Protein AF-0000000083550915 (afdb_homodimer)

Structure (mmCIF, N/CA/C/O backbone):
data_AF-0000000083550915-model_v1
#
loop_
_entity.id
_entity.type
_entity.pdbx_description
1 polymer '3-hydroxyacyl-CoA dehydrogenase family protein'
#
loop_
_atom_site.group_PDB
_atom_site.id
_atom_site.type_symbol
_atom_site.label_atom_id
_atom_site.label_alt_id
_atom_site.label_comp_id
_atom_site.label_asym_id
_atom_site.label_entity_id
_atom_site.label_seq_id
_atom_site.pdbx_PDB_ins_code
_atom_site.Cartn_x
_atom_site.Cartn_y
_atom_site.Cartn_z
_atom_site.occupancy
_atom_site.B_iso_or_equiv
_atom_site.auth_seq_id
_atom_site.auth_comp_id
_atom_site.auth_asym_id
_atom_site.auth_atom_id
_atom_site.pdbx_PDB_model_num
ATOM 1 N N . MET A 1 1 ? -14.586 -24.844 -25.5 1 51.94 1 MET A N 1
ATOM 2 C CA . MET A 1 1 ? -13.305 -25.172 -24.875 1 51.94 1 MET A CA 1
ATOM 3 C C . MET A 1 1 ? -13.516 -25.703 -23.469 1 51.94 1 MET A C 1
ATOM 5 O O . MET A 1 1 ? -14.398 -25.25 -22.75 1 51.94 1 MET A O 1
ATOM 9 N N . THR A 1 2 ? -12.836 -26.859 -23.156 1 69.69 2 THR A N 1
ATOM 10 C CA . THR A 1 2 ? -13.164 -27.672 -22 1 69.69 2 THR A CA 1
ATOM 11 C C . THR A 1 2 ? -12.766 -26.969 -20.703 1 69.69 2 THR A C 1
ATOM 13 O O . THR A 1 2 ? -11.727 -26.297 -20.656 1 69.69 2 THR A O 1
ATOM 16 N N . GLU A 1 3 ? -13.625 -26.766 -19.844 1 86.81 3 GLU A N 1
ATOM 17 C CA . GLU A 1 3 ? -13.461 -26.188 -18.516 1 86.81 3 GLU A CA 1
ATOM 18 C C . GLU A 1 3 ? -12.359 -26.906 -17.75 1 86.81 3 GLU A C 1
ATOM 20 O O . GLU A 1 3 ? -12.172 -28.109 -17.891 1 86.81 3 GLU A O 1
ATOM 25 N N . ILE A 1 4 ? -11.438 -26.141 -17.172 1 94.25 4 ILE A N 1
ATOM 26 C CA . ILE A 1 4 ? -10.414 -26.719 -16.312 1 94.25 4 ILE A CA 1
ATOM 27 C C . ILE A 1 4 ? -11.07 -27.297 -15.047 1 94.25 4 ILE A C 1
ATOM 29 O O . ILE A 1 4 ? -11.773 -26.578 -14.328 1 94.25 4 ILE A O 1
ATOM 33 N N . ARG A 1 5 ? -10.852 -28.547 -14.797 1 93 5 ARG A N 1
ATOM 34 C CA . ARG A 1 5 ? -11.492 -29.188 -13.648 1 93 5 ARG A CA 1
ATOM 35 C C . ARG A 1 5 ? -10.469 -29.953 -12.812 1 93 5 ARG A C 1
ATOM 37 O O . ARG A 1 5 ? -10.484 -29.891 -11.586 1 93 5 ARG A O 1
ATOM 44 N N . ASP A 1 6 ? -9.594 -30.656 -13.562 1 95.62 6 ASP A N 1
ATOM 45 C CA . ASP A 1 6 ? -8.602 -31.484 -12.883 1 95.62 6 ASP A CA 1
ATOM 46 C C . ASP A 1 6 ? -7.281 -30.734 -12.719 1 95.62 6 ASP A C 1
ATOM 48 O O . ASP A 1 6 ? -6.594 -30.453 -13.703 1 95.62 6 ASP A O 1
ATOM 52 N N . ILE A 1 7 ? -6.934 -30.5 -11.461 1 98.5 7 ILE A N 1
ATOM 53 C CA . ILE A 1 7 ? -5.789 -29.641 -11.172 1 98.5 7 ILE A CA 1
ATOM 54 C C . ILE A 1 7 ? -4.723 -30.438 -10.422 1 98.5 7 ILE A C 1
ATOM 56 O O . ILE A 1 7 ? -5.035 -31.172 -9.484 1 98.5 7 ILE A O 1
ATOM 60 N N . ALA A 1 8 ? -3.514 -30.312 -10.875 1 98.88 8 ALA A N 1
ATOM 61 C CA . ALA A 1 8 ? -2.371 -30.922 -10.203 1 98.88 8 ALA A CA 1
ATOM 62 C C . ALA A 1 8 ? -1.378 -29.859 -9.734 1 98.88 8 ALA A C 1
ATOM 64 O O . ALA A 1 8 ? -1.118 -28.891 -10.438 1 98.88 8 ALA A O 1
ATOM 65 N N . ILE A 1 9 ? -0.88 -30.047 -8.539 1 98.94 9 ILE A N 1
ATOM 66 C CA . ILE A 1 9 ? 0.125 -29.156 -7.961 1 98.94 9 ILE A CA 1
ATOM 67 C C . ILE A 1 9 ? 1.401 -29.938 -7.672 1 98.94 9 ILE A C 1
ATOM 69 O O . ILE A 1 9 ? 1.357 -31 -7.035 1 98.94 9 ILE A O 1
ATOM 73 N N . ILE A 1 10 ? 2.496 -29.438 -8.18 1 98.94 10 ILE A N 1
ATOM 74 C CA . ILE A 1 10 ? 3.785 -30.078 -7.93 1 98.94 10 ILE A CA 1
ATOM 75 C C . ILE A 1 10 ? 4.586 -29.234 -6.93 1 98.94 10 ILE A C 1
ATOM 77 O O . ILE A 1 10 ? 5.02 -28.125 -7.246 1 98.94 10 ILE A O 1
ATOM 81 N N . GLY A 1 11 ? 4.871 -29.766 -5.773 1 98.62 11 GLY A N 1
ATOM 82 C CA . GLY A 1 11 ? 5.449 -29.047 -4.648 1 98.62 11 GLY A CA 1
ATOM 83 C C . GLY A 1 11 ? 4.414 -28.578 -3.645 1 98.62 11 GLY A C 1
ATOM 84 O O . GLY A 1 11 ? 3.406 -27.969 -4.02 1 98.62 11 GLY A O 1
ATOM 85 N N . ALA A 1 12 ? 4.633 -28.906 -2.342 1 98.5 12 ALA A N 1
ATOM 86 C CA . ALA A 1 12 ? 3.648 -28.562 -1.318 1 98.5 12 ALA A CA 1
ATOM 87 C C . ALA A 1 12 ? 4.285 -27.75 -0.199 1 98.5 12 ALA A C 1
ATOM 89 O O . ALA A 1 12 ? 3.84 -27.797 0.95 1 98.5 12 ALA A O 1
ATOM 90 N N . GLY A 1 13 ? 5.363 -27.031 -0.564 1 96.75 13 GLY A N 1
ATOM 91 C CA . GLY A 1 13 ? 6.016 -26.156 0.408 1 96.75 13 GLY A CA 1
ATOM 92 C C . GLY A 1 13 ? 5.227 -24.906 0.706 1 96.75 13 GLY A C 1
ATOM 93 O O . GLY A 1 13 ? 4 -24.938 0.812 1 96.75 13 GLY A O 1
ATOM 94 N N . THR A 1 14 ? 5.891 -23.797 0.876 1 93.88 14 THR A N 1
ATOM 95 C CA . THR A 1 14 ? 5.344 -22.516 1.32 1 93.88 14 THR A CA 1
ATOM 96 C C . THR A 1 14 ? 4.195 -22.078 0.418 1 93.88 14 THR A C 1
ATOM 98 O O . THR A 1 14 ? 3.154 -21.625 0.904 1 93.88 14 THR A O 1
ATOM 101 N N . MET A 1 15 ? 4.324 -22.219 -0.869 1 97.44 15 MET A N 1
ATOM 102 C CA . MET A 1 15 ? 3.314 -21.734 -1.807 1 97.44 15 MET A CA 1
ATOM 103 C C . MET A 1 15 ? 2.344 -22.859 -2.176 1 97.44 15 MET A C 1
ATOM 105 O O . MET A 1 15 ? 1.132 -22.641 -2.217 1 97.44 15 MET A O 1
ATOM 109 N N . GLY A 1 16 ? 2.916 -24.031 -2.412 1 98.56 16 GLY A N 1
ATOM 110 C CA . GLY A 1 16 ? 2.145 -25.125 -2.971 1 98.56 16 GLY A CA 1
ATOM 111 C C . GLY A 1 16 ? 0.965 -25.531 -2.105 1 98.56 16 GLY A C 1
ATOM 112 O O . GLY A 1 16 ? -0.12 -25.812 -2.617 1 98.56 16 GLY A O 1
ATOM 113 N N . HIS A 1 17 ? 1.167 -25.578 -0.782 1 98.69 17 HIS A N 1
ATOM 114 C CA . HIS A 1 17 ? 0.067 -25.984 0.086 1 98.69 17 HIS A CA 1
ATOM 115 C C . HIS A 1 17 ? -1.083 -24.984 0.022 1 98.69 17 HIS A C 1
ATOM 117 O O . HIS A 1 17 ? -2.252 -25.375 0.038 1 98.69 17 HIS A O 1
ATOM 123 N N . GLY A 1 18 ? -0.754 -23.672 -0.07 1 98.62 18 GLY A N 1
ATOM 124 C CA . GLY A 1 18 ? -1.779 -22.641 -0.146 1 98.62 18 GLY A CA 1
ATOM 125 C C . GLY A 1 18 ? -2.539 -22.656 -1.46 1 98.62 18 GLY A C 1
ATOM 126 O O . GLY A 1 18 ? -3.744 -22.406 -1.487 1 98.62 18 GLY A O 1
ATOM 127 N N . ILE A 1 19 ? -1.806 -22.922 -2.531 1 98.88 19 ILE A N 1
ATOM 128 C CA . ILE A 1 19 ? -2.438 -23.016 -3.844 1 98.88 19 ILE A CA 1
ATOM 129 C C . ILE A 1 19 ? -3.426 -24.188 -3.855 1 98.88 19 ILE A C 1
ATOM 131 O O . ILE A 1 19 ? -4.574 -24.031 -4.273 1 98.88 19 ILE A O 1
ATOM 135 N N . ALA A 1 20 ? -3 -25.328 -3.32 1 98.88 20 ALA A N 1
ATOM 136 C CA . ALA A 1 20 ? -3.865 -26.5 -3.227 1 98.88 20 ALA A CA 1
ATOM 137 C C . ALA A 1 20 ? -5.102 -26.203 -2.381 1 98.88 20 ALA A C 1
ATOM 139 O O . ALA A 1 20 ? -6.223 -26.516 -2.775 1 98.88 20 ALA A O 1
ATOM 140 N N . GLU A 1 21 ? -4.852 -25.594 -1.256 1 98.81 21 GLU A N 1
ATOM 141 C CA . GLU A 1 21 ? -5.922 -25.219 -0.336 1 98.81 21 GLU A CA 1
ATOM 142 C C . GLU A 1 21 ? -6.969 -24.359 -1.033 1 98.81 21 GLU A C 1
ATOM 144 O O . GLU A 1 21 ? -8.172 -24.578 -0.868 1 98.81 21 GLU A O 1
ATOM 149 N N . THR A 1 22 ? -6.551 -23.391 -1.803 1 98.75 22 THR A N 1
ATOM 150 C CA . THR A 1 22 ? -7.449 -22.438 -2.445 1 98.75 22 THR A CA 1
ATOM 151 C C . THR A 1 22 ? -8.367 -23.141 -3.443 1 98.75 22 THR A C 1
ATOM 153 O O . THR A 1 22 ? -9.586 -22.953 -3.412 1 98.75 22 THR A O 1
ATOM 156 N N . PHE A 1 23 ? -7.793 -23.953 -4.297 1 98.81 23 PHE A N 1
ATOM 157 C CA . PHE A 1 23 ? -8.609 -24.688 -5.262 1 98.81 23 PHE A CA 1
ATOM 158 C C . PHE A 1 23 ? -9.594 -25.609 -4.551 1 98.81 23 PHE A C 1
ATOM 160 O O . PHE A 1 23 ? -10.766 -25.672 -4.91 1 98.81 23 PHE A O 1
ATOM 167 N N . ALA A 1 24 ? -9.109 -26.312 -3.551 1 98.62 24 ALA A N 1
ATOM 168 C CA . ALA A 1 24 ? -9.953 -27.25 -2.812 1 98.62 24 ALA A CA 1
ATOM 169 C C . ALA A 1 24 ? -11.117 -26.531 -2.146 1 98.62 24 ALA A C 1
ATOM 171 O O . ALA A 1 24 ? -12.25 -27.031 -2.143 1 98.62 24 ALA A O 1
ATOM 172 N N . ARG A 1 25 ? -10.852 -25.422 -1.592 1 98.31 25 ARG A N 1
ATOM 173 C CA . ARG A 1 25 ? -11.867 -24.625 -0.915 1 98.31 25 ARG A CA 1
ATOM 174 C C . ARG A 1 25 ? -13.008 -24.266 -1.865 1 98.31 25 ARG A C 1
ATOM 176 O O . ARG A 1 25 ? -14.156 -24.125 -1.441 1 98.31 25 ARG A O 1
ATOM 183 N N . PHE A 1 26 ? -12.695 -24.125 -3.086 1 97.75 26 PHE A N 1
ATOM 184 C CA . PHE A 1 26 ? -13.695 -23.703 -4.055 1 97.75 26 PHE A CA 1
ATOM 185 C C . PHE A 1 26 ? -14.227 -24.906 -4.836 1 97.75 26 PHE A C 1
ATOM 187 O O . PHE A 1 26 ? -14.797 -24.734 -5.922 1 97.75 26 PHE A O 1
ATOM 194 N N . GLY A 1 27 ? -13.922 -26.125 -4.391 1 97.56 27 GLY A N 1
ATOM 195 C CA . GLY A 1 27 ? -14.656 -27.297 -4.844 1 97.56 27 GLY A CA 1
ATOM 196 C C . GLY A 1 27 ? -13.891 -28.125 -5.855 1 97.56 27 GLY A C 1
ATOM 197 O O . GLY A 1 27 ? -14.406 -29.109 -6.371 1 97.56 27 GLY A O 1
ATOM 198 N N . TYR A 1 28 ? -12.68 -27.797 -6.113 1 98.06 28 TYR A N 1
ATOM 199 C CA . TYR A 1 28 ? -11.898 -28.547 -7.078 1 98.06 28 TYR A CA 1
ATOM 200 C C . TYR A 1 28 ? -11.211 -29.734 -6.41 1 98.06 28 TYR A C 1
ATOM 202 O O . TYR A 1 28 ? -10.781 -29.641 -5.258 1 98.06 28 TYR A O 1
ATOM 210 N N . GLU A 1 29 ? -11.133 -30.844 -7.125 1 97 29 GLU A N 1
ATOM 211 C CA . GLU A 1 29 ? -10.266 -31.953 -6.727 1 97 29 GLU A CA 1
ATOM 212 C C . GLU A 1 29 ? -8.82 -31.688 -7.121 1 97 29 GLU A C 1
ATOM 214 O O . GLU A 1 29 ? -8.523 -31.422 -8.289 1 97 29 GLU A O 1
ATOM 219 N N . VAL A 1 30 ? -7.961 -31.781 -6.148 1 98.69 30 VAL A N 1
ATOM 220 C CA . VAL A 1 30 ? -6.578 -31.391 -6.383 1 98.69 30 VAL A CA 1
ATOM 221 C C . VAL A 1 30 ? -5.648 -32.562 -6.082 1 98.69 30 VAL A C 1
ATOM 223 O O . VAL A 1 30 ? -5.727 -33.156 -5.012 1 98.69 30 VAL A O 1
ATOM 226 N N . ARG A 1 31 ? -4.82 -32.938 -7.035 1 98.88 31 ARG A N 1
ATOM 227 C CA . ARG A 1 31 ? -3.744 -33.906 -6.809 1 98.88 31 ARG A CA 1
ATOM 228 C C . ARG A 1 31 ? -2.416 -33.188 -6.582 1 98.88 31 ARG A C 1
ATOM 230 O O . ARG A 1 31 ? -2.082 -32.219 -7.305 1 98.88 31 ARG A O 1
ATOM 237 N N . VAL A 1 32 ? -1.714 -33.625 -5.543 1 98.88 32 VAL A N 1
ATOM 238 C CA . VAL A 1 32 ? -0.466 -32.969 -5.168 1 98.88 32 VAL A CA 1
ATOM 239 C C . VAL A 1 32 ? 0.672 -33.969 -5.156 1 98.88 32 VAL A C 1
ATOM 241 O O . VAL A 1 32 ? 0.517 -35.094 -4.641 1 98.88 32 VAL A O 1
ATOM 244 N N . TYR A 1 33 ? 1.748 -33.594 -5.75 1 98.81 33 TYR A N 1
ATOM 245 C CA . TYR A 1 33 ? 2.977 -34.375 -5.602 1 98.81 33 TYR A CA 1
ATOM 246 C C . TYR A 1 33 ? 4.008 -33.594 -4.785 1 98.81 33 TYR A C 1
ATOM 248 O O . TYR A 1 33 ? 4.332 -32.438 -5.105 1 98.81 33 TYR A O 1
ATOM 256 N N . GLU A 1 34 ? 4.453 -34.156 -3.74 1 98.56 34 GLU A N 1
ATOM 257 C CA . GLU A 1 34 ? 5.527 -33.688 -2.867 1 98.56 34 GLU A CA 1
ATOM 258 C C . GLU A 1 34 ? 6.449 -34.844 -2.465 1 98.56 34 GLU A C 1
ATOM 260 O O . GLU A 1 34 ? 6.008 -35.812 -1.832 1 98.56 34 GLU A O 1
ATOM 265 N N . LYS A 1 35 ? 7.73 -34.656 -2.836 1 95.75 35 LYS A N 1
ATOM 266 C CA . LYS A 1 35 ? 8.703 -35.75 -2.744 1 95.75 35 LYS A CA 1
ATOM 267 C C . LYS A 1 35 ? 8.961 -36.125 -1.291 1 95.75 35 LYS A C 1
ATOM 269 O O . LYS A 1 35 ? 9.195 -37.312 -0.988 1 95.75 35 LYS A O 1
ATOM 274 N N . PHE A 1 36 ? 8.906 -35.188 -0.383 1 97.19 36 PHE A N 1
ATOM 275 C CA . PHE A 1 36 ? 9.297 -35.438 1 1 97.19 36 PHE A CA 1
ATOM 276 C C . PHE A 1 36 ? 8.07 -35.656 1.882 1 97.19 36 PHE A C 1
ATOM 278 O O . PHE A 1 36 ? 7.215 -34.75 1.977 1 97.19 36 PHE A O 1
ATOM 285 N N . ARG A 1 37 ? 8.062 -36.719 2.629 1 97.06 37 ARG A N 1
ATOM 286 C CA . ARG A 1 37 ? 6.938 -37.062 3.5 1 97.06 37 ARG A CA 1
ATOM 287 C C . ARG A 1 37 ? 6.754 -36 4.586 1 97.06 37 ARG A C 1
ATOM 289 O O . ARG A 1 37 ? 5.625 -35.625 4.914 1 97.06 37 ARG A O 1
ATOM 296 N N . ALA A 1 38 ? 7.812 -35.531 5.051 1 97.81 38 ALA A N 1
ATOM 297 C CA . ALA A 1 38 ? 7.75 -34.531 6.094 1 97.81 38 ALA A CA 1
ATOM 298 C C . ALA A 1 38 ? 7.059 -33.25 5.586 1 97.81 38 ALA A C 1
ATOM 300 O O . ALA A 1 38 ? 6.289 -32.625 6.312 1 97.81 38 ALA A O 1
ATOM 301 N N . THR A 1 39 ? 7.344 -32.906 4.371 1 98.06 39 THR A N 1
ATOM 302 C CA . THR A 1 39 ? 6.723 -31.719 3.766 1 98.06 39 THR A CA 1
ATOM 303 C C . THR A 1 39 ? 5.238 -31.969 3.514 1 98.06 39 THR A C 1
ATOM 305 O O . THR A 1 39 ? 4.422 -31.047 3.645 1 98.06 39 THR A O 1
ATOM 308 N N . GLN A 1 40 ? 4.848 -33.219 3.154 1 98 40 GLN A N 1
ATOM 309 C CA . GLN A 1 40 ? 3.443 -33.562 2.982 1 98 40 GLN A CA 1
ATOM 310 C C . GLN A 1 40 ? 2.662 -33.375 4.277 1 98 40 GLN A C 1
ATOM 312 O O . GLN A 1 40 ? 1.599 -32.75 4.273 1 98 40 GLN A O 1
ATOM 317 N N . GLU A 1 41 ? 3.236 -33.844 5.309 1 97.75 41 GLU A N 1
ATOM 318 C CA . GLU A 1 41 ? 2.578 -33.75 6.605 1 97.75 41 GLU A CA 1
ATOM 319 C C . GLU A 1 41 ? 2.447 -32.312 7.066 1 97.75 41 GLU A C 1
ATOM 321 O O . GLU A 1 41 ? 1.394 -31.906 7.559 1 97.75 41 GLU A O 1
ATOM 326 N N . LYS A 1 42 ? 3.508 -31.609 6.871 1 97.69 42 LYS A N 1
ATOM 327 C CA . LYS A 1 42 ? 3.486 -30.203 7.238 1 97.69 42 LYS A CA 1
ATOM 328 C C . LYS A 1 42 ? 2.447 -29.438 6.422 1 97.69 42 LYS A C 1
ATOM 330 O O . LYS A 1 42 ? 1.765 -28.547 6.945 1 97.69 42 LYS A O 1
ATOM 335 N N . ALA A 1 43 ? 2.359 -29.734 5.145 1 98.44 43 ALA A N 1
ATOM 336 C CA . ALA A 1 43 ? 1.395 -29.078 4.258 1 98.44 43 ALA A CA 1
ATOM 337 C C . ALA A 1 43 ? -0.034 -29.328 4.738 1 98.44 43 ALA A C 1
ATOM 339 O O . ALA A 1 43 ? -0.823 -28.375 4.848 1 98.44 43 ALA A O 1
ATOM 340 N N . LEU A 1 44 ? -0.329 -30.547 5.062 1 97.94 44 LEU A N 1
ATOM 341 C CA . LEU A 1 44 ? -1.672 -30.891 5.512 1 97.94 44 LEU A CA 1
ATOM 342 C C . LEU A 1 44 ? -1.996 -30.203 6.836 1 97.94 44 LEU A C 1
ATOM 344 O O . LEU A 1 44 ? -3.105 -29.703 7.027 1 97.94 44 LEU A O 1
ATOM 348 N N . ALA A 1 45 ? -1.044 -30.188 7.703 1 97.69 45 ALA A N 1
ATOM 349 C CA . ALA A 1 45 ? -1.229 -29.516 8.992 1 97.69 45 ALA A CA 1
ATOM 350 C C . ALA A 1 45 ? -1.462 -28.016 8.812 1 97.69 45 ALA A C 1
ATOM 352 O O . ALA A 1 45 ? -2.326 -27.438 9.469 1 97.69 45 ALA A O 1
ATOM 353 N N . SER A 1 46 ? -0.682 -27.438 7.961 1 97.56 46 SER A N 1
ATOM 354 C CA . SER A 1 46 ? -0.829 -26 7.684 1 97.56 46 SER A CA 1
ATOM 355 C C . SER A 1 46 ? -2.203 -25.688 7.102 1 97.56 46 SER A C 1
ATOM 357 O O . SER A 1 46 ? -2.855 -24.734 7.516 1 97.56 46 SER A O 1
ATOM 359 N N . ILE A 1 47 ? -2.643 -26.516 6.148 1 98.62 47 ILE A N 1
ATOM 360 C CA . ILE A 1 47 ? -3.941 -26.312 5.516 1 98.62 47 ILE A CA 1
ATOM 361 C C . ILE A 1 47 ? -5.047 -26.422 6.562 1 98.62 47 ILE A C 1
ATOM 363 O O . ILE A 1 47 ? -5.957 -25.578 6.605 1 98.62 47 ILE A O 1
ATOM 367 N N . ALA A 1 48 ? -4.945 -27.391 7.414 1 98.38 48 ALA A N 1
ATOM 368 C CA . ALA A 1 48 ? -5.945 -27.594 8.461 1 98.38 48 ALA A CA 1
ATOM 369 C C . ALA A 1 48 ? -6.016 -26.375 9.383 1 98.38 48 ALA A C 1
ATOM 371 O O . ALA A 1 48 ? -7.102 -25.906 9.727 1 98.38 48 ALA A O 1
ATOM 372 N N . GLU A 1 49 ? -4.898 -25.906 9.766 1 97.69 49 GLU A N 1
ATOM 373 C CA . GLU A 1 49 ? -4.832 -24.734 10.641 1 97.69 49 GLU A CA 1
ATOM 374 C C . GLU A 1 49 ? -5.406 -23.5 9.953 1 97.69 49 GLU A C 1
ATOM 376 O O . GLU A 1 49 ? -6.16 -22.734 10.57 1 97.69 49 GLU A O 1
ATOM 381 N N . GLU A 1 50 ? -5.027 -23.312 8.727 1 98.25 50 GLU A N 1
ATOM 382 C CA . GLU A 1 50 ? -5.496 -22.172 7.957 1 98.25 50 GLU A CA 1
ATOM 383 C C . GLU A 1 50 ? -7.008 -22.219 7.75 1 98.25 50 GLU A C 1
ATOM 385 O O . GLU A 1 50 ? -7.695 -21.203 7.895 1 98.25 50 GLU A O 1
ATOM 390 N N . LEU A 1 51 ? -7.551 -23.391 7.43 1 98.69 51 LEU A N 1
ATOM 391 C CA . LEU A 1 51 ? -8.992 -23.562 7.289 1 98.69 51 LEU A CA 1
ATOM 392 C C . LEU A 1 51 ? -9.703 -23.312 8.617 1 98.69 51 LEU A C 1
ATOM 394 O O . LEU A 1 51 ? -10.781 -22.719 8.648 1 98.69 51 LEU A O 1
ATOM 398 N N . GLY A 1 52 ? -9.102 -23.812 9.672 1 98.56 52 GLY A N 1
ATOM 399 C CA . GLY A 1 52 ? -9.648 -23.531 10.992 1 98.56 52 GLY A CA 1
ATOM 400 C C . GLY A 1 52 ? -9.789 -22.062 11.289 1 98.56 52 GLY A C 1
ATOM 401 O O . GLY A 1 52 ? -10.82 -21.609 11.805 1 98.56 52 GLY A O 1
ATOM 402 N N . LEU A 1 53 ? -8.773 -21.328 10.984 1 98.38 53 LEU A N 1
ATOM 403 C CA . LEU A 1 53 ? -8.805 -19.891 11.211 1 98.38 53 LEU A CA 1
ATOM 404 C C . LEU A 1 53 ? -9.875 -19.234 10.344 1 98.38 53 LEU A C 1
ATOM 406 O O . LEU A 1 53 ? -10.594 -18.344 10.805 1 98.38 53 LEU A O 1
ATOM 410 N N . LEU A 1 54 ? -9.961 -19.594 9.109 1 98.56 54 LEU A N 1
ATOM 411 C CA . LEU A 1 54 ? -10.992 -19.062 8.219 1 98.56 54 LEU A CA 1
ATOM 412 C C . LEU A 1 54 ? -12.383 -19.328 8.789 1 98.56 54 LEU A C 1
ATOM 414 O O . LEU A 1 54 ? -13.266 -18.484 8.695 1 98.56 54 LEU A O 1
ATOM 418 N N . ALA A 1 55 ? -12.562 -20.531 9.32 1 98.62 55 ALA A N 1
ATOM 419 C CA . ALA A 1 55 ? -13.844 -20.875 9.938 1 98.62 55 ALA A CA 1
ATOM 420 C C . ALA A 1 55 ? -14.117 -20 11.156 1 98.62 55 ALA A C 1
ATOM 422 O O . ALA A 1 55 ? -15.227 -19.469 11.312 1 98.62 55 ALA A O 1
ATOM 423 N N . GLU A 1 56 ? -13.086 -19.875 11.961 1 98.31 56 GLU A N 1
ATOM 424 C CA . GLU A 1 56 ? -13.195 -19.016 13.141 1 98.31 56 GLU A CA 1
ATOM 425 C C . GLU A 1 56 ? -13.594 -17.594 12.758 1 98.31 56 GLU A C 1
ATOM 427 O O . GLU A 1 56 ? -14.344 -16.938 13.484 1 98.31 56 GLU A O 1
ATOM 432 N N . MET A 1 57 ? -13.117 -17.172 11.633 1 97.69 57 MET A N 1
ATOM 433 C CA . MET A 1 57 ? -13.344 -15.805 11.172 1 97.69 57 MET A CA 1
ATOM 434 C C . MET A 1 57 ? -14.609 -15.711 10.336 1 97.69 57 MET A C 1
ATOM 436 O O . MET A 1 57 ? -14.914 -14.664 9.766 1 97.69 57 MET A O 1
ATOM 440 N N . GLY A 1 58 ? -15.297 -16.719 10.125 1 97.62 58 GLY A N 1
ATOM 441 C CA . GLY A 1 58 ? -16.594 -16.734 9.477 1 97.62 58 GLY A CA 1
ATOM 442 C C . GLY A 1 58 ? -16.516 -16.75 7.965 1 97.62 58 GLY A C 1
ATOM 443 O O . GLY A 1 58 ? -17.484 -16.391 7.281 1 97.62 58 GLY A O 1
ATOM 444 N N . ARG A 1 59 ? -15.383 -17.125 7.469 1 97.31 59 ARG A N 1
ATOM 445 C CA . ARG A 1 59 ? -15.195 -17.125 6.02 1 97.31 59 ARG A CA 1
ATOM 446 C C . ARG A 1 59 ? -15.68 -18.422 5.402 1 97.31 59 ARG A C 1
ATOM 448 O O . ARG A 1 59 ? -16.016 -18.469 4.215 1 97.31 59 ARG A O 1
ATOM 455 N N . ILE A 1 60 ? -15.648 -19.531 6.164 1 97.81 60 ILE A N 1
ATOM 456 C CA . ILE A 1 60 ? -16.188 -20.828 5.762 1 97.81 60 ILE A CA 1
ATOM 457 C C . ILE A 1 60 ? -16.922 -21.469 6.938 1 97.81 60 ILE A C 1
ATOM 459 O O . ILE A 1 60 ? -16.766 -21.047 8.086 1 97.81 60 ILE A O 1
ATOM 463 N N . GLU A 1 61 ? -17.641 -22.516 6.641 1 98 61 GLU A N 1
ATOM 464 C CA . GLU A 1 61 ? -18.281 -23.297 7.699 1 98 61 GLU A CA 1
ATOM 465 C C . GLU A 1 61 ? -17.312 -24.297 8.305 1 98 61 GLU A C 1
ATOM 467 O O . GLU A 1 61 ? -16.594 -24.984 7.578 1 98 61 GLU A O 1
ATOM 472 N N . THR A 1 62 ? -17.312 -24.391 9.594 1 98 62 THR A N 1
ATOM 473 C CA . THR A 1 62 ? -16.469 -25.359 10.281 1 98 62 THR A CA 1
ATOM 474 C C . THR A 1 62 ? -16.703 -26.766 9.742 1 98 62 THR A C 1
ATOM 476 O O . THR A 1 62 ? -15.758 -27.531 9.578 1 98 62 THR A O 1
ATOM 479 N N . ALA A 1 63 ? -17.891 -27.047 9.398 1 97.56 63 ALA A N 1
ATOM 480 C CA . ALA A 1 63 ? -18.297 -28.375 8.953 1 97.56 63 ALA A CA 1
ATOM 481 C C . ALA A 1 63 ? -17.703 -28.703 7.586 1 97.56 63 ALA A C 1
ATOM 483 O O . ALA A 1 63 ? -17.672 -29.859 7.168 1 97.56 63 ALA A O 1
ATOM 484 N N . SER A 1 64 ? -17.234 -27.688 6.871 1 98.12 64 SER A N 1
ATOM 485 C CA . SER A 1 64 ? -16.75 -27.906 5.512 1 98.12 64 SER A CA 1
ATOM 486 C C . SER A 1 64 ? -15.266 -28.281 5.512 1 98.12 64 SER A C 1
ATOM 488 O O . SER A 1 64 ? -14.734 -28.719 4.492 1 98.12 64 SER A O 1
ATOM 490 N N . ILE A 1 65 ? -14.602 -28.188 6.586 1 98.38 65 ILE A N 1
ATOM 491 C CA . ILE A 1 65 ? -13.148 -28.312 6.66 1 98.38 65 ILE A CA 1
ATOM 492 C C . ILE A 1 65 ? -12.727 -29.719 6.191 1 98.38 65 ILE A C 1
ATOM 494 O O . ILE A 1 65 ? -11.859 -29.844 5.328 1 98.38 65 ILE A O 1
ATOM 498 N N . ASP A 1 66 ? -13.352 -30.703 6.711 1 98.12 66 ASP A N 1
ATOM 499 C CA . ASP A 1 66 ? -12.992 -32.094 6.359 1 98.12 66 ASP A CA 1
ATOM 500 C C . ASP A 1 66 ? -13.234 -32.344 4.875 1 98.12 66 ASP A C 1
ATOM 502 O O . ASP A 1 66 ? -12.445 -33.031 4.227 1 98.12 66 ASP A O 1
ATOM 506 N N . ARG A 1 67 ? -14.352 -31.828 4.426 1 98.25 67 ARG A N 1
ATOM 507 C CA . ARG A 1 67 ? -14.672 -32 3.014 1 98.25 67 ARG A CA 1
ATOM 508 C C . ARG A 1 67 ? -13.625 -31.328 2.133 1 98.25 67 ARG A C 1
ATOM 510 O O . ARG A 1 67 ? -13.219 -31.875 1.108 1 98.25 67 ARG A O 1
ATOM 517 N N . ILE A 1 68 ? -13.188 -30.172 2.514 1 98.62 68 ILE A N 1
ATOM 518 C CA . ILE A 1 68 ? -12.18 -29.438 1.762 1 98.62 68 ILE A CA 1
ATOM 519 C C . ILE A 1 68 ? -10.859 -30.203 1.774 1 98.62 68 ILE A C 1
ATOM 521 O O . ILE A 1 68 ? -10.242 -30.406 0.727 1 98.62 68 ILE A O 1
ATOM 525 N N . LEU A 1 69 ? -10.445 -30.672 2.924 1 98.5 69 LEU A N 1
ATOM 526 C CA . LEU A 1 69 ? -9.219 -31.438 3.059 1 98.5 69 LEU A CA 1
ATOM 527 C C . LEU A 1 69 ? -9.297 -32.719 2.23 1 98.5 69 LEU A C 1
ATOM 529 O O . LEU A 1 69 ? -8.289 -33.156 1.65 1 98.5 69 LEU A O 1
ATOM 533 N N . GLY A 1 70 ? -10.461 -33.25 2.156 1 98.19 70 GLY A N 1
ATOM 534 C CA . GLY A 1 70 ? -10.68 -34.469 1.423 1 98.19 70 GLY A CA 1
ATOM 535 C C . GLY A 1 70 ? -10.516 -34.312 -0.077 1 98.19 70 GLY A C 1
ATOM 536 O O . GLY A 1 70 ? -10.344 -35.312 -0.797 1 98.19 70 GLY A O 1
ATOM 537 N N . ARG A 1 71 ? -10.578 -33.094 -0.542 1 98.38 71 ARG A N 1
ATOM 538 C CA . ARG A 1 71 ? -10.438 -32.844 -1.969 1 98.38 71 ARG A CA 1
ATOM 539 C C . ARG A 1 71 ? -8.969 -32.781 -2.377 1 98.38 71 ARG A C 1
ATOM 541 O O . ARG A 1 71 ? -8.656 -32.688 -3.564 1 98.38 71 ARG A O 1
ATOM 548 N N . ILE A 1 72 ? -8.07 -32.844 -1.423 1 98.62 72 ILE A N 1
ATOM 549 C CA . ILE A 1 72 ? -6.637 -32.812 -1.688 1 98.62 72 ILE A CA 1
ATOM 550 C C . ILE A 1 72 ? -6.039 -34.188 -1.547 1 98.62 72 ILE A C 1
ATOM 552 O O . ILE A 1 72 ? -6.086 -34.781 -0.469 1 98.62 72 ILE A O 1
ATOM 556 N N . THR A 1 73 ? -5.488 -34.719 -2.598 1 98.38 73 THR A N 1
ATOM 557 C CA . THR A 1 73 ? -4.895 -36.031 -2.6 1 98.38 73 THR A CA 1
ATOM 558 C C . THR A 1 73 ? -3.398 -35.969 -2.895 1 98.38 73 THR A C 1
ATOM 560 O O . THR A 1 73 ? -2.992 -35.469 -3.955 1 98.38 73 THR A O 1
ATOM 563 N N . PHE A 1 74 ? -2.613 -36.406 -1.988 1 98.44 74 PHE A N 1
ATOM 564 C CA . PHE A 1 74 ? -1.183 -36.562 -2.229 1 98.44 74 PHE A CA 1
ATOM 565 C C . PHE A 1 74 ? -0.882 -37.875 -2.953 1 98.44 74 PHE A C 1
ATOM 567 O O . PHE A 1 74 ? -1.272 -38.938 -2.492 1 98.44 74 PHE A O 1
ATOM 574 N N . CYS A 1 75 ? -0.199 -37.719 -4.055 1 98.25 75 CYS A N 1
ATOM 575 C CA . CYS A 1 75 ? 0.097 -38.906 -4.875 1 98.25 75 CYS A CA 1
ATOM 576 C C . CYS A 1 75 ? 1.533 -39.375 -4.668 1 98.25 75 CYS A C 1
ATOM 578 O O . CYS A 1 75 ? 2.367 -38.625 -4.16 1 98.25 75 CYS A O 1
ATOM 580 N N . GLU A 1 76 ? 1.821 -40.594 -5.133 1 96.5 76 GLU A N 1
ATOM 581 C CA . GLU A 1 76 ? 3.094 -41.25 -4.844 1 96.5 76 GLU A CA 1
ATOM 582 C C . GLU A 1 76 ? 4.176 -40.812 -5.828 1 96.5 76 GLU A C 1
ATOM 584 O O . GLU A 1 76 ? 5.367 -40.844 -5.512 1 96.5 76 GLU A O 1
ATOM 589 N N . ASP A 1 77 ? 3.707 -40.5 -6.961 1 97.81 77 ASP A N 1
ATOM 590 C CA . ASP A 1 77 ? 4.695 -40.125 -7.973 1 97.81 77 ASP A CA 1
ATOM 591 C C . ASP A 1 77 ? 4.125 -39.094 -8.945 1 97.81 77 ASP A C 1
ATOM 593 O O . ASP A 1 77 ? 2.928 -38.781 -8.914 1 97.81 77 ASP A O 1
ATOM 597 N N . LEU A 1 78 ? 5.02 -38.531 -9.711 1 98.5 78 LEU A N 1
ATOM 598 C CA . LEU A 1 78 ? 4.68 -37.469 -10.641 1 98.5 78 LEU A CA 1
ATOM 599 C C . LEU A 1 78 ? 3.668 -37.938 -11.68 1 98.5 78 LEU A C 1
ATOM 601 O O . LEU A 1 78 ? 2.691 -37.25 -11.969 1 98.5 78 LEU A O 1
ATOM 605 N N . ALA A 1 79 ? 3.789 -39.156 -12.211 1 98.44 79 ALA A N 1
ATOM 606 C CA . ALA A 1 79 ? 2.959 -39.688 -13.281 1 98.44 79 ALA A CA 1
ATOM 607 C C . ALA A 1 79 ? 1.503 -39.812 -12.844 1 98.44 79 ALA A C 1
ATOM 609 O O . ALA A 1 79 ? 0.595 -39.344 -13.539 1 98.44 79 ALA A O 1
ATOM 610 N N . SER A 1 80 ? 1.285 -40.375 -11.703 1 98.19 80 SER A N 1
ATOM 611 C CA . SER A 1 80 ? -0.072 -40.531 -11.195 1 98.19 80 SER A CA 1
ATOM 612 C C . SER A 1 80 ? -0.699 -39.188 -10.852 1 98.19 80 SER A C 1
ATOM 614 O O . SER A 1 80 ? -1.917 -39.031 -10.945 1 98.19 80 SER A O 1
ATOM 616 N N . THR A 1 81 ? 0.093 -38.25 -10.492 1 98.69 81 THR A N 1
ATOM 617 C CA . THR A 1 81 ? -0.385 -36.938 -10.094 1 98.69 81 THR A CA 1
ATOM 618 C C . THR A 1 81 ? -0.924 -36.188 -11.297 1 98.69 81 THR A C 1
ATOM 620 O O . THR A 1 81 ? -1.958 -35.5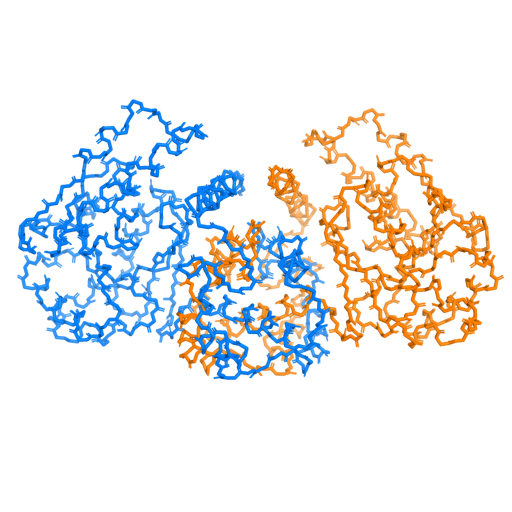 -11.211 1 98.69 81 THR A O 1
ATOM 623 N N . VAL A 1 82 ? -0.264 -36.312 -12.438 1 98.62 82 VAL A N 1
ATOM 624 C CA . VAL A 1 82 ? -0.579 -35.375 -13.523 1 98.62 82 VAL A CA 1
ATOM 625 C C . VAL A 1 82 ? -1.448 -36.094 -14.562 1 98.62 82 VAL A C 1
ATOM 627 O O . VAL A 1 82 ? -1.881 -35.5 -15.539 1 98.62 82 VAL A O 1
ATOM 630 N N . LYS A 1 83 ? -1.671 -37.375 -14.359 1 96.62 83 LYS A N 1
ATOM 631 C CA . LYS A 1 83 ? -2.463 -38.125 -15.312 1 96.62 83 LYS A CA 1
ATOM 632 C C . LYS A 1 83 ? -3.842 -37.5 -15.508 1 96.62 83 LYS A C 1
ATOM 634 O O . LYS A 1 83 ? -4.605 -37.375 -14.555 1 96.62 83 LYS A O 1
ATOM 639 N N . GLY A 1 84 ? -4.145 -37.062 -16.703 1 96.31 84 GLY A N 1
ATOM 640 C CA . GLY A 1 84 ? -5.469 -36.562 -17.016 1 96.31 84 GLY A CA 1
ATOM 641 C C . GLY A 1 84 ? -5.711 -35.156 -16.516 1 96.31 84 GLY A C 1
ATOM 642 O O . GLY A 1 84 ? -6.848 -34.688 -16.516 1 96.31 84 GLY A O 1
ATOM 643 N N . SER A 1 85 ? -4.715 -34.5 -16.078 1 97.69 85 SER A N 1
ATOM 644 C CA . SER A 1 85 ? -4.875 -33.156 -15.562 1 97.69 85 SER A CA 1
ATOM 645 C C . SER A 1 85 ? -5.133 -32.156 -16.688 1 97.69 85 SER A C 1
ATOM 647 O O . SER A 1 85 ? -4.555 -32.281 -17.766 1 97.69 85 SER A O 1
ATOM 649 N N . ASP A 1 86 ? -6.02 -31.156 -16.391 1 97.69 86 ASP A N 1
ATOM 650 C CA . ASP A 1 86 ? -6.242 -30.031 -17.297 1 97.69 86 ASP A CA 1
ATOM 651 C C . ASP A 1 86 ? -5.227 -28.922 -17.047 1 97.69 86 ASP A C 1
ATOM 653 O O . ASP A 1 86 ? -4.902 -28.156 -17.953 1 97.69 86 ASP A O 1
ATOM 657 N N . PHE A 1 87 ? -4.777 -28.812 -15.867 1 98.44 87 PHE A N 1
ATOM 658 C CA . PHE A 1 87 ? -3.938 -27.703 -15.43 1 98.44 87 PHE A CA 1
ATOM 659 C C . PHE A 1 87 ? -2.941 -28.172 -14.375 1 98.44 87 PHE A C 1
ATOM 661 O O . PHE A 1 87 ? -3.326 -28.781 -13.375 1 98.44 87 PHE A O 1
ATOM 668 N N . VAL A 1 88 ? -1.646 -27.906 -14.602 1 98.81 88 VAL A N 1
ATOM 669 C CA . VAL A 1 88 ? -0.58 -28.25 -13.672 1 98.81 88 VAL A CA 1
ATOM 670 C C . VAL A 1 88 ? 0.18 -27 -13.25 1 98.81 88 VAL A C 1
ATOM 672 O O . VAL A 1 88 ? 0.604 -26.203 -14.102 1 98.81 88 VAL A O 1
ATOM 675 N N . ILE A 1 89 ? 0.328 -26.797 -11.93 1 98.88 89 ILE A N 1
ATOM 676 C CA . ILE A 1 89 ? 1.12 -25.688 -11.398 1 98.88 89 ILE A CA 1
ATOM 677 C C . ILE A 1 89 ? 2.307 -26.25 -10.609 1 98.88 89 ILE A C 1
ATOM 679 O O . ILE A 1 89 ? 2.127 -27 -9.656 1 98.88 89 ILE A O 1
ATOM 683 N N . GLU A 1 90 ? 3.461 -25.891 -11.008 1 98.81 90 GLU A N 1
ATOM 684 C CA . GLU A 1 90 ? 4.609 -26.266 -10.195 1 98.81 90 GLU A CA 1
ATOM 685 C C . GLU A 1 90 ? 4.984 -25.156 -9.219 1 98.81 90 GLU A C 1
ATOM 687 O O . GLU A 1 90 ? 4.891 -23.969 -9.555 1 98.81 90 GLU A O 1
ATOM 692 N N . ALA A 1 91 ? 5.27 -25.5 -8.008 1 98.38 91 ALA A N 1
ATOM 693 C CA . ALA A 1 91 ? 5.75 -24.609 -6.949 1 98.38 91 ALA A CA 1
ATOM 694 C C . ALA A 1 91 ? 6.965 -25.219 -6.246 1 98.38 91 ALA A C 1
ATOM 696 O O . ALA A 1 91 ? 7.055 -25.188 -5.016 1 98.38 91 ALA A O 1
ATOM 697 N N . ILE A 1 92 ? 7.859 -25.812 -7.043 1 98 92 ILE A N 1
ATOM 698 C CA . ILE A 1 92 ? 9.07 -26.406 -6.488 1 98 92 ILE A CA 1
ATOM 699 C C . ILE A 1 92 ? 10.125 -25.328 -6.277 1 98 92 ILE A C 1
ATOM 701 O O . ILE A 1 92 ? 9.891 -24.156 -6.586 1 98 92 ILE A O 1
ATOM 705 N N . PRO A 1 93 ? 11.281 -25.594 -5.703 1 95.44 93 PRO A N 1
ATOM 706 C CA . PRO A 1 93 ? 12.297 -24.578 -5.414 1 95.44 93 PRO A CA 1
ATOM 707 C C . PRO A 1 93 ? 12.703 -23.781 -6.648 1 95.44 93 PRO A C 1
ATOM 709 O O . PRO A 1 93 ? 12.648 -24.297 -7.77 1 95.44 93 PRO A O 1
ATOM 712 N N . GLU A 1 94 ? 13.156 -22.578 -6.344 1 94.44 94 GLU A N 1
ATOM 713 C CA . GLU A 1 94 ? 13.516 -21.625 -7.395 1 94.44 94 GLU A CA 1
ATOM 714 C C . GLU A 1 94 ? 14.883 -21.953 -7.992 1 94.44 94 GLU A C 1
ATOM 716 O O . GLU A 1 94 ? 15.836 -21.203 -7.824 1 94.44 94 GLU A O 1
ATOM 721 N N . ASP A 1 95 ? 14.906 -23.016 -8.656 1 95.75 95 ASP A N 1
ATOM 722 C CA . ASP A 1 95 ? 16.109 -23.516 -9.305 1 95.75 95 ASP A CA 1
ATOM 723 C C . ASP A 1 95 ? 15.852 -23.859 -10.773 1 95.75 95 ASP A C 1
ATOM 725 O O . ASP A 1 95 ? 15.039 -24.734 -11.07 1 95.75 95 ASP A O 1
ATOM 729 N N . ILE A 1 96 ? 16.562 -23.234 -11.625 1 96.88 96 ILE A N 1
ATOM 730 C CA . ILE A 1 96 ? 16.297 -23.328 -13.055 1 96.88 96 ILE A CA 1
ATOM 731 C C . ILE A 1 96 ? 16.5 -24.75 -13.523 1 96.88 96 ILE A C 1
ATOM 733 O O . ILE A 1 96 ? 15.742 -25.25 -14.367 1 96.88 96 ILE A O 1
ATOM 737 N N . GLY A 1 97 ? 17.531 -25.406 -13.016 1 97.62 97 GLY A N 1
ATOM 738 C CA . GLY A 1 97 ? 17.781 -26.781 -13.391 1 97.62 97 GLY A CA 1
ATOM 739 C C . GLY A 1 97 ? 16.656 -27.734 -12.984 1 97.62 97 GLY A C 1
ATOM 740 O O . GLY A 1 97 ? 16.188 -28.531 -13.797 1 97.62 97 GLY A O 1
ATOM 741 N N . MET A 1 98 ? 16.203 -27.609 -11.773 1 97.62 98 MET A N 1
ATOM 742 C CA . MET A 1 98 ? 15.109 -28.438 -11.258 1 97.62 98 MET A CA 1
ATOM 743 C C . MET A 1 98 ? 13.836 -28.219 -12.07 1 97.62 98 MET A C 1
ATOM 745 O O . MET A 1 98 ? 13.141 -29.172 -12.414 1 97.62 98 MET A O 1
ATOM 749 N N . LYS A 1 99 ? 13.594 -27.031 -12.414 1 98 99 LYS A N 1
ATOM 750 C CA . LYS A 1 99 ? 12.352 -26.703 -13.109 1 98 99 LYS A CA 1
ATOM 751 C C . LYS A 1 99 ? 12.406 -27.141 -14.57 1 98 99 LYS A C 1
ATOM 753 O O . LYS A 1 99 ? 11.414 -27.625 -15.117 1 98 99 LYS A O 1
ATOM 758 N N . ARG A 1 100 ? 13.531 -27.047 -15.164 1 97.94 100 ARG A N 1
ATOM 759 C CA . ARG A 1 100 ? 13.711 -27.547 -16.516 1 97.94 100 ARG A CA 1
ATOM 760 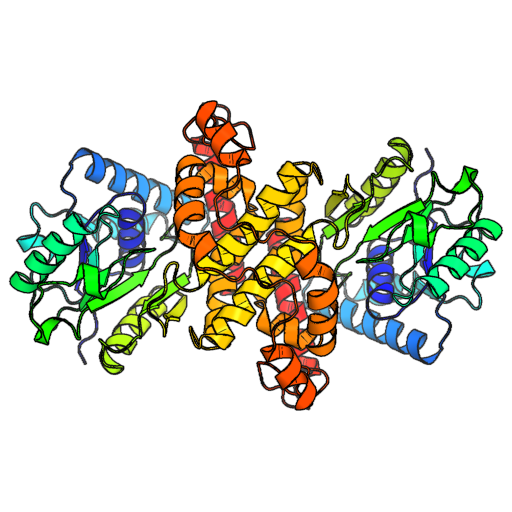C C . ARG A 1 100 ? 13.445 -29.047 -16.594 1 97.94 100 ARG A C 1
ATOM 762 O O . ARG A 1 100 ? 12.719 -29.516 -17.469 1 97.94 100 ARG A O 1
ATOM 769 N N . ASP A 1 101 ? 14.055 -29.719 -15.672 1 98.06 101 ASP A N 1
ATOM 770 C CA . ASP A 1 101 ? 13.859 -31.172 -15.617 1 98.06 101 ASP A CA 1
ATOM 771 C C . ASP A 1 101 ? 12.383 -31.516 -15.398 1 98.06 101 ASP A C 1
ATOM 773 O O . ASP A 1 101 ? 11.859 -32.438 -16.031 1 98.06 101 ASP A O 1
ATOM 777 N N . LEU A 1 102 ? 11.773 -30.781 -14.578 1 98.5 102 LEU A N 1
ATOM 778 C CA . LEU A 1 102 ? 10.367 -31.031 -14.289 1 98.5 102 LEU A CA 1
ATOM 779 C C . LEU A 1 102 ? 9.5 -30.781 -15.523 1 98.5 102 LEU A C 1
ATOM 781 O O . LEU A 1 102 ? 8.633 -31.594 -15.844 1 98.5 102 LEU A O 1
ATOM 785 N N . PHE A 1 103 ? 9.68 -29.719 -16.234 1 98.5 103 PHE A N 1
ATOM 786 C CA . PHE A 1 103 ? 8.852 -29.391 -17.391 1 98.5 103 PHE A CA 1
ATOM 787 C C . PHE A 1 103 ? 9.047 -30.406 -18.5 1 98.5 103 PHE A C 1
ATOM 789 O O . PHE A 1 103 ? 8.102 -30.734 -19.219 1 98.5 103 PHE A O 1
ATOM 796 N N . ARG A 1 104 ? 10.258 -30.938 -18.609 1 98 104 ARG A N 1
ATOM 797 C CA . ARG A 1 104 ? 10.492 -32.031 -19.562 1 98 104 ARG A CA 1
ATOM 798 C C . ARG A 1 104 ? 9.68 -33.25 -19.203 1 98 104 ARG A C 1
ATOM 800 O O . ARG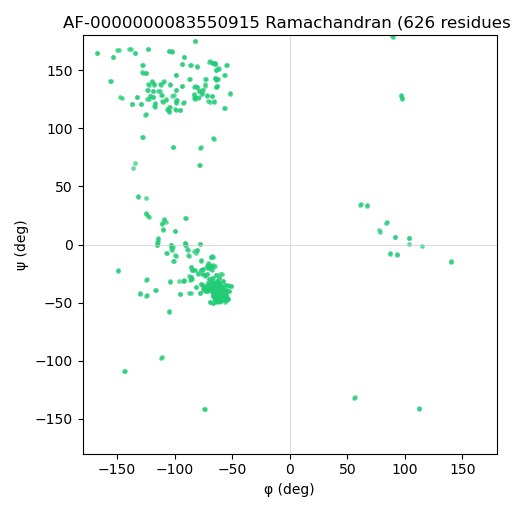 A 1 104 ? 9.078 -33.875 -20.062 1 98 104 ARG A O 1
ATOM 807 N N . ALA A 1 105 ? 9.742 -33.562 -17.953 1 98.38 105 ALA A N 1
ATOM 808 C CA . ALA A 1 105 ? 8.977 -34.688 -17.469 1 98.38 105 ALA A CA 1
ATOM 809 C C . ALA A 1 105 ? 7.48 -34.5 -17.688 1 98.38 105 ALA A C 1
ATOM 811 O O . ALA A 1 105 ? 6.777 -35.406 -18.141 1 98.38 105 ALA A O 1
ATOM 812 N N . LEU A 1 106 ? 6.973 -33.312 -17.391 1 98.69 106 LEU A N 1
ATOM 813 C CA . LEU A 1 106 ? 5.559 -32.969 -17.547 1 98.69 106 LEU A CA 1
ATOM 814 C C . LEU A 1 106 ? 5.141 -33.031 -19 1 98.69 106 LEU A C 1
ATOM 816 O O . LEU A 1 106 ? 4.035 -33.5 -19.328 1 98.69 106 LEU A O 1
ATOM 820 N N . ASP A 1 107 ? 6.016 -32.531 -19.859 1 97.88 107 ASP A N 1
ATOM 821 C CA . ASP A 1 107 ? 5.762 -32.594 -21.297 1 97.88 107 ASP A CA 1
ATOM 822 C C . ASP A 1 107 ? 5.512 -34.031 -21.75 1 97.88 107 ASP A C 1
ATOM 824 O O . ASP A 1 107 ? 4.613 -34.281 -22.562 1 97.88 107 ASP A O 1
ATOM 828 N N . ALA A 1 108 ? 6.242 -34.938 -21.188 1 97.44 108 ALA A N 1
ATOM 829 C CA . ALA A 1 108 ? 6.152 -36.344 -21.562 1 97.44 108 ALA A CA 1
ATOM 830 C C . ALA A 1 108 ? 4.922 -37 -20.953 1 97.44 108 ALA A C 1
ATOM 832 O O . ALA A 1 108 ? 4.305 -37.875 -21.562 1 97.44 108 ALA A O 1
ATOM 833 N N . LEU A 1 109 ? 4.551 -36.594 -19.797 1 98.38 109 LEU A N 1
ATOM 834 C CA . LEU A 1 109 ? 3.564 -37.312 -19 1 98.38 109 LEU A CA 1
ATOM 835 C C . LEU A 1 109 ? 2.158 -36.781 -19.266 1 98.38 109 LEU A C 1
ATOM 837 O O . LEU A 1 109 ? 1.179 -37.531 -19.141 1 98.38 109 LEU A O 1
ATOM 841 N N . CYS A 1 110 ? 2.02 -35.5 -19.578 1 97.88 110 CYS A N 1
ATOM 842 C CA . CYS A 1 110 ? 0.71 -34.875 -19.672 1 97.88 110 CYS A CA 1
ATOM 843 C C . CYS A 1 110 ? 0.177 -34.906 -21.094 1 97.88 110 CYS A C 1
ATOM 845 O O . CYS A 1 110 ? 0.953 -34.969 -22.047 1 97.88 110 CYS A O 1
ATOM 847 N N . ASP A 1 111 ? -1.131 -34.844 -21.203 1 95.56 111 ASP A N 1
ATOM 848 C CA . ASP A 1 111 ? -1.771 -34.719 -22.516 1 95.56 111 ASP A CA 1
ATOM 849 C C . ASP A 1 111 ? -1.417 -33.406 -23.172 1 95.56 111 ASP A C 1
ATOM 851 O O . ASP A 1 111 ? -1.098 -32.438 -22.5 1 95.56 111 ASP A O 1
ATOM 855 N N . PRO A 1 112 ? -1.484 -33.344 -24.469 1 92.75 112 PRO A N 1
ATOM 856 C CA . PRO A 1 112 ? -1.119 -32.125 -25.203 1 92.75 112 PRO A CA 1
ATOM 857 C C . PRO A 1 112 ? -1.966 -30.906 -24.797 1 92.75 112 PRO A C 1
ATOM 859 O O . PRO A 1 112 ? -1.514 -29.766 -24.906 1 92.75 112 PRO A O 1
ATOM 862 N N . GLY A 1 113 ? -3.117 -31.156 -24.328 1 91.94 113 GLY A N 1
ATOM 863 C CA . GLY A 1 113 ? -4.023 -30.062 -24 1 91.94 113 GLY A CA 1
ATOM 864 C C . GLY A 1 113 ? -3.852 -29.562 -22.578 1 91.94 113 GLY A C 1
ATOM 865 O O . GLY A 1 113 ? -4.441 -28.547 -22.203 1 91.94 113 GLY A O 1
ATOM 866 N N . THR A 1 114 ? -2.971 -30.234 -21.812 1 96.94 114 THR A N 1
ATOM 867 C CA . THR A 1 114 ? -2.75 -29.812 -20.422 1 96.94 114 THR A CA 1
ATOM 868 C C . THR A 1 114 ? -1.971 -28.5 -20.375 1 96.94 114 THR A C 1
ATOM 870 O O . THR A 1 114 ? -0.957 -28.344 -21.047 1 96.94 114 THR A O 1
ATOM 873 N N . ILE A 1 115 ? -2.471 -27.531 -19.641 1 97.69 115 ILE A N 1
ATOM 874 C CA . ILE A 1 115 ? -1.754 -26.281 -19.422 1 97.69 115 ILE A CA 1
ATOM 875 C C . ILE A 1 115 ? -0.742 -26.469 -18.297 1 97.69 115 ILE A C 1
ATOM 877 O O . ILE A 1 115 ? -1.08 -26.969 -17.219 1 97.69 115 ILE A O 1
ATOM 881 N N . LEU A 1 116 ? 0.491 -26.125 -18.578 1 98.25 116 LEU A N 1
ATOM 882 C CA . LEU A 1 116 ? 1.583 -26.219 -17.625 1 98.25 116 LEU A CA 1
ATOM 883 C C . LEU A 1 116 ? 2.01 -24.844 -17.141 1 98.25 116 LEU A C 1
ATOM 885 O O . LEU A 1 116 ? 2.391 -23.984 -17.953 1 98.25 116 LEU A O 1
ATOM 889 N N . ALA A 1 117 ? 1.995 -24.656 -15.789 1 98.44 117 ALA A N 1
ATOM 890 C CA . ALA A 1 117 ? 2.266 -23.328 -15.25 1 98.44 117 ALA A CA 1
ATOM 891 C C . ALA A 1 117 ? 3.361 -23.375 -14.195 1 98.44 117 ALA A C 1
ATOM 893 O O . ALA A 1 117 ? 3.516 -24.375 -13.5 1 98.44 117 ALA A O 1
ATOM 894 N N . SER A 1 118 ? 4.109 -22.297 -14.141 1 98.56 118 SER A N 1
ATOM 895 C CA . SER A 1 118 ? 5.105 -22.109 -13.094 1 98.56 118 SER A CA 1
ATOM 896 C C . SER A 1 118 ? 4.727 -20.984 -12.148 1 98.56 118 SER A C 1
ATOM 898 O O . SER A 1 118 ? 4.32 -19.906 -12.602 1 98.56 118 SER A O 1
ATOM 900 N N . ASN A 1 119 ? 4.938 -21.25 -10.859 1 98.31 119 ASN A N 1
ATOM 901 C CA . ASN A 1 119 ? 4.719 -20.234 -9.836 1 98.31 119 ASN A CA 1
ATOM 902 C C . ASN A 1 119 ? 5.988 -19.422 -9.562 1 98.31 119 ASN A C 1
ATOM 904 O O . ASN A 1 119 ? 6.125 -18.812 -8.5 1 98.31 119 ASN A O 1
ATOM 908 N N . THR A 1 120 ? 6.91 -19.406 -10.547 1 96.69 120 THR A N 1
ATOM 909 C CA . THR A 1 120 ? 8.164 -18.688 -10.367 1 96.69 120 THR A CA 1
ATOM 910 C C . THR A 1 120 ? 7.902 -17.188 -10.203 1 96.69 120 THR A C 1
ATOM 912 O O . THR A 1 120 ? 6.938 -16.656 -10.758 1 96.69 120 THR A O 1
ATOM 915 N N . SER A 1 121 ? 8.852 -16.547 -9.422 1 92.06 121 SER A N 1
ATOM 916 C CA . SER A 1 121 ? 8.766 -15.102 -9.234 1 92.06 121 SER A CA 1
ATOM 917 C C . SER A 1 121 ? 9.859 -14.375 -10.008 1 92.06 121 SER A C 1
ATOM 919 O O . SER A 1 121 ? 9.844 -13.148 -10.109 1 92.06 121 SER A O 1
ATOM 921 N N . SER A 1 122 ? 10.766 -15.125 -10.586 1 88.81 122 SER A N 1
ATOM 922 C CA . SER A 1 122 ? 11.938 -14.398 -11.07 1 88.81 122 SER A CA 1
ATOM 923 C C . SER A 1 122 ? 12.531 -15.07 -12.305 1 88.81 122 SER A C 1
ATOM 925 O O . SER A 1 122 ? 13.25 -14.43 -13.078 1 88.81 122 SER A O 1
ATOM 927 N N . LEU A 1 123 ? 12.25 -16.375 -12.477 1 93 123 LEU A N 1
ATOM 928 C CA . LEU A 1 123 ? 12.922 -17.109 -13.547 1 93 123 LEU A CA 1
ATOM 929 C C . LEU A 1 123 ? 12.25 -16.859 -14.891 1 93 123 LEU A C 1
ATOM 931 O O . LEU A 1 123 ? 11.047 -16.609 -14.945 1 93 123 LEU A O 1
ATOM 935 N N . ASP A 1 124 ? 13.023 -16.984 -15.891 1 94.75 124 ASP A N 1
ATOM 936 C CA . ASP A 1 124 ? 12.547 -16.797 -17.266 1 94.75 124 ASP A CA 1
ATOM 937 C C . ASP A 1 124 ? 11.75 -18 -17.734 1 94.75 124 ASP A C 1
ATOM 939 O O . ASP A 1 124 ? 12.195 -19.141 -17.594 1 94.75 124 ASP A O 1
ATOM 943 N N . LEU A 1 125 ? 10.586 -17.688 -18.266 1 96.06 125 LEU A N 1
ATOM 944 C CA . LEU A 1 125 ? 9.703 -18.766 -18.719 1 96.06 125 LEU A CA 1
ATOM 945 C C . LEU A 1 125 ? 10.406 -19.641 -19.734 1 96.06 125 LEU A C 1
ATOM 947 O O . LEU A 1 125 ? 10.398 -20.875 -19.625 1 96.06 125 LEU A O 1
ATOM 951 N N . PHE A 1 126 ? 11.047 -19.031 -20.703 1 95.81 126 PHE A N 1
ATOM 952 C CA . PHE A 1 126 ? 11.602 -19.766 -21.828 1 95.81 126 PHE A CA 1
ATOM 953 C C . PHE A 1 126 ? 12.844 -20.547 -21.406 1 95.81 126 PHE A C 1
ATOM 955 O O . PHE A 1 126 ? 13.133 -21.609 -21.969 1 95.81 126 PHE A O 1
ATOM 962 N N . ASP A 1 127 ? 13.484 -20.031 -20.391 1 95.44 127 ASP A N 1
ATOM 963 C CA . ASP A 1 127 ? 14.562 -20.828 -19.812 1 95.44 127 ASP A CA 1
ATOM 964 C C . ASP A 1 127 ? 14.016 -22.078 -19.109 1 95.44 127 ASP A C 1
ATOM 966 O O . ASP A 1 127 ? 14.594 -23.156 -19.234 1 95.44 127 ASP A O 1
ATOM 970 N N . MET A 1 128 ? 12.914 -21.984 -18.453 1 96.38 128 MET A N 1
ATOM 971 C CA . MET A 1 128 ? 12.32 -23.078 -17.703 1 96.38 128 MET A CA 1
ATOM 972 C C . MET A 1 128 ? 11.781 -24.156 -18.625 1 96.38 128 MET A C 1
ATOM 974 O O . MET A 1 128 ? 11.812 -25.344 -18.297 1 96.38 128 MET A O 1
ATOM 978 N N . ILE A 1 129 ? 11.375 -23.734 -19.797 1 96.69 129 ILE A N 1
ATOM 979 C CA . ILE A 1 129 ? 10.711 -24.688 -20.656 1 96.69 129 ILE A CA 1
ATOM 980 C C . ILE A 1 129 ? 11.617 -25.047 -21.844 1 96.69 129 ILE A C 1
ATOM 982 O O . ILE A 1 129 ? 11.148 -25.484 -22.891 1 96.69 129 ILE A O 1
ATOM 986 N N . ASP A 1 130 ? 12.898 -24.719 -21.438 1 93 130 ASP A N 1
ATOM 987 C CA . ASP A 1 130 ? 13.906 -25.078 -22.422 1 93 130 ASP A CA 1
ATOM 988 C C . ASP A 1 130 ? 14 -26.594 -22.594 1 93 130 ASP A C 1
ATOM 990 O O . ASP A 1 130 ? 14.305 -27.312 -21.656 1 93 130 ASP A O 1
ATOM 994 N N . GLY A 1 131 ? 13.289 -27.281 -23.484 1 92.44 131 GLY A N 1
ATOM 995 C CA . GLY A 1 131 ? 13.375 -28.719 -23.766 1 92.44 131 GLY A CA 1
ATOM 996 C C . GLY A 1 131 ? 12.023 -29.359 -24 1 92.44 131 GLY A C 1
ATOM 997 O O . GLY A 1 131 ? 11.945 -30.531 -24.344 1 92.44 131 GLY A O 1
ATOM 998 N N . VAL A 1 132 ? 11.07 -28.625 -23.625 1 95.81 132 VAL A N 1
ATOM 999 C CA . VAL A 1 132 ? 9.758 -29.172 -23.953 1 95.81 132 VAL A CA 1
ATOM 1000 C C . VAL A 1 132 ? 9.531 -29.109 -25.453 1 95.81 132 VAL A C 1
ATOM 1002 O O . VAL A 1 132 ? 10.195 -28.344 -26.156 1 95.81 132 VAL A O 1
ATOM 1005 N N . ARG A 1 133 ? 8.633 -29.953 -26 1 96.25 133 ARG A N 1
ATOM 1006 C CA . ARG A 1 133 ? 8.336 -29.984 -27.422 1 96.25 133 ARG A CA 1
ATOM 1007 C C . ARG A 1 133 ? 7.723 -28.672 -27.875 1 96.25 133 ARG A C 1
ATOM 1009 O O . ARG A 1 133 ? 6.934 -28.062 -27.156 1 96.25 133 ARG A O 1
ATOM 1016 N N . PRO A 1 134 ? 8.062 -28.219 -29.031 1 95.06 134 PRO A N 1
ATOM 1017 C CA . PRO A 1 134 ? 7.582 -26.938 -29.547 1 95.06 134 PRO A CA 1
ATOM 1018 C C . PRO A 1 134 ? 6.062 -26.797 -29.453 1 95.06 134 PRO A C 1
ATOM 1020 O O . PRO A 1 134 ? 5.559 -25.703 -29.156 1 95.06 134 PRO A O 1
ATOM 1023 N N . GLU A 1 135 ? 5.395 -27.859 -29.656 1 94.81 135 GLU A N 1
ATOM 1024 C CA . GLU A 1 135 ? 3.936 -27.812 -29.641 1 94.81 135 GLU A CA 1
ATOM 1025 C C . GLU A 1 135 ? 3.4 -27.594 -28.234 1 94.81 135 GLU A C 1
ATOM 1027 O O . GLU A 1 135 ? 2.256 -27.172 -28.062 1 94.81 135 GLU A O 1
ATOM 1032 N N . ARG A 1 136 ? 4.203 -27.875 -27.266 1 95.88 136 ARG A N 1
ATOM 1033 C CA . ARG A 1 136 ? 3.801 -27.734 -25.875 1 95.88 136 ARG A CA 1
ATOM 1034 C C . ARG A 1 136 ? 4.016 -26.312 -25.375 1 95.88 136 ARG A C 1
ATOM 1036 O O . ARG A 1 136 ? 3.408 -25.891 -24.391 1 95.88 136 ARG A O 1
ATOM 1043 N N . VAL A 1 137 ? 4.867 -25.562 -26.078 1 96.25 137 VAL A N 1
ATOM 1044 C CA . VAL A 1 137 ? 5.262 -24.234 -25.625 1 96.25 137 VAL A CA 1
ATOM 1045 C C . VAL A 1 137 ? 4.031 -23.344 -25.516 1 96.25 137 VAL A C 1
ATOM 1047 O O . VAL A 1 137 ? 3.912 -22.547 -24.578 1 96.25 137 VAL A O 1
ATOM 1050 N N . LYS A 1 138 ? 3.096 -23.484 -26.391 1 95.69 138 LYS A N 1
ATOM 1051 C CA . LYS A 1 138 ? 1.888 -22.672 -26.438 1 95.69 138 LYS A CA 1
ATOM 1052 C C . LYS A 1 138 ? 0.981 -22.953 -25.25 1 95.69 138 LYS A C 1
ATOM 1054 O O . LYS A 1 138 ? 0.027 -22.219 -25 1 95.69 138 LYS A O 1
ATOM 1059 N N . SER A 1 139 ? 1.28 -24.047 -24.438 1 95.88 139 SER A N 1
ATOM 1060 C CA . SER A 1 139 ? 0.462 -24.422 -23.297 1 95.88 139 SER A CA 1
ATOM 1061 C C . SER A 1 139 ? 1.193 -24.156 -21.984 1 95.88 139 SER A C 1
ATOM 1063 O O . SER A 1 139 ? 0.783 -24.641 -20.922 1 95.88 139 SER A O 1
ATOM 1065 N N . CYS A 1 140 ? 2.314 -23.406 -22.078 1 97.69 140 CYS A N 1
ATOM 1066 C CA . CYS A 1 140 ? 3.105 -23.094 -20.891 1 97.69 140 CYS A CA 1
ATOM 1067 C C . CYS A 1 140 ? 2.971 -21.625 -20.516 1 97.69 140 CYS A C 1
ATOM 1069 O O . CYS A 1 140 ? 2.924 -20.75 -21.391 1 97.69 140 CYS A O 1
ATOM 1071 N N . LEU A 1 141 ? 2.885 -21.328 -19.203 1 97.56 141 LEU A N 1
ATOM 1072 C CA . LEU A 1 141 ? 2.834 -19.938 -18.797 1 97.56 141 LEU A CA 1
ATOM 1073 C C . LEU A 1 141 ? 3.369 -19.766 -17.391 1 97.56 141 LEU A C 1
ATOM 1075 O O . LEU A 1 141 ? 3.525 -20.734 -16.656 1 97.56 141 LEU A O 1
ATOM 1079 N N . ILE A 1 142 ? 3.732 -18.547 -17.047 1 98.12 142 ILE A N 1
ATOM 1080 C CA . ILE A 1 142 ? 3.949 -18.156 -15.664 1 98.12 142 ILE A CA 1
ATOM 1081 C C . ILE A 1 142 ? 2.615 -17.797 -15.008 1 98.12 142 ILE A C 1
ATOM 1083 O O . ILE A 1 142 ? 1.811 -17.062 -15.586 1 98.12 142 ILE A O 1
ATOM 1087 N N . CYS A 1 143 ? 2.404 -18.391 -13.914 1 98.19 143 CYS A N 1
ATOM 1088 C CA . CYS A 1 143 ? 1.285 -18.141 -13.016 1 98.19 143 CYS A CA 1
ATOM 1089 C C . CYS A 1 143 ? 1.777 -17.875 -11.594 1 98.19 143 CYS A C 1
ATOM 1091 O O . CYS A 1 143 ? 1.927 -18.797 -10.797 1 98.19 143 CYS A O 1
ATOM 1093 N N . HIS A 1 144 ? 1.957 -16.562 -11.352 1 98.56 144 HIS A N 1
ATOM 1094 C CA . HIS A 1 144 ? 2.646 -16.234 -10.109 1 98.56 144 HIS A CA 1
ATOM 1095 C C . HIS A 1 144 ? 1.655 -15.844 -9.016 1 98.56 144 HIS A C 1
ATOM 1097 O O . HIS A 1 144 ? 0.947 -14.836 -9.148 1 98.56 144 HIS A O 1
ATOM 1103 N N . TRP A 1 145 ? 1.639 -16.672 -7.973 1 98.62 145 TRP A N 1
ATOM 1104 C CA . TRP A 1 145 ? 0.864 -16.422 -6.762 1 98.62 145 TRP A CA 1
ATOM 1105 C C . TRP A 1 145 ? 1.697 -15.68 -5.727 1 98.62 145 TRP A C 1
ATOM 1107 O O . TRP A 1 145 ? 2.922 -15.602 -5.848 1 98.62 145 TRP A O 1
ATOM 1117 N N . TYR A 1 146 ? 1.05 -15.086 -4.793 1 97.56 146 TYR A N 1
ATOM 1118 C CA . TYR A 1 146 ? 1.741 -14.352 -3.744 1 97.56 146 TYR A CA 1
ATOM 1119 C C . TYR A 1 146 ? 1.436 -14.938 -2.371 1 97.56 146 TYR A C 1
ATOM 1121 O O . TYR A 1 146 ? 0.297 -15.328 -2.096 1 97.56 146 TYR A O 1
ATOM 1129 N N . ASN A 1 147 ? 2.375 -15.016 -1.516 1 95.5 147 ASN A N 1
ATOM 1130 C CA . ASN A 1 147 ? 2.279 -15.562 -0.166 1 95.5 147 ASN A CA 1
ATOM 1131 C C . ASN A 1 147 ? 1.577 -14.594 0.782 1 95.5 147 ASN A C 1
ATOM 1133 O O . ASN A 1 147 ? 1.895 -13.406 0.809 1 95.5 147 ASN A O 1
ATOM 1137 N N . PRO A 1 148 ? 0.674 -15.125 1.518 1 96.56 148 PRO A N 1
ATOM 1138 C CA . PRO A 1 148 ? 0.129 -16.484 1.534 1 96.56 148 PRO A CA 1
ATOM 1139 C C . PRO A 1 148 ? -0.885 -16.734 0.418 1 96.56 148 PRO A C 1
ATOM 1141 O O . PRO A 1 148 ? -1.85 -15.969 0.281 1 96.56 148 PRO A O 1
ATOM 1144 N N . ALA A 1 149 ? -0.75 -17.75 -0.23 1 98.06 149 ALA A N 1
ATOM 1145 C CA . ALA A 1 149 ? -1.481 -18 -1.47 1 98.06 149 ALA A CA 1
ATOM 1146 C C . ALA A 1 149 ? -2.984 -18.062 -1.215 1 98.06 149 ALA A C 1
ATOM 1148 O O . ALA A 1 149 ? -3.783 -17.672 -2.068 1 98.06 149 ALA A O 1
ATOM 1149 N N . HIS A 1 150 ? -3.369 -18.531 -0.034 1 98.12 150 HIS A N 1
ATOM 1150 C CA . HIS A 1 150 ? -4.789 -18.734 0.238 1 98.12 150 HIS A CA 1
ATOM 1151 C C . HIS A 1 150 ? -5.469 -17.422 0.617 1 98.12 150 HIS A C 1
ATOM 1153 O O . HIS A 1 150 ? -6.695 -17.375 0.731 1 98.12 150 HIS A O 1
ATOM 1159 N N . LEU A 1 151 ? -4.68 -16.312 0.738 1 98 151 LEU A N 1
ATOM 1160 C CA . LEU A 1 151 ? -5.285 -15.07 1.197 1 98 151 LEU A CA 1
ATOM 1161 C C . LEU A 1 151 ? -5.027 -13.945 0.202 1 98 151 LEU A C 1
ATOM 1163 O O . LEU A 1 151 ? -5.918 -13.133 -0.066 1 98 151 LEU A O 1
ATOM 1167 N N . VAL A 1 152 ? -3.824 -13.773 -0.347 1 98.06 152 VAL A N 1
ATOM 1168 C CA . VAL A 1 152 ? -3.502 -12.688 -1.265 1 98.06 152 VAL A CA 1
ATOM 1169 C C . VAL A 1 152 ? -4.266 -12.875 -2.574 1 98.06 152 VAL A C 1
ATOM 1171 O O . VAL A 1 152 ? -4.152 -13.914 -3.223 1 98.06 152 VAL A O 1
ATOM 1174 N N . PRO A 1 153 ? -4.957 -11.922 -3.016 1 98.31 153 PRO A N 1
ATOM 1175 C CA . PRO A 1 153 ? -5.859 -12.117 -4.152 1 98.31 153 PRO A CA 1
ATOM 1176 C C . PRO A 1 153 ? -5.125 -12.156 -5.492 1 98.31 153 PRO A C 1
ATOM 1178 O O . PRO A 1 153 ? -5.613 -12.758 -6.453 1 98.31 153 PRO A O 1
ATOM 1181 N N . LEU A 1 154 ? -4.004 -11.664 -5.648 1 98.69 154 LEU A N 1
ATOM 1182 C CA . LEU A 1 154 ? -3.359 -11.383 -6.926 1 98.69 154 LEU A CA 1
ATOM 1183 C C . LEU A 1 154 ? -2.74 -12.641 -7.516 1 98.69 154 LEU A C 1
ATOM 1185 O O . LEU A 1 154 ? -2.102 -13.422 -6.797 1 98.69 154 LEU A O 1
ATOM 1189 N N . VAL A 1 155 ? -2.951 -12.836 -8.781 1 98.81 155 VAL A N 1
ATOM 1190 C CA . VAL A 1 155 ? -2.203 -13.805 -9.578 1 98.81 155 VAL A CA 1
ATOM 1191 C C . VAL A 1 155 ? -1.739 -13.156 -10.875 1 98.81 155 VAL A C 1
ATOM 1193 O O . VAL A 1 155 ? -2.545 -12.578 -11.609 1 98.81 155 VAL A O 1
ATOM 1196 N N . GLU A 1 156 ? -0.513 -13.211 -11.188 1 98.75 156 GLU A N 1
ATOM 1197 C CA . GLU A 1 156 ? 0.038 -12.648 -12.414 1 98.75 156 GLU A CA 1
ATOM 1198 C C . GLU A 1 156 ? 0.217 -13.734 -13.477 1 98.75 156 GLU A C 1
ATOM 1200 O O . GLU A 1 156 ? 0.901 -14.734 -13.25 1 98.75 156 GLU A O 1
ATOM 1205 N N . LEU A 1 157 ? -0.357 -13.531 -14.609 1 98.5 157 LEU A N 1
ATOM 1206 C CA . LEU A 1 157 ? -0.307 -14.469 -15.727 1 98.5 157 LEU A CA 1
ATOM 1207 C C . LEU A 1 157 ? 0.513 -13.906 -16.875 1 98.5 157 LEU A C 1
ATOM 1209 O O . LEU A 1 157 ? 0.265 -12.781 -17.328 1 98.5 157 LEU A O 1
ATOM 1213 N N . SER A 1 158 ? 1.462 -14.695 -17.344 1 97.25 158 SER A N 1
ATOM 1214 C CA . SER A 1 158 ? 2.287 -14.234 -18.453 1 97.25 158 SER A CA 1
ATOM 1215 C C . SER A 1 158 ? 1.513 -14.258 -19.766 1 97.25 158 SER A C 1
ATOM 1217 O O . SER A 1 158 ? 0.74 -15.18 -20.031 1 97.25 158 SER A O 1
ATOM 1219 N N . GLN A 1 159 ? 1.67 -13.219 -20.516 1 94.81 159 GLN A N 1
ATOM 1220 C CA . GLN A 1 159 ? 1.158 -13.102 -21.875 1 94.81 159 GLN A CA 1
ATOM 1221 C C . GLN A 1 159 ? 2.207 -12.5 -22.812 1 94.81 159 GLN A C 1
ATOM 1223 O O . GLN A 1 159 ? 2.029 -11.398 -23.328 1 94.81 159 GLN A O 1
ATOM 1228 N N . PHE A 1 160 ? 3.227 -13.219 -23 1 86.75 160 PHE A N 1
ATOM 1229 C CA . PHE A 1 160 ? 4.254 -12.57 -23.812 1 86.75 160 PHE A CA 1
ATOM 1230 C C . PHE A 1 160 ? 4.613 -13.43 -25.016 1 86.75 160 PHE A C 1
ATOM 1232 O O . PHE A 1 160 ? 5.789 -13.547 -25.375 1 86.75 160 PHE A O 1
ATOM 1239 N N . GLY A 1 161 ? 3.627 -14.086 -25.688 1 82.38 161 GLY A N 1
ATOM 1240 C CA . GLY A 1 161 ? 3.738 -14.539 -27.062 1 82.38 161 GLY A CA 1
ATOM 1241 C C . GLY A 1 161 ? 3.705 -16.047 -27.203 1 82.38 161 GLY A C 1
ATOM 1242 O O . GLY A 1 161 ? 3.6 -16.578 -28.312 1 82.38 161 GLY A O 1
ATOM 1243 N N . ASN A 1 162 ? 3.615 -16.797 -26.094 1 86.88 162 ASN A N 1
ATOM 1244 C CA . ASN A 1 162 ? 3.668 -18.25 -26.188 1 86.88 162 ASN A CA 1
ATOM 1245 C C . ASN A 1 162 ? 2.27 -18.859 -26.219 1 86.88 162 ASN A C 1
ATOM 1247 O O . ASN A 1 162 ? 2.061 -19.906 -26.828 1 86.88 162 ASN A O 1
ATOM 1251 N N . MET A 1 163 ? 1.368 -18.266 -25.594 1 92.12 163 MET A N 1
ATOM 1252 C CA . MET A 1 163 ? 0.06 -18.859 -25.344 1 92.12 163 MET A CA 1
ATOM 1253 C C . MET A 1 163 ? -1.039 -18.094 -26.062 1 92.12 163 MET A C 1
ATOM 1255 O O . MET A 1 163 ? -1.072 -16.859 -26.031 1 92.12 163 MET A O 1
ATOM 1259 N N . PRO A 1 164 ? -1.916 -18.891 -26.766 1 92.94 164 PRO A N 1
ATOM 1260 C CA . PRO A 1 164 ? -3.049 -18.219 -27.406 1 92.94 164 PRO A CA 1
ATOM 1261 C C . PRO A 1 164 ? -4.016 -17.609 -26.406 1 92.94 164 PRO A C 1
ATOM 1263 O O . PRO A 1 164 ? -4.148 -18.109 -25.281 1 92.94 164 PRO A O 1
ATOM 1266 N N . ASP A 1 165 ? -4.73 -16.625 -26.859 1 93.94 165 ASP A N 1
ATOM 1267 C CA . ASP A 1 165 ? -5.613 -15.844 -25.984 1 93.94 165 ASP A CA 1
ATOM 1268 C C . ASP A 1 165 ? -6.715 -16.719 -25.391 1 93.94 165 ASP A C 1
ATOM 1270 O O . ASP A 1 165 ? -7.094 -16.547 -24.234 1 93.94 165 ASP A O 1
ATOM 1274 N N . ASP A 1 166 ? -7.164 -17.578 -26.141 1 93.38 166 ASP A N 1
ATOM 1275 C CA . ASP A 1 166 ? -8.266 -18.422 -25.688 1 93.38 166 ASP A CA 1
ATOM 1276 C C . ASP A 1 166 ? -7.832 -19.297 -24.516 1 93.38 166 ASP A C 1
ATOM 1278 O O . ASP A 1 166 ? -8.609 -19.516 -23.578 1 93.38 166 ASP A O 1
ATOM 1282 N N . ALA A 1 167 ? -6.629 -19.859 -24.625 1 93.94 167 ALA A N 1
ATOM 1283 C CA . ALA A 1 167 ? -6.098 -20.656 -23.531 1 93.94 167 ALA A CA 1
ATOM 1284 C C . ALA A 1 167 ? -5.898 -19.812 -22.281 1 93.94 167 ALA A C 1
ATOM 1286 O O . ALA A 1 167 ? -6.242 -20.234 -21.172 1 93.94 167 ALA A O 1
ATOM 1287 N N . LEU A 1 168 ? -5.379 -18.625 -22.453 1 96.75 168 LEU A N 1
ATOM 1288 C CA . LEU A 1 168 ? -5.176 -17.734 -21.312 1 96.75 168 LEU A CA 1
ATOM 1289 C C . LEU A 1 168 ? -6.508 -17.344 -20.688 1 96.75 168 LEU A C 1
ATOM 1291 O O . LEU A 1 168 ? -6.625 -17.266 -19.453 1 96.75 168 LEU A O 1
ATOM 1295 N N . GLU A 1 169 ? -7.461 -17.109 -21.438 1 96.56 169 GLU A N 1
ATOM 1296 C CA . GLU A 1 169 ? -8.781 -16.734 -20.953 1 96.56 169 GLU A CA 1
ATOM 1297 C C . GLU A 1 169 ? -9.391 -17.859 -20.109 1 96.56 169 GLU A C 1
ATOM 1299 O O . GLU A 1 169 ? -10.094 -17.594 -19.125 1 96.56 169 GLU A O 1
ATOM 1304 N N . ARG A 1 170 ? -9.094 -19.078 -20.516 1 96.19 170 ARG A N 1
ATOM 1305 C CA . ARG A 1 170 ? -9.555 -20.219 -19.734 1 96.19 170 ARG A CA 1
ATOM 1306 C C . ARG A 1 170 ? -8.914 -20.203 -18.344 1 96.19 170 ARG A C 1
ATOM 1308 O O . ARG A 1 170 ? -9.578 -20.469 -17.344 1 96.19 170 ARG A O 1
ATOM 1315 N N . VAL A 1 171 ? -7.676 -19.906 -18.344 1 97.88 171 VAL A N 1
ATOM 1316 C CA . VAL A 1 171 ? -6.949 -19.828 -17.078 1 97.88 171 VAL A CA 1
ATOM 1317 C C . VAL A 1 171 ? -7.496 -18.672 -16.234 1 97.88 171 VAL A C 1
ATOM 1319 O O . VAL A 1 171 ? -7.734 -18.844 -15.039 1 97.88 171 VAL A O 1
ATOM 1322 N N . GLU A 1 172 ? -7.746 -17.594 -16.844 1 98.06 172 GLU A N 1
ATOM 1323 C CA . GLU A 1 172 ? -8.289 -16.422 -16.156 1 98.06 172 GLU A CA 1
ATOM 1324 C C . GLU A 1 172 ? -9.656 -16.734 -15.539 1 98.06 172 GLU A C 1
ATOM 1326 O O . GLU A 1 172 ? -9.938 -16.359 -14.406 1 98.06 172 GLU A O 1
ATOM 1331 N N . ARG A 1 173 ? -10.484 -17.391 -16.297 1 97.69 173 ARG A N 1
ATOM 1332 C CA . ARG A 1 173 ? -11.805 -17.75 -15.805 1 97.69 173 ARG A CA 1
ATOM 1333 C C . ARG A 1 173 ? -11.703 -18.672 -14.594 1 97.69 173 ARG A C 1
ATOM 1335 O O . ARG A 1 173 ? -12.469 -18.531 -13.633 1 97.69 173 ARG A O 1
ATOM 1342 N N . LEU A 1 174 ? -10.789 -19.594 -14.672 1 98.06 174 LEU A N 1
ATOM 1343 C CA . LEU A 1 174 ? -10.555 -20.469 -13.531 1 98.06 174 LEU A CA 1
ATOM 1344 C C . LEU A 1 174 ? -10.234 -19.672 -12.273 1 98.06 174 LEU A C 1
ATOM 1346 O O . LEU A 1 174 ? -10.867 -19.859 -11.234 1 98.06 174 LEU A O 1
ATOM 1350 N N . PHE A 1 175 ? -9.344 -18.734 -12.383 1 98.38 175 PHE A N 1
ATOM 1351 C CA . PHE A 1 175 ? -8.852 -18.016 -11.219 1 98.38 175 PHE A CA 1
ATOM 1352 C C . PHE A 1 175 ? -9.891 -17.016 -10.719 1 98.38 175 PHE A C 1
ATOM 1354 O O . PHE A 1 175 ? -10.062 -16.844 -9.508 1 98.38 175 PHE A O 1
ATOM 1361 N N . THR A 1 176 ? -10.57 -16.359 -11.625 1 97.19 176 THR A N 1
ATOM 1362 C CA . THR A 1 176 ? -11.648 -15.477 -11.211 1 97.19 176 THR A CA 1
ATOM 1363 C C . THR A 1 176 ? -12.75 -16.25 -10.484 1 97.19 176 THR A C 1
ATOM 1365 O O . THR A 1 176 ? -13.352 -15.742 -9.539 1 97.19 176 THR A O 1
ATOM 1368 N N . GLY A 1 177 ? -12.953 -17.469 -10.914 1 97 177 GLY A N 1
ATOM 1369 C CA . GLY A 1 177 ? -13.977 -18.312 -10.312 1 97 177 GLY A CA 1
ATOM 1370 C C . GLY A 1 177 ? -13.656 -18.719 -8.883 1 97 177 GLY A C 1
ATOM 1371 O O . GLY A 1 177 ? -14.547 -19.109 -8.133 1 97 177 GLY A O 1
ATOM 1372 N N . ILE A 1 178 ? -12.383 -18.594 -8.539 1 97.31 178 ILE A N 1
ATOM 1373 C CA . ILE A 1 178 ? -12.016 -18.969 -7.184 1 97.31 178 ILE A CA 1
ATOM 1374 C C . ILE A 1 178 ? -11.633 -17.734 -6.375 1 97.31 178 ILE A C 1
ATOM 1376 O O . ILE A 1 178 ? -10.883 -17.828 -5.406 1 97.31 178 ILE A O 1
ATOM 1380 N N . GLY A 1 179 ? -12.016 -16.578 -6.828 1 96.69 179 GLY A N 1
ATOM 1381 C CA . GLY A 1 179 ? -11.914 -15.359 -6.039 1 96.69 179 GLY A CA 1
ATOM 1382 C C . GLY A 1 179 ? -10.609 -14.617 -6.246 1 96.69 179 GLY A C 1
ATOM 1383 O O . GLY A 1 179 ? -10.32 -13.656 -5.535 1 96.69 179 GLY A O 1
ATOM 1384 N N . LYS A 1 180 ? -9.781 -15.055 -7.172 1 98.44 180 LYS A N 1
ATOM 1385 C CA . LYS A 1 180 ? -8.516 -14.383 -7.438 1 98.44 180 LYS A CA 1
ATOM 1386 C C . LYS A 1 180 ? -8.688 -13.234 -8.43 1 98.44 180 LYS A C 1
ATOM 1388 O O . LYS A 1 180 ? -9.703 -13.172 -9.133 1 98.44 180 LYS A O 1
ATOM 1393 N N . LYS A 1 181 ? -7.777 -12.273 -8.336 1 98.31 181 LYS A N 1
ATOM 1394 C CA . LYS A 1 181 ? -7.645 -11.18 -9.297 1 98.31 181 LYS A CA 1
ATOM 1395 C C . LYS A 1 181 ? -6.441 -11.398 -10.211 1 98.31 181 LYS A C 1
ATOM 1397 O O . LYS A 1 181 ? -5.301 -11.422 -9.75 1 98.31 181 LYS A O 1
ATOM 1402 N N . THR A 1 182 ? -6.723 -11.586 -11.492 1 98.56 182 THR A N 1
ATOM 1403 C CA . THR A 1 182 ? -5.629 -11.867 -12.414 1 98.56 182 THR A CA 1
ATOM 1404 C C . THR A 1 182 ? -5.211 -10.602 -13.156 1 98.56 182 THR A C 1
ATOM 1406 O O . THR A 1 182 ? -6.035 -9.719 -13.406 1 98.56 182 THR A O 1
ATOM 1409 N N . ILE A 1 183 ? -3.953 -10.492 -13.43 1 98.5 183 ILE A N 1
ATOM 1410 C CA . ILE A 1 183 ? -3.451 -9.492 -14.359 1 98.5 183 ILE A CA 1
ATOM 1411 C C . ILE A 1 183 ? -2.584 -10.156 -15.43 1 98.5 183 ILE A C 1
ATOM 1413 O O . ILE A 1 183 ? -2.078 -11.266 -15.219 1 98.5 183 ILE A O 1
ATOM 1417 N N . ARG A 1 184 ? -2.484 -9.547 -16.578 1 98.25 184 ARG A N 1
ATOM 1418 C CA . ARG A 1 184 ? -1.672 -10.047 -17.688 1 98.25 184 ARG A CA 1
ATOM 1419 C C . ARG A 1 184 ? -0.326 -9.336 -17.734 1 98.25 184 ARG A C 1
ATOM 1421 O O . ARG A 1 184 ? -0.272 -8.109 -17.812 1 98.25 184 ARG A O 1
ATOM 1428 N N . VAL A 1 185 ? 0.737 -10.016 -17.672 1 97.94 185 VAL A N 1
ATOM 1429 C CA . VAL A 1 185 ? 2.088 -9.5 -17.844 1 97.94 185 VAL A CA 1
ATOM 1430 C C . VAL A 1 185 ? 2.504 -9.633 -19.312 1 97.94 185 VAL A C 1
ATOM 1432 O O . VAL A 1 185 ? 2.613 -10.75 -19.828 1 97.94 185 VAL A O 1
ATOM 1435 N N . LEU A 1 186 ? 2.824 -8.586 -19.891 1 97.38 186 LEU A N 1
ATOM 1436 C CA . LEU A 1 186 ? 2.963 -8.555 -21.344 1 97.38 186 LEU A CA 1
ATOM 1437 C C . LEU A 1 186 ? 4.43 -8.641 -21.75 1 97.38 186 LEU A C 1
ATOM 1439 O O . LEU A 1 186 ? 4.742 -8.859 -22.922 1 97.38 186 LEU A O 1
ATOM 1443 N N . ALA A 1 187 ? 5.328 -8.43 -20.766 1 94.5 187 ALA A N 1
ATOM 1444 C CA . ALA A 1 187 ? 6.762 -8.477 -21.031 1 94.5 187 ALA A CA 1
ATOM 1445 C C . ALA A 1 187 ? 7.457 -9.5 -20.141 1 94.5 187 ALA A C 1
ATOM 1447 O O . ALA A 1 187 ? 7.125 -9.641 -18.969 1 94.5 187 ALA A O 1
ATOM 1448 N N . ASN A 1 188 ? 8.375 -10.227 -20.766 1 93.25 188 ASN A N 1
ATOM 1449 C CA . ASN A 1 188 ? 9.18 -11.18 -20.016 1 93.25 188 ASN A CA 1
ATOM 1450 C C . ASN A 1 188 ? 10.289 -10.469 -19.234 1 93.25 188 ASN A C 1
ATOM 1452 O O . ASN A 1 188 ? 11.438 -10.422 -19.672 1 93.25 188 ASN A O 1
ATOM 1456 N N . ILE A 1 189 ? 9.992 -9.945 -18.062 1 93.81 189 ILE A N 1
ATOM 1457 C CA . ILE A 1 189 ? 10.922 -9.148 -17.25 1 93.81 189 ILE A CA 1
ATOM 1458 C C . ILE A 1 189 ? 11.047 -9.758 -15.859 1 93.81 189 ILE A C 1
ATOM 1460 O O . ILE A 1 189 ? 10.086 -10.336 -15.336 1 93.81 189 ILE A O 1
ATOM 1464 N N . PRO A 1 190 ? 12.211 -9.633 -15.273 1 94 190 PRO A N 1
ATOM 1465 C CA . PRO A 1 190 ? 12.375 -10.164 -13.922 1 94 190 PRO A CA 1
ATOM 1466 C C . PRO A 1 190 ? 11.477 -9.469 -12.898 1 94 190 PRO A C 1
ATOM 1468 O O . PRO A 1 190 ? 11.328 -8.242 -12.938 1 94 190 PRO A O 1
ATOM 1471 N N . GLY A 1 191 ? 10.891 -10.219 -12.062 1 95.94 191 GLY A N 1
ATOM 1472 C CA . GLY A 1 191 ? 10.086 -9.664 -10.984 1 95.94 191 GLY A CA 1
ATOM 1473 C C . GLY A 1 191 ? 8.648 -9.406 -11.383 1 95.94 191 GLY A C 1
ATOM 1474 O O . GLY A 1 191 ? 7.82 -9.047 -10.539 1 95.94 191 GLY A O 1
ATOM 1475 N N . LEU A 1 192 ? 8.328 -9.555 -12.672 1 97.31 192 LEU A N 1
ATOM 1476 C CA . LEU A 1 192 ? 6.988 -9.305 -13.188 1 97.31 192 LEU A CA 1
ATOM 1477 C C . LEU A 1 192 ? 6.531 -7.891 -12.852 1 97.31 192 LEU A C 1
ATOM 1479 O O . LEU A 1 192 ? 7.203 -6.918 -13.203 1 97.31 192 LEU A O 1
ATOM 1483 N N . ILE A 1 193 ? 5.281 -7.73 -12.312 1 98.38 193 ILE A N 1
ATOM 1484 C CA . ILE A 1 193 ? 4.797 -6.371 -12.078 1 98.38 193 ILE A CA 1
ATOM 1485 C C . ILE A 1 193 ? 4.859 -6.055 -10.578 1 98.38 193 ILE A C 1
ATOM 1487 O O . ILE A 1 193 ? 5.586 -5.152 -10.164 1 98.38 193 ILE A O 1
ATOM 1491 N N . ALA A 1 194 ? 4.227 -6.812 -9.758 1 98.5 194 ALA A N 1
ATOM 1492 C CA . ALA A 1 194 ? 4.012 -6.492 -8.344 1 98.5 194 ALA A CA 1
ATOM 1493 C C . ALA A 1 194 ? 5.32 -6.566 -7.562 1 98.5 194 ALA A C 1
ATOM 1495 O O . ALA A 1 194 ? 5.562 -5.754 -6.668 1 98.5 194 ALA A O 1
ATOM 1496 N N . ASN A 1 195 ? 6.172 -7.543 -7.895 1 98.06 195 ASN A N 1
ATOM 1497 C CA . ASN A 1 195 ? 7.441 -7.656 -7.184 1 98.06 195 ASN A CA 1
ATOM 1498 C C . ASN A 1 195 ? 8.352 -6.461 -7.469 1 98.06 195 ASN A C 1
ATOM 1500 O O . ASN A 1 195 ? 9.102 -6.027 -6.594 1 98.06 195 ASN A O 1
ATOM 1504 N N . ARG A 1 196 ? 8.305 -6.023 -8.695 1 98.38 196 ARG A N 1
ATOM 1505 C CA . ARG A 1 196 ? 9.078 -4.832 -9.031 1 98.38 196 ARG A CA 1
ATOM 1506 C C . ARG A 1 196 ? 8.609 -3.627 -8.227 1 98.38 196 ARG A C 1
ATOM 1508 O O . ARG A 1 196 ? 9.43 -2.881 -7.688 1 98.38 196 ARG A O 1
ATOM 1515 N N . ILE A 1 197 ? 7.309 -3.412 -8.117 1 98.69 197 ILE A N 1
ATOM 1516 C CA . ILE A 1 197 ? 6.75 -2.314 -7.34 1 98.69 197 ILE A CA 1
ATOM 1517 C C . ILE A 1 197 ? 7.137 -2.473 -5.871 1 98.69 197 ILE A C 1
ATOM 1519 O O . ILE A 1 197 ? 7.562 -1.512 -5.227 1 98.69 197 ILE A O 1
ATOM 1523 N N . GLN A 1 198 ? 7.023 -3.689 -5.348 1 98.38 198 GLN A N 1
ATOM 1524 C CA . GLN A 1 198 ? 7.387 -3.992 -3.967 1 98.38 198 GLN A CA 1
ATOM 1525 C C . GLN A 1 198 ? 8.844 -3.635 -3.691 1 98.38 198 GLN A C 1
ATOM 1527 O O . GLN A 1 198 ? 9.172 -3.111 -2.623 1 98.38 198 GLN A O 1
ATOM 1532 N N . GLN A 1 199 ? 9.688 -3.9 -4.609 1 98.25 199 GLN A N 1
ATOM 1533 C CA . GLN A 1 199 ? 11.109 -3.611 -4.41 1 98.25 199 GLN A CA 1
ATOM 1534 C C . GLN A 1 199 ? 11.367 -2.109 -4.426 1 98.25 199 GLN A C 1
ATOM 1536 O O . GLN A 1 199 ? 12.281 -1.628 -3.752 1 98.25 199 GLN A O 1
ATOM 1541 N N . GLY A 1 200 ? 10.57 -1.363 -5.246 1 98.56 200 GLY A N 1
ATOM 1542 C CA . GLY A 1 200 ? 10.648 0.086 -5.16 1 98.56 200 GLY A CA 1
ATOM 1543 C C . GLY A 1 200 ? 10.359 0.617 -3.77 1 98.56 200 GLY A C 1
ATOM 1544 O O . GLY A 1 200 ? 11.047 1.522 -3.291 1 98.56 200 GLY A O 1
ATOM 1545 N N . ILE A 1 201 ? 9.414 0.053 -3.09 1 98.75 201 ILE A N 1
ATOM 1546 C CA . ILE A 1 201 ? 9.062 0.406 -1.719 1 98.75 201 ILE A CA 1
ATOM 1547 C C . ILE A 1 201 ? 10.203 0.028 -0.779 1 98.75 201 ILE A C 1
ATOM 1549 O O . ILE A 1 201 ? 10.703 0.869 -0.027 1 98.75 201 ILE A O 1
ATOM 1553 N N . ALA A 1 202 ? 10.664 -1.208 -0.897 1 98.69 202 ALA A N 1
ATOM 1554 C CA . ALA A 1 202 ? 11.688 -1.738 -0.003 1 98.69 202 ALA A CA 1
ATOM 1555 C C . ALA A 1 202 ? 12.977 -0.922 -0.1 1 98.69 202 ALA A C 1
ATOM 1557 O O . ALA A 1 202 ? 13.594 -0.61 0.918 1 98.69 202 ALA A O 1
ATOM 1558 N N . ARG A 1 203 ? 13.297 -0.587 -1.314 1 98.75 203 ARG A N 1
ATOM 1559 C CA . ARG A 1 203 ? 14.508 0.191 -1.554 1 98.75 203 ARG A CA 1
ATOM 1560 C C . ARG A 1 203 ? 14.5 1.481 -0.742 1 98.75 203 ARG A C 1
ATOM 1562 O O . ARG A 1 203 ? 15.477 1.796 -0.057 1 98.75 203 ARG A O 1
ATOM 1569 N N . GLU A 1 204 ? 13.406 2.193 -0.781 1 98.75 204 GLU A N 1
ATOM 1570 C CA . GLU A 1 204 ? 13.344 3.465 -0.065 1 98.75 204 GLU A CA 1
ATOM 1571 C C . GLU A 1 204 ? 13.203 3.242 1.438 1 98.75 204 GLU A C 1
ATOM 1573 O O . GLU A 1 204 ? 13.797 3.973 2.236 1 98.75 204 GLU A O 1
ATOM 1578 N N . VAL A 1 205 ? 12.469 2.25 1.842 1 98.81 205 VAL A N 1
ATOM 1579 C CA . VAL A 1 205 ? 12.25 1.966 3.256 1 98.81 205 VAL A CA 1
ATOM 1580 C C . VAL A 1 205 ? 13.586 1.652 3.93 1 98.81 205 VAL A C 1
ATOM 1582 O O . VAL A 1 205 ? 13.891 2.184 5 1 98.81 205 VAL A O 1
ATOM 1585 N N . PHE A 1 206 ? 14.406 0.803 3.309 1 98.75 206 PHE A N 1
ATOM 1586 C CA . PHE A 1 206 ? 15.695 0.468 3.896 1 98.75 206 PHE A CA 1
ATOM 1587 C C . PHE A 1 206 ? 16.609 1.691 3.945 1 98.75 206 PHE A C 1
ATOM 1589 O O . PHE A 1 206 ? 17.344 1.888 4.914 1 98.75 206 PHE A O 1
ATOM 1596 N N . SER A 1 207 ? 16.516 2.523 2.938 1 98.44 207 SER A N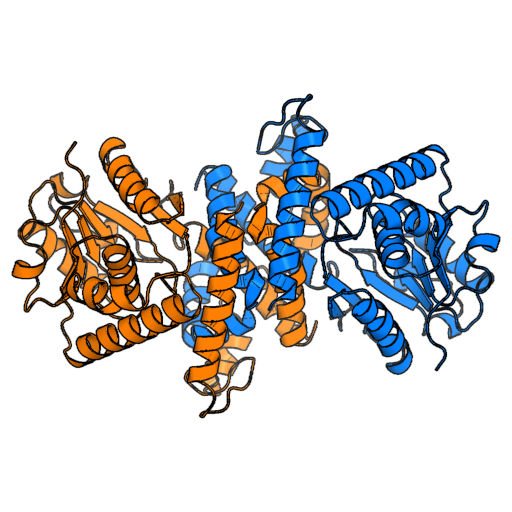 1
ATOM 1597 C CA . SER A 1 207 ? 17.297 3.762 2.916 1 98.44 207 SER A CA 1
ATOM 1598 C C . SER A 1 207 ? 16.891 4.684 4.062 1 98.44 207 SER A C 1
ATOM 1600 O O . SER A 1 207 ? 17.75 5.297 4.703 1 98.44 207 SER A O 1
ATOM 1602 N N . LEU A 1 208 ? 15.609 4.777 4.324 1 98.62 208 LEU A N 1
ATOM 1603 C CA . LEU A 1 208 ? 15.102 5.613 5.402 1 98.62 208 LEU A CA 1
ATOM 1604 C C . LEU A 1 208 ? 15.609 5.129 6.754 1 98.62 208 LEU A C 1
ATOM 1606 O O . LEU A 1 208 ? 15.922 5.941 7.629 1 98.62 208 LEU A O 1
ATOM 1610 N N . ILE A 1 209 ? 15.703 3.816 6.934 1 98.38 209 ILE A N 1
ATOM 1611 C CA . ILE A 1 209 ? 16.25 3.256 8.164 1 98.38 209 ILE A CA 1
ATOM 1612 C C . ILE A 1 209 ? 17.734 3.635 8.281 1 98.38 209 ILE A C 1
ATOM 1614 O O . ILE A 1 209 ? 18.172 4.074 9.344 1 98.38 209 ILE A O 1
ATOM 1618 N N . GLU A 1 210 ? 18.438 3.498 7.25 1 97.19 210 GLU A N 1
ATOM 1619 C CA . GLU A 1 210 ? 19.859 3.777 7.25 1 97.19 210 GLU A CA 1
ATOM 1620 C C . GLU A 1 210 ? 20.141 5.238 7.582 1 97.19 210 GLU A C 1
ATOM 1622 O O . GLU A 1 210 ? 21.125 5.555 8.25 1 97.19 210 GLU A O 1
ATOM 1627 N N . MET A 1 211 ? 19.25 6.129 7.164 1 95.31 211 MET A N 1
ATOM 1628 C CA . MET A 1 211 ? 19.375 7.566 7.391 1 95.31 211 MET A CA 1
ATOM 1629 C C . MET A 1 211 ? 19 7.926 8.828 1 95.31 211 MET A C 1
ATOM 1631 O O . MET A 1 211 ? 19.312 9.023 9.297 1 95.31 211 MET A O 1
ATOM 1635 N N . GLY A 1 212 ? 18.375 6.977 9.516 1 97.06 212 GLY A N 1
ATOM 1636 C CA . GLY A 1 212 ? 17.844 7.316 10.82 1 97.06 212 GLY A CA 1
ATOM 1637 C C . GLY A 1 212 ? 16.688 8.305 10.758 1 97.06 212 GLY A C 1
ATOM 1638 O O . GLY A 1 212 ? 16.547 9.156 11.641 1 97.06 212 GLY A O 1
ATOM 1639 N N . ALA A 1 213 ? 15.891 8.195 9.664 1 97.81 213 ALA A N 1
ATOM 1640 C CA . ALA A 1 213 ? 14.859 9.188 9.383 1 97.81 213 ALA A CA 1
ATOM 1641 C C . ALA A 1 213 ? 13.656 9.008 10.305 1 97.81 213 ALA A C 1
ATOM 1643 O O . ALA A 1 213 ? 12.883 9.945 10.516 1 97.81 213 ALA A O 1
ATOM 1644 N N . ALA A 1 214 ? 13.43 7.844 10.805 1 98.25 214 ALA A N 1
ATOM 1645 C CA . ALA A 1 214 ? 12.359 7.477 11.719 1 98.25 214 ALA A CA 1
ATOM 1646 C C . ALA A 1 214 ? 12.602 6.098 12.328 1 98.25 214 ALA A C 1
ATOM 1648 O O . ALA A 1 214 ? 13.477 5.355 11.859 1 98.25 214 ALA A O 1
ATOM 1649 N N . SER A 1 215 ? 11.875 5.766 13.406 1 98.19 215 SER A N 1
ATOM 1650 C CA . SER A 1 215 ? 11.945 4.414 13.953 1 98.19 215 SER A CA 1
ATOM 1651 C C . SER A 1 215 ? 11.352 3.393 12.992 1 98.19 215 SER A C 1
ATOM 1653 O O . SER A 1 215 ? 10.562 3.744 12.117 1 98.19 215 SER A O 1
ATOM 1655 N N . PRO A 1 216 ? 11.789 2.062 13.109 1 98.38 216 PRO A N 1
ATOM 1656 C CA . PRO A 1 216 ? 11.164 1.025 12.281 1 98.38 216 PRO A CA 1
ATOM 1657 C C . PRO A 1 216 ? 9.641 1.019 12.391 1 98.38 216 PRO A C 1
ATOM 1659 O O . PRO A 1 216 ? 8.945 0.879 11.383 1 98.38 216 PRO A O 1
ATOM 1662 N N . GLU A 1 217 ? 9.117 1.214 13.586 1 98.38 217 GLU A N 1
ATOM 1663 C CA . GLU A 1 217 ? 7.68 1.249 13.812 1 98.38 217 GLU A CA 1
ATOM 1664 C C . GLU A 1 217 ? 7.027 2.408 13.062 1 98.38 217 GLU A C 1
ATOM 1666 O O . GLU A 1 217 ? 5.98 2.24 12.438 1 98.38 217 GLU A O 1
ATOM 1671 N N . ASP A 1 218 ? 7.703 3.543 13.086 1 98.62 218 ASP A N 1
ATOM 1672 C CA . ASP A 1 218 ? 7.156 4.734 12.445 1 98.62 218 ASP A CA 1
ATOM 1673 C C . ASP A 1 218 ? 7.227 4.621 10.922 1 98.62 218 ASP A C 1
ATOM 1675 O O . ASP A 1 218 ? 6.328 5.082 10.219 1 98.62 218 ASP A O 1
ATOM 1679 N N . ILE A 1 219 ? 8.281 4.016 10.43 1 98.75 219 ILE A N 1
ATOM 1680 C CA . ILE A 1 219 ? 8.406 3.824 8.984 1 98.75 219 ILE A CA 1
ATOM 1681 C C . ILE A 1 219 ? 7.305 2.891 8.492 1 98.75 219 ILE A C 1
ATOM 1683 O O . ILE A 1 219 ? 6.645 3.174 7.488 1 98.75 219 ILE A O 1
ATOM 1687 N N . ASP A 1 220 ? 7.082 1.792 9.188 1 98.62 220 ASP A N 1
ATOM 1688 C CA . ASP A 1 220 ? 5.988 0.896 8.828 1 98.62 220 ASP A CA 1
ATOM 1689 C C . ASP A 1 220 ? 4.641 1.61 8.914 1 98.62 220 ASP A C 1
ATOM 1691 O O . ASP A 1 220 ? 3.789 1.448 8.039 1 98.62 220 ASP A O 1
ATOM 1695 N N . ALA A 1 221 ? 4.465 2.4 9.93 1 98.5 221 ALA A N 1
ATOM 1696 C CA . ALA A 1 221 ? 3.215 3.137 10.094 1 98.5 221 ALA A CA 1
ATOM 1697 C C . ALA A 1 221 ? 3.012 4.133 8.953 1 98.5 221 ALA A C 1
ATOM 1699 O O . ALA A 1 221 ? 1.895 4.297 8.461 1 98.5 221 ALA A O 1
ATOM 1700 N N . ALA A 1 222 ? 4.078 4.801 8.547 1 98.69 222 ALA A N 1
ATOM 1701 C CA . ALA A 1 222 ? 3.992 5.754 7.445 1 98.69 222 ALA A CA 1
ATOM 1702 C C . ALA A 1 222 ? 3.467 5.082 6.18 1 98.69 222 ALA A C 1
ATOM 1704 O O . ALA A 1 222 ? 2.621 5.641 5.48 1 98.69 222 ALA A O 1
ATOM 1705 N N . LEU A 1 223 ? 3.984 3.9 5.953 1 98.69 223 LEU A N 1
ATOM 1706 C CA . LEU A 1 223 ? 3.541 3.146 4.785 1 98.69 223 LEU A CA 1
ATOM 1707 C C . LEU A 1 223 ? 2.098 2.684 4.953 1 98.69 223 LEU A C 1
ATOM 1709 O O . LEU A 1 223 ? 1.256 2.93 4.086 1 98.69 223 LEU A O 1
ATOM 1713 N N . LYS A 1 224 ? 1.768 2.062 6.094 1 98.25 224 LYS A N 1
ATOM 1714 C CA . LYS A 1 224 ? 0.48 1.428 6.363 1 98.25 224 LYS A CA 1
ATOM 1715 C C . LYS A 1 224 ? -0.657 2.443 6.301 1 98.25 224 LYS A C 1
ATOM 1717 O O . LYS A 1 224 ? -1.675 2.205 5.648 1 98.25 224 LYS A O 1
ATOM 1722 N N . TYR A 1 225 ? -0.427 3.586 6.902 1 98.38 225 TYR A N 1
ATOM 1723 C CA . TYR A 1 225 ? -1.515 4.531 7.129 1 98.38 225 TYR A CA 1
ATOM 1724 C C . TYR A 1 225 ? -1.448 5.684 6.133 1 98.38 225 TYR A C 1
ATOM 1726 O O . TYR A 1 225 ? -2.273 6.602 6.18 1 98.38 225 TYR A O 1
ATOM 1734 N N . GLY A 1 226 ? -0.444 5.668 5.238 1 97.81 226 GLY A N 1
ATOM 1735 C CA . GLY A 1 226 ? -0.296 6.645 4.172 1 97.81 226 GLY A CA 1
ATOM 1736 C C . GLY A 1 226 ? -0.524 6.062 2.789 1 97.81 226 GLY A C 1
ATOM 1737 O O . GLY A 1 226 ? -1.667 5.836 2.387 1 97.81 226 GLY A O 1
ATOM 1738 N N . PRO A 1 227 ? 0.56 5.715 2.119 1 97.81 227 PRO A N 1
ATOM 1739 C CA . PRO A 1 227 ? 0.377 5.258 0.738 1 97.81 227 PRO A CA 1
ATOM 1740 C C . PRO A 1 227 ? -0.378 3.936 0.647 1 97.81 227 PRO A C 1
ATOM 1742 O O . PRO A 1 227 ? -1.262 3.781 -0.199 1 97.81 227 PRO A O 1
ATOM 1745 N N . ALA A 1 228 ? -0.078 2.982 1.445 1 98.12 228 ALA A N 1
ATOM 1746 C CA . ALA A 1 228 ? -0.707 1.67 1.319 1 98.12 228 ALA A CA 1
ATOM 1747 C C . ALA A 1 228 ? -2.189 1.735 1.674 1 98.12 228 ALA A C 1
ATOM 1749 O O . ALA A 1 228 ? -3.006 1.016 1.093 1 98.12 228 ALA A O 1
ATOM 1750 N N . PHE A 1 229 ? -2.582 2.627 2.613 1 97.69 229 PHE A N 1
ATOM 1751 C CA . PHE A 1 229 ? -3.982 2.867 2.939 1 97.69 229 PHE A CA 1
ATOM 1752 C C . PHE A 1 229 ? -4.766 3.264 1.694 1 97.69 229 PHE A C 1
ATOM 1754 O O . PHE A 1 229 ? -5.871 2.766 1.466 1 97.69 229 PHE A O 1
ATOM 1761 N N . ARG A 1 230 ? -4.184 4.117 0.938 1 96.62 230 ARG A N 1
ATOM 1762 C CA . ARG A 1 230 ? -4.84 4.598 -0.275 1 96.62 230 ARG A CA 1
ATOM 1763 C C . ARG A 1 230 ? -4.738 3.57 -1.396 1 96.62 230 ARG A C 1
ATOM 1765 O O . ARG A 1 230 ? -5.738 3.26 -2.051 1 96.62 230 ARG A O 1
ATOM 1772 N N . TYR A 1 231 ? -3.627 2.928 -1.579 1 97.88 231 TYR A N 1
ATOM 1773 C CA . TYR A 1 231 ? -3.334 2.08 -2.73 1 97.88 231 TYR A CA 1
ATOM 1774 C C . TYR A 1 231 ? -4.059 0.744 -2.623 1 97.88 231 TYR A C 1
ATOM 1776 O O . TYR A 1 231 ? -4.285 0.071 -3.631 1 97.88 231 TYR A O 1
ATOM 1784 N N . ALA A 1 232 ? -4.434 0.384 -1.436 1 96.44 232 ALA A N 1
ATOM 1785 C CA . ALA A 1 232 ? -5.184 -0.859 -1.271 1 96.44 232 ALA A CA 1
ATOM 1786 C C . ALA A 1 232 ? -6.566 -0.753 -1.907 1 96.44 232 ALA A C 1
ATOM 1788 O O . ALA A 1 232 ? -7.246 -1.765 -2.104 1 96.44 232 ALA A O 1
ATOM 1789 N N . THR A 1 233 ? -6.984 0.505 -2.338 1 94.94 233 THR A N 1
ATOM 1790 C CA . THR A 1 233 ? -8.32 0.681 -2.887 1 94.94 233 THR A CA 1
ATOM 1791 C C . THR A 1 233 ? -8.258 1.302 -4.277 1 94.94 233 THR A C 1
ATOM 1793 O O . THR A 1 233 ? -9.156 1.098 -5.098 1 94.94 233 THR A O 1
ATOM 1796 N N . THR A 1 234 ? -7.348 2.09 -4.613 1 91.88 234 THR A N 1
ATOM 1797 C CA . THR A 1 234 ? -7.406 2.928 -5.809 1 91.88 234 THR A CA 1
ATOM 1798 C C . THR A 1 234 ? -6.289 2.559 -6.781 1 91.88 234 THR A C 1
ATOM 1800 O O . THR A 1 234 ? -6.52 2.455 -7.988 1 91.88 234 THR A O 1
ATOM 1803 N N . GLY A 1 235 ? -5.078 2.242 -6.387 1 95.75 235 GLY A N 1
ATOM 1804 C CA . GLY A 1 235 ? -3.891 2.062 -7.211 1 95.75 235 GLY A CA 1
ATOM 1805 C C . GLY A 1 235 ? -3.107 3.346 -7.414 1 95.75 235 GLY A C 1
ATOM 1806 O O . GLY A 1 235 ? -3.516 4.41 -6.945 1 95.75 235 GLY A O 1
ATOM 1807 N N . GLN A 1 236 ? -2.004 3.305 -8.109 1 98.19 236 GLN A N 1
ATOM 1808 C CA . GLN A 1 236 ? -1.102 4.441 -8.258 1 98.19 236 GLN A CA 1
ATOM 1809 C C . GLN A 1 236 ? -1.534 5.34 -9.414 1 98.19 236 GLN A C 1
ATOM 1811 O O . GLN A 1 236 ? -1.484 6.566 -9.305 1 98.19 236 GLN A O 1
ATOM 1816 N N . LEU A 1 237 ? -1.944 4.75 -10.539 1 98.5 237 LEU A N 1
ATOM 1817 C CA . LEU A 1 237 ? -2.281 5.527 -11.727 1 98.5 237 LEU A CA 1
ATOM 1818 C C . LEU A 1 237 ? -3.594 6.277 -11.531 1 98.5 237 LEU A C 1
ATOM 1820 O O . LEU A 1 237 ? -3.723 7.43 -11.945 1 98.5 237 LEU A O 1
ATOM 1824 N N . GLU A 1 238 ? -4.52 5.637 -10.914 1 97.19 238 GLU A N 1
ATOM 1825 C CA . GLU A 1 238 ? -5.762 6.324 -10.578 1 97.19 238 GLU A CA 1
ATOM 1826 C C . GLU A 1 238 ? -5.504 7.496 -9.633 1 97.19 238 GLU A C 1
ATOM 1828 O O . GLU A 1 238 ? -6.055 8.586 -9.82 1 97.19 238 GLU A O 1
ATOM 1833 N N . ILE A 1 239 ? -4.668 7.312 -8.648 1 96.88 239 ILE A N 1
ATOM 1834 C CA . ILE A 1 239 ? -4.324 8.367 -7.699 1 96.88 239 ILE A CA 1
ATOM 1835 C C . ILE A 1 239 ? -3.617 9.508 -8.43 1 96.88 239 ILE A C 1
ATOM 1837 O O . ILE A 1 239 ? -3.844 10.68 -8.133 1 96.88 239 ILE A O 1
ATOM 1841 N N . ALA A 1 240 ? -2.773 9.133 -9.336 1 97.75 240 ALA A N 1
ATOM 1842 C CA . ALA A 1 240 ? -2.082 10.148 -10.125 1 97.75 240 ALA A CA 1
ATOM 1843 C C . ALA A 1 240 ? -3.072 11 -10.914 1 97.75 240 ALA A C 1
ATOM 1845 O O . ALA A 1 240 ? -2.941 12.227 -10.969 1 97.75 240 ALA A O 1
ATOM 1846 N N . ASP A 1 241 ? -4.055 10.344 -11.508 1 97.12 241 ASP A N 1
ATOM 1847 C CA . ASP A 1 241 ? -5.09 11.055 -12.25 1 97.12 241 ASP A CA 1
ATOM 1848 C C . ASP A 1 241 ? -5.879 11.992 -11.336 1 97.12 241 ASP A C 1
ATOM 1850 O O . ASP A 1 241 ? -6.273 13.086 -11.742 1 97.12 241 ASP A O 1
ATOM 1854 N N . PHE A 1 242 ? -6.105 11.5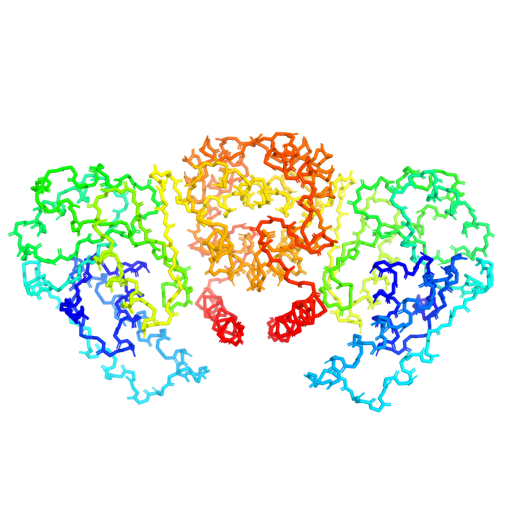78 -10.109 1 94.25 242 PHE A N 1
ATOM 1855 C CA . PHE A 1 242 ? -6.832 12.383 -9.141 1 94.25 242 PHE A CA 1
ATOM 1856 C C . PHE A 1 242 ? -6.039 13.625 -8.758 1 94.25 242 PHE A C 1
ATOM 1858 O O . PHE A 1 242 ? -6.602 14.711 -8.625 1 94.25 242 PHE A O 1
ATOM 1865 N N . GLY A 1 243 ? -4.773 13.445 -8.594 1 93.31 243 GLY A N 1
ATOM 1866 C CA . GLY A 1 243 ? -3.914 14.523 -8.125 1 93.31 243 GLY A CA 1
ATOM 1867 C C . GLY A 1 243 ? -3.488 15.477 -9.227 1 93.31 243 GLY A C 1
ATOM 1868 O O . GLY A 1 243 ? -3.115 16.609 -8.961 1 93.31 243 GLY A O 1
ATOM 1869 N N . GLY A 1 244 ? -3.545 14.992 -10.461 1 96.81 244 GLY A N 1
ATOM 1870 C CA . GLY A 1 244 ? -3.039 15.766 -11.586 1 96.81 244 GLY A CA 1
ATOM 1871 C C . GLY A 1 244 ? -1.631 15.367 -11.992 1 96.81 244 GLY A C 1
ATOM 1872 O O . GLY A 1 244 ? -0.703 15.438 -11.188 1 96.81 244 GLY A O 1
ATOM 1873 N N . LEU A 1 245 ? -1.479 15.047 -13.242 1 98.5 245 LEU A N 1
ATOM 1874 C CA . LEU A 1 245 ? -0.206 14.523 -13.719 1 98.5 245 LEU A CA 1
ATOM 1875 C C . LEU A 1 245 ? 0.853 15.617 -13.766 1 98.5 245 LEU A C 1
ATOM 1877 O O . LEU A 1 245 ? 2.047 15.336 -13.648 1 98.5 245 LEU A O 1
ATOM 1881 N N . ASP A 1 246 ? 0.397 16.875 -13.906 1 97.81 246 ASP A N 1
ATOM 1882 C CA . ASP A 1 246 ? 1.326 18 -13.82 1 97.81 246 ASP A CA 1
ATOM 1883 C C . ASP A 1 246 ? 1.94 18.109 -12.43 1 97.81 246 ASP A C 1
ATOM 1885 O O . ASP A 1 246 ? 3.137 18.375 -12.289 1 97.81 246 ASP A O 1
ATOM 1889 N N . ILE A 1 247 ? 1.145 17.891 -11.414 1 95.69 247 ILE A N 1
ATOM 1890 C CA . ILE A 1 247 ? 1.621 17.922 -10.031 1 95.69 247 ILE A CA 1
ATOM 1891 C C . ILE A 1 247 ? 2.586 16.766 -9.789 1 95.69 247 ILE A C 1
ATOM 1893 O O . ILE A 1 247 ? 3.664 16.953 -9.219 1 95.69 247 ILE A O 1
ATOM 1897 N N . TRP A 1 248 ? 2.277 15.578 -10.281 1 97.81 248 TRP A N 1
ATOM 1898 C CA . TRP A 1 248 ? 3.133 14.414 -10.125 1 97.81 248 TRP A CA 1
ATOM 1899 C C . TRP A 1 248 ? 4.48 14.625 -10.805 1 97.81 248 TRP A C 1
ATOM 1901 O O . TRP A 1 248 ? 5.516 14.18 -10.305 1 97.81 248 TRP A O 1
ATOM 1911 N N . CYS A 1 249 ? 4.41 15.25 -11.969 1 98.25 249 CYS A N 1
ATOM 1912 C CA . CYS A 1 249 ? 5.645 15.547 -12.688 1 98.25 249 CYS A CA 1
ATOM 1913 C C . CYS A 1 249 ? 6.539 16.469 -11.867 1 98.25 249 CYS A C 1
ATOM 1915 O O . CYS A 1 249 ? 7.723 16.188 -11.672 1 98.25 249 CYS A O 1
ATOM 1917 N N . THR A 1 250 ? 5.965 17.5 -11.32 1 96.19 250 THR A N 1
ATOM 1918 C CA . THR A 1 250 ? 6.699 18.469 -10.516 1 96.19 250 THR A CA 1
ATOM 1919 C C . THR A 1 250 ? 7.273 17.812 -9.266 1 96.19 250 THR A C 1
ATOM 1921 O O . THR A 1 250 ? 8.453 17.984 -8.953 1 96.19 250 THR A O 1
ATOM 1924 N N . VAL A 1 251 ? 6.492 17.062 -8.562 1 96 251 VAL A N 1
ATOM 1925 C CA . VAL A 1 251 ? 6.93 16.391 -7.348 1 96 251 VAL A CA 1
ATOM 1926 C C . VAL A 1 251 ? 8.031 15.383 -7.68 1 96 251 VAL A C 1
ATOM 1928 O O . VAL A 1 251 ? 9.016 15.258 -6.945 1 96 251 VAL A O 1
ATOM 1931 N N . GLY A 1 252 ? 7.824 14.586 -8.781 1 97.5 252 GLY A N 1
ATOM 1932 C CA . GLY A 1 252 ? 8.852 13.656 -9.219 1 97.5 252 GLY A CA 1
ATOM 1933 C C . GLY A 1 252 ? 10.195 14.312 -9.438 1 97.5 252 GLY A C 1
ATOM 1934 O O . GLY A 1 252 ? 11.219 13.836 -8.938 1 97.5 252 GLY A O 1
ATOM 1935 N N . ASP A 1 253 ? 10.195 15.445 -10.141 1 97.75 253 ASP A N 1
ATOM 1936 C CA . ASP A 1 253 ? 11.438 16.156 -10.438 1 97.75 253 ASP A CA 1
ATOM 1937 C C . ASP A 1 253 ? 12.109 16.625 -9.148 1 97.75 253 ASP A C 1
ATOM 1939 O O . ASP A 1 253 ? 13.344 16.672 -9.062 1 97.75 253 ASP A O 1
ATOM 1943 N N . ASN A 1 254 ? 11.344 16.953 -8.195 1 95.5 254 ASN A N 1
ATOM 1944 C CA . ASN A 1 254 ? 11.867 17.5 -6.945 1 95.5 254 ASN A CA 1
ATOM 1945 C C . ASN A 1 254 ? 12.367 16.375 -6.027 1 95.5 254 ASN A C 1
ATOM 1947 O O . ASN A 1 254 ? 13.391 16.531 -5.359 1 95.5 254 ASN A O 1
ATOM 1951 N N . LEU A 1 255 ? 11.727 15.242 -6 1 97.25 255 LEU A N 1
ATOM 1952 C CA . LEU A 1 255 ? 11.945 14.273 -4.93 1 97.25 255 LEU A CA 1
ATOM 1953 C C . LEU A 1 255 ? 12.805 13.109 -5.414 1 97.25 255 LEU A C 1
ATOM 1955 O O . LEU A 1 255 ? 13.555 12.516 -4.633 1 97.25 255 LEU A O 1
ATOM 1959 N N . LEU A 1 256 ? 12.727 12.711 -6.691 1 98.31 256 LEU A N 1
ATOM 1960 C CA . LEU A 1 256 ? 13.398 11.516 -7.184 1 98.31 256 LEU A CA 1
ATOM 1961 C C . LEU A 1 256 ? 14.906 11.625 -6.988 1 98.31 256 LEU A C 1
ATOM 1963 O O . LEU A 1 256 ? 15.562 10.641 -6.629 1 98.31 256 LEU A O 1
ATOM 1967 N N . PRO A 1 257 ? 15.523 12.844 -7.121 1 97.81 257 PRO A N 1
ATOM 1968 C CA . PRO A 1 257 ? 16.953 12.938 -6.84 1 97.81 257 PRO A CA 1
ATOM 1969 C C . PRO A 1 257 ? 17.297 12.695 -5.371 1 97.81 257 PRO A C 1
ATOM 1971 O O . PRO A 1 257 ? 18.453 12.43 -5.027 1 97.81 257 PRO A O 1
ATOM 1974 N N . ALA A 1 258 ? 16.281 12.805 -4.508 1 96.88 258 ALA A N 1
ATOM 1975 C CA . ALA A 1 258 ? 16.516 12.75 -3.068 1 96.88 258 ALA A CA 1
ATOM 1976 C C . ALA A 1 258 ? 16.219 11.359 -2.514 1 96.88 258 ALA A C 1
ATOM 1978 O O . ALA A 1 258 ? 16.516 11.07 -1.353 1 96.88 258 ALA A O 1
ATOM 1979 N N . ILE A 1 259 ? 15.609 10.43 -3.273 1 98.06 259 ILE A N 1
ATOM 1980 C CA . ILE A 1 259 ? 15.289 9.109 -2.75 1 98.06 259 ILE A CA 1
ATOM 1981 C C . ILE A 1 259 ? 16.266 8.078 -3.318 1 98.06 259 ILE A C 1
ATOM 1983 O O . ILE A 1 259 ? 16.984 8.359 -4.285 1 98.06 259 ILE A O 1
ATOM 1987 N N . SER A 1 260 ? 16.297 6.918 -2.762 1 98.5 260 SER A N 1
ATOM 1988 C CA . SER A 1 260 ? 17.297 5.902 -3.057 1 98.5 260 SER A CA 1
ATOM 1989 C C . SER A 1 260 ? 17.203 5.434 -4.504 1 98.5 260 SER A C 1
ATOM 1991 O O . SER A 1 260 ? 16.109 5.23 -5.027 1 98.5 260 SER A O 1
ATOM 1993 N N . SER A 1 261 ? 18.312 5.312 -5.152 1 98.44 261 SER A N 1
ATOM 1994 C CA . SER A 1 261 ? 18.438 4.73 -6.488 1 98.44 261 SER A CA 1
ATOM 1995 C C . SER A 1 261 ? 19.422 3.566 -6.488 1 98.44 261 SER A C 1
ATOM 1997 O O . SER A 1 261 ? 20.016 3.254 -7.52 1 98.44 261 SER A O 1
ATOM 1999 N N . ALA A 1 262 ? 19.578 2.975 -5.297 1 97.94 262 ALA A N 1
ATOM 2000 C CA . ALA A 1 262 ? 20.516 1.874 -5.125 1 97.94 262 ALA A CA 1
ATOM 2001 C C . ALA A 1 262 ? 20.219 0.736 -6.098 1 97.94 262 ALA A C 1
ATOM 2003 O O . ALA A 1 262 ? 19.047 0.419 -6.344 1 97.94 262 ALA A O 1
ATOM 2004 N N . GLN A 1 263 ? 21.266 0.063 -6.547 1 98.12 263 GLN A N 1
ATOM 2005 C CA . GLN A 1 263 ? 21.125 -1.015 -7.52 1 98.12 263 GLN A CA 1
ATOM 2006 C C . GLN A 1 263 ? 21.516 -2.359 -6.918 1 98.12 263 GLN A C 1
ATOM 2008 O O . GLN A 1 263 ? 21.672 -3.346 -7.637 1 98.12 263 GLN A O 1
ATOM 2013 N N . LYS A 1 264 ? 21.797 -2.33 -5.676 1 98.12 264 LYS A N 1
ATOM 2014 C CA . LYS A 1 264 ? 22.047 -3.537 -4.895 1 98.12 264 LYS A CA 1
ATOM 2015 C C . LYS A 1 264 ? 21.297 -3.5 -3.564 1 98.12 264 LYS A C 1
ATOM 2017 O O . LYS A 1 264 ? 20.844 -2.439 -3.131 1 98.12 264 LYS A O 1
ATOM 2022 N N . ALA A 1 265 ? 21.203 -4.645 -2.922 1 97.88 265 ALA A N 1
ATOM 2023 C CA . ALA A 1 265 ? 20.516 -4.727 -1.631 1 97.88 265 ALA A CA 1
ATOM 2024 C C . ALA A 1 265 ? 21.219 -3.867 -0.585 1 97.88 265 ALA A C 1
ATOM 2026 O O . ALA A 1 265 ? 22.438 -3.646 -0.667 1 97.88 265 ALA A O 1
ATOM 2027 N N . SER A 1 266 ? 20.516 -3.391 0.365 1 97.31 266 SER A N 1
ATOM 2028 C CA . SER A 1 266 ? 20.984 -2.488 1.407 1 97.31 266 SER A CA 1
ATOM 2029 C C . SER A 1 266 ? 22.047 -3.154 2.268 1 97.31 266 SER A C 1
ATOM 2031 O O . SER A 1 266 ? 21.938 -4.336 2.6 1 97.31 266 SER A O 1
ATOM 2033 N N . ASP A 1 267 ? 23.062 -2.436 2.691 1 96.88 267 ASP A N 1
ATOM 2034 C CA . ASP A 1 267 ? 24.078 -2.922 3.617 1 96.88 267 ASP A CA 1
ATOM 2035 C C . ASP A 1 267 ? 23.469 -3.236 4.984 1 96.88 267 ASP A C 1
ATOM 2037 O O . ASP A 1 267 ? 23.984 -4.09 5.715 1 96.88 267 ASP A O 1
ATOM 2041 N N . LEU A 1 268 ? 22.391 -2.523 5.199 1 97.62 268 LEU A N 1
ATOM 2042 C CA . LEU A 1 268 ? 21.641 -2.787 6.426 1 97.62 268 LEU A CA 1
ATOM 2043 C C . LEU A 1 268 ? 21.219 -4.25 6.5 1 97.62 268 LEU A C 1
ATOM 2045 O O . LEU A 1 268 ? 21.312 -4.875 7.559 1 97.62 268 LEU A O 1
ATOM 2049 N N . LEU A 1 269 ? 20.719 -4.82 5.414 1 98.25 269 LEU A N 1
ATOM 2050 C CA . LEU A 1 269 ? 20.297 -6.219 5.363 1 98.25 269 LEU A CA 1
ATOM 2051 C C . LEU A 1 269 ? 21.484 -7.145 5.59 1 98.25 269 LEU A C 1
ATOM 2053 O O . LEU A 1 269 ? 21.391 -8.109 6.348 1 98.25 269 LEU A O 1
ATOM 2057 N N . ARG A 1 270 ? 22.609 -6.832 5 1 98.12 270 ARG A N 1
ATOM 2058 C CA . ARG A 1 270 ? 23.812 -7.645 5.148 1 98.12 270 ARG A CA 1
ATOM 2059 C C . ARG A 1 270 ? 24.297 -7.645 6.594 1 98.12 270 ARG A C 1
ATOM 2061 O O . ARG A 1 270 ? 24.734 -8.672 7.102 1 98.12 270 ARG A O 1
ATOM 2068 N N . GLN A 1 271 ? 24.266 -6.488 7.16 1 98.25 271 GLN A N 1
ATOM 2069 C CA . GLN A 1 271 ? 24.641 -6.383 8.57 1 98.25 271 GLN A CA 1
ATOM 2070 C C . GLN A 1 271 ? 23.75 -7.262 9.438 1 98.25 271 GLN A C 1
ATOM 2072 O O . GLN A 1 271 ? 24.234 -7.977 10.312 1 98.25 271 GLN A O 1
ATOM 2077 N N . LYS A 1 272 ? 22.469 -7.191 9.211 1 98.38 272 LYS A N 1
ATOM 2078 C CA . LYS A 1 272 ? 21.516 -7.992 9.984 1 98.38 272 LYS A CA 1
ATOM 2079 C C . LYS A 1 272 ? 21.75 -9.484 9.766 1 98.38 272 LYS A C 1
ATOM 2081 O O . LYS A 1 272 ? 21.641 -10.281 10.695 1 98.38 272 LYS A O 1
ATOM 2086 N N . ILE A 1 273 ? 22.031 -9.883 8.57 1 98.44 273 ILE A N 1
ATOM 2087 C CA . ILE A 1 273 ? 22.312 -11.273 8.234 1 98.44 273 ILE A CA 1
ATOM 2088 C C . ILE A 1 273 ? 23.562 -11.742 8.977 1 98.44 273 ILE A C 1
ATOM 2090 O O . ILE A 1 273 ? 23.562 -12.82 9.57 1 98.44 273 ILE A O 1
ATOM 2094 N N . ALA A 1 274 ? 24.594 -10.898 9 1 98.5 274 ALA A N 1
ATOM 2095 C CA . ALA A 1 274 ? 25.844 -11.219 9.688 1 98.5 274 ALA A CA 1
ATOM 2096 C C . ALA A 1 274 ? 25.594 -11.422 11.188 1 98.5 274 ALA A C 1
ATOM 2098 O O . ALA A 1 274 ? 26.281 -12.227 11.828 1 98.5 274 ALA A O 1
ATOM 2099 N N . GLU A 1 275 ? 24.625 -10.789 11.727 1 98.5 275 GLU A N 1
ATOM 2100 C CA . GLU A 1 275 ? 24.281 -10.867 13.141 1 98.5 275 GLU A CA 1
ATOM 2101 C C . GLU A 1 275 ? 23.266 -11.977 13.406 1 98.5 275 GLU A C 1
ATOM 2103 O O . GLU A 1 275 ? 22.797 -12.141 14.531 1 98.5 275 GLU A O 1
ATOM 2108 N N . ASN A 1 276 ? 22.891 -12.672 12.398 1 98.38 276 ASN A N 1
ATOM 2109 C CA . ASN A 1 276 ? 21.891 -13.727 12.445 1 98.38 276 ASN A CA 1
ATOM 2110 C C . ASN A 1 276 ? 20.531 -13.195 12.883 1 98.38 276 ASN A C 1
ATOM 2112 O O . ASN A 1 276 ? 19.828 -13.844 13.664 1 98.38 276 ASN A O 1
ATOM 2116 N N . LYS A 1 277 ? 20.234 -12.023 12.508 1 98.44 277 LYS A N 1
ATOM 2117 C CA . LYS A 1 277 ? 18.938 -11.398 12.703 1 98.44 277 LYS A CA 1
ATOM 2118 C C . LYS A 1 277 ? 18.109 -11.422 11.422 1 98.44 277 LYS A C 1
ATOM 2120 O O . LYS A 1 277 ? 18.078 -10.43 10.688 1 98.44 277 LYS A O 1
ATOM 2125 N N . LEU A 1 278 ? 17.453 -12.508 11.188 1 98 278 LEU A N 1
ATOM 2126 C CA . LEU A 1 278 ? 16.812 -12.758 9.898 1 98 278 LEU A CA 1
ATOM 2127 C C . LEU A 1 278 ? 15.312 -12.5 9.969 1 98 278 LEU A C 1
ATOM 2129 O O . LEU A 1 278 ? 14.617 -12.586 8.953 1 98 278 LEU A O 1
ATOM 2133 N N . GLY A 1 279 ? 14.758 -12.141 11.117 1 97.19 279 GLY A N 1
ATOM 2134 C CA . GLY A 1 279 ? 13.336 -11.906 11.305 1 97.19 279 GLY A CA 1
ATOM 2135 C C . GLY A 1 279 ? 12.672 -12.938 12.195 1 97.19 279 GLY A C 1
ATOM 2136 O O . GLY A 1 279 ? 13.242 -13.359 13.203 1 97.19 279 GLY A O 1
ATOM 2137 N N . LEU A 1 280 ? 11.531 -13.359 11.938 1 95.5 280 LEU A N 1
ATOM 2138 C CA . LEU A 1 280 ? 10.711 -14.258 12.734 1 95.5 280 LEU A CA 1
ATOM 2139 C C . LEU A 1 280 ? 11.414 -15.594 12.953 1 95.5 280 LEU A C 1
ATOM 2141 O O . LEU A 1 280 ? 11.398 -16.141 14.055 1 95.5 280 LEU A O 1
ATOM 2145 N N . LYS A 1 281 ? 12.086 -16.125 11.883 1 93.5 281 LYS A N 1
ATOM 2146 C CA . LYS A 1 281 ? 12.656 -17.469 11.922 1 93.5 281 LYS A CA 1
ATOM 2147 C C . LYS A 1 281 ? 13.82 -17.547 12.906 1 93.5 281 LYS A C 1
ATOM 2149 O O . LYS A 1 281 ? 14.18 -18.625 13.367 1 93.5 281 LYS A O 1
ATOM 2154 N N . THR A 1 282 ? 14.445 -16.359 13.234 1 96.5 282 THR A N 1
ATOM 2155 C CA . THR A 1 282 ? 15.547 -16.344 14.188 1 96.5 282 THR A CA 1
ATOM 2156 C C . THR A 1 282 ? 15.172 -15.57 15.445 1 96.5 282 THR A C 1
ATOM 2158 O O . THR A 1 282 ? 16.016 -15.375 16.328 1 96.5 282 THR A O 1
ATOM 2161 N N . GLY A 1 283 ? 14 -15.062 15.469 1 96.06 283 GLY A N 1
ATOM 2162 C CA . GLY A 1 283 ? 13.484 -14.406 16.656 1 96.06 283 GLY A CA 1
ATOM 2163 C C . GLY A 1 283 ? 13.727 -12.906 16.672 1 96.06 283 GLY A C 1
ATOM 2164 O O . GLY A 1 283 ? 13.25 -12.203 17.562 1 96.06 283 GLY A O 1
ATOM 2165 N N . GLU A 1 284 ? 14.516 -12.453 15.695 1 97.25 284 GLU A N 1
ATOM 2166 C CA . GLU A 1 284 ? 14.781 -11.023 15.648 1 97.25 284 GLU A CA 1
ATOM 2167 C C . GLU A 1 284 ? 15.164 -10.578 14.242 1 97.25 284 GLU A C 1
ATOM 2169 O O . GLU A 1 284 ? 15.891 -11.289 13.539 1 97.25 284 GLU A O 1
ATOM 2174 N N . GLY A 1 285 ? 14.734 -9.469 13.781 1 97.88 285 GLY A N 1
ATOM 2175 C CA . GLY A 1 285 ? 15.109 -8.711 12.602 1 97.88 285 GLY A CA 1
ATOM 2176 C C . GLY A 1 285 ? 15.07 -7.211 12.812 1 97.88 285 GLY A C 1
ATOM 2177 O O . GLY A 1 285 ? 15.797 -6.68 13.648 1 97.88 285 GLY A O 1
ATOM 2178 N N . PHE A 1 286 ? 14.07 -6.559 12.188 1 98.25 286 PHE A N 1
ATOM 2179 C CA . PHE A 1 286 ? 13.828 -5.156 12.508 1 98.25 286 PHE A CA 1
ATOM 2180 C C . PHE A 1 286 ? 13.039 -5.023 13.805 1 98.25 286 PHE A C 1
ATOM 2182 O O . PHE A 1 286 ? 13.102 -3.99 14.477 1 98.25 286 PHE A O 1
ATOM 2189 N N . PHE A 1 287 ? 12.32 -6.094 14.086 1 97.5 287 PHE A N 1
ATOM 2190 C CA . PHE A 1 287 ? 11.578 -6.203 15.344 1 97.5 287 PHE A CA 1
ATOM 2191 C C . PHE A 1 287 ? 12 -7.453 16.109 1 97.5 287 PHE A C 1
ATOM 2193 O O . PHE A 1 287 ? 12.703 -8.312 15.57 1 97.5 287 PHE A O 1
ATOM 2200 N N . ALA A 1 288 ? 11.57 -7.516 17.391 1 96.88 288 ALA A N 1
ATOM 2201 C CA . ALA A 1 288 ? 11.859 -8.68 18.219 1 96.88 288 ALA A CA 1
ATOM 2202 C C . ALA A 1 288 ? 10.617 -9.555 18.375 1 96.88 288 ALA A C 1
ATOM 2204 O O . ALA A 1 288 ? 9.508 -9.047 18.531 1 96.88 288 ALA A O 1
ATOM 2205 N N . TYR A 1 289 ? 10.906 -10.875 18.266 1 95.12 289 TYR A N 1
ATOM 2206 C CA . TYR A 1 289 ? 9.836 -11.859 18.375 1 95.12 289 TYR A CA 1
ATOM 2207 C C . TYR A 1 289 ? 10.148 -12.891 19.453 1 95.12 289 TYR A C 1
ATOM 2209 O O . TYR A 1 289 ? 11.055 -13.711 19.297 1 95.12 289 TYR A O 1
ATOM 2217 N N . ALA A 1 290 ? 9.367 -12.852 20.531 1 92.31 290 ALA A N 1
ATOM 2218 C CA . ALA A 1 290 ? 9.555 -13.859 21.578 1 92.31 290 ALA A CA 1
ATOM 2219 C C . ALA A 1 290 ? 9.211 -15.25 21.062 1 92.31 290 ALA A C 1
ATOM 2221 O O . ALA A 1 290 ? 8.273 -15.414 20.281 1 92.31 290 ALA A O 1
ATOM 2222 N N . ASP A 1 291 ? 9.914 -16.266 21.453 1 87.06 291 ASP A N 1
ATOM 2223 C CA . ASP A 1 291 ? 9.773 -17.625 20.953 1 87.06 291 ASP A CA 1
ATOM 2224 C C . ASP A 1 291 ? 8.352 -18.141 21.156 1 87.06 291 ASP A C 1
ATOM 2226 O O . ASP A 1 291 ? 7.789 -18.781 20.266 1 87.06 291 ASP A O 1
ATOM 2230 N N . ASP A 1 292 ? 7.832 -17.891 22.219 1 86.75 292 ASP A N 1
ATOM 2231 C CA . ASP A 1 292 ? 6.523 -18.438 22.562 1 86.75 292 ASP A CA 1
ATOM 2232 C C . ASP A 1 292 ? 5.406 -17.656 21.859 1 86.75 292 ASP A C 1
ATOM 2234 O O . ASP A 1 292 ? 4.23 -18.016 21.969 1 86.75 292 ASP A O 1
ATOM 2238 N N . ARG A 1 293 ? 5.875 -16.656 21.094 1 85.88 293 ARG A N 1
ATOM 2239 C CA . ARG A 1 293 ? 4.848 -15.828 20.484 1 85.88 293 ARG A CA 1
ATOM 2240 C C . ARG A 1 293 ? 4.875 -15.953 18.969 1 85.88 293 ARG A C 1
ATOM 2242 O O . ARG A 1 293 ? 4.031 -15.375 18.281 1 85.88 293 ARG A O 1
ATOM 2249 N N . ARG A 1 294 ? 5.719 -16.766 18.422 1 84.81 294 ARG A N 1
ATOM 2250 C CA . ARG A 1 294 ? 5.906 -16.812 16.984 1 84.81 294 ARG A CA 1
ATOM 2251 C C . ARG A 1 294 ? 4.648 -17.312 16.281 1 84.81 294 ARG A C 1
ATOM 2253 O O . ARG A 1 294 ? 4.223 -16.75 15.273 1 84.81 294 ARG A O 1
ATOM 2260 N N . SER A 1 295 ? 4.051 -18.375 16.797 1 86.56 295 SER A N 1
ATOM 2261 C CA . SER A 1 295 ? 2.816 -18.891 16.219 1 86.56 295 SER A CA 1
ATOM 2262 C C . SER A 1 295 ? 1.694 -17.859 16.297 1 86.56 295 SER A C 1
ATOM 2264 O O . SER A 1 295 ? 0.91 -17.719 15.352 1 86.56 295 SER A O 1
ATOM 2266 N N . GLN A 1 296 ? 1.688 -17.188 17.359 1 92.19 296 GLN A N 1
ATOM 2267 C CA . GLN A 1 296 ? 0.663 -16.156 17.547 1 92.19 296 GLN A CA 1
ATOM 2268 C C . GLN A 1 296 ? 0.86 -15 16.578 1 92.19 296 GLN A C 1
ATOM 2270 O O . GLN A 1 296 ? -0.112 -14.414 16.094 1 92.19 296 GLN A O 1
ATOM 2275 N N . VAL A 1 297 ? 2.104 -14.664 16.312 1 92.69 297 VAL A N 1
ATOM 2276 C CA . VAL A 1 297 ? 2.424 -13.578 15.398 1 92.69 297 VAL A CA 1
ATOM 2277 C C . VAL A 1 297 ? 1.905 -13.906 14 1 92.69 297 VAL A C 1
ATOM 2279 O O . VAL A 1 297 ? 1.29 -13.062 13.344 1 92.69 297 VAL A O 1
ATOM 2282 N N . THR A 1 298 ? 2.109 -15.117 13.562 1 91.88 298 THR A N 1
ATOM 2283 C CA . THR A 1 298 ? 1.646 -15.562 12.258 1 91.88 298 THR A CA 1
ATOM 2284 C C . THR A 1 298 ? 0.121 -15.57 12.195 1 91.88 298 THR A C 1
ATOM 2286 O O . THR A 1 298 ? -0.468 -15.133 11.203 1 91.88 298 THR A O 1
ATOM 2289 N N . ARG A 1 299 ? -0.481 -16.047 13.227 1 94.56 299 ARG A N 1
ATOM 2290 C CA . ARG A 1 299 ? -1.938 -16.078 13.305 1 94.56 299 ARG A CA 1
ATOM 2291 C C . ARG A 1 299 ? -2.518 -14.672 13.219 1 94.56 299 ARG A C 1
ATOM 2293 O O . ARG A 1 299 ? -3.459 -14.422 12.461 1 94.56 299 ARG A O 1
ATOM 2300 N N . ASP A 1 300 ? -1.919 -13.766 13.977 1 94.88 300 ASP A N 1
ATOM 2301 C CA . ASP A 1 300 ? -2.367 -12.375 13.977 1 94.88 300 ASP A CA 1
ATOM 2302 C C . ASP A 1 300 ? -2.213 -11.75 12.594 1 94.88 300 ASP A C 1
ATOM 2304 O O . ASP A 1 300 ? -3.076 -10.992 12.148 1 94.88 300 ASP A O 1
ATOM 2308 N N . PHE A 1 301 ? -1.118 -12.117 12 1 94.38 301 PHE A N 1
ATOM 2309 C CA . PHE A 1 301 ? -0.865 -11.648 10.641 1 94.38 301 PHE A CA 1
ATOM 2310 C C . PHE A 1 301 ? -1.966 -12.117 9.695 1 94.38 301 PHE A C 1
ATOM 2312 O O . PHE A 1 301 ? -2.504 -11.328 8.922 1 94.38 301 PHE A O 1
ATOM 2319 N N . HIS A 1 302 ? -2.344 -13.344 9.727 1 96.5 302 HIS A N 1
ATOM 2320 C CA . HIS A 1 302 ? -3.387 -13.898 8.867 1 96.5 302 HIS A CA 1
ATOM 2321 C C . HIS A 1 302 ? -4.742 -13.273 9.18 1 96.5 302 HIS A C 1
ATOM 2323 O O . HIS A 1 302 ? -5.527 -13 8.273 1 96.5 302 HIS A O 1
ATOM 2329 N N . ILE A 1 303 ? -5.027 -13.008 10.453 1 97.69 303 ILE A N 1
ATOM 2330 C CA . ILE A 1 303 ? -6.285 -12.391 10.852 1 97.69 303 ILE A CA 1
ATOM 2331 C C . ILE A 1 303 ? -6.418 -11.023 10.18 1 97.69 303 ILE A C 1
ATOM 2333 O O . ILE A 1 303 ? -7.461 -10.703 9.609 1 97.69 303 ILE A O 1
ATOM 2337 N N . ARG A 1 304 ? -5.34 -10.242 10.219 1 97.25 304 ARG A N 1
ATOM 2338 C CA . ARG A 1 304 ? -5.359 -8.914 9.594 1 97.25 304 ARG A CA 1
ATOM 2339 C C . ARG A 1 304 ? -5.57 -9.023 8.086 1 97.25 304 ARG A C 1
ATOM 2341 O O . ARG A 1 304 ? -6.305 -8.227 7.504 1 97.25 304 ARG A O 1
ATOM 2348 N N . LEU A 1 305 ? -4.938 -9.992 7.473 1 97.44 305 LEU A N 1
ATOM 2349 C CA . LEU A 1 305 ? -5.098 -10.18 6.035 1 97.44 305 LEU A CA 1
ATOM 2350 C C . LEU A 1 305 ? -6.523 -10.609 5.695 1 97.44 305 LEU A C 1
ATOM 2352 O O . LEU A 1 305 ? -7.07 -10.195 4.672 1 97.44 305 LEU A O 1
ATOM 2356 N N . ILE A 1 306 ? -7.117 -11.461 6.543 1 98.06 306 ILE A N 1
ATOM 2357 C CA . ILE A 1 306 ? -8.484 -11.906 6.309 1 98.06 306 ILE A CA 1
ATOM 2358 C C . ILE A 1 306 ? -9.438 -10.719 6.398 1 98.06 306 ILE A C 1
ATOM 2360 O O . ILE A 1 306 ? -10.344 -10.578 5.574 1 98.06 306 ILE A O 1
ATOM 2364 N N . ARG A 1 307 ? -9.234 -9.836 7.34 1 97.38 307 ARG A N 1
ATOM 2365 C CA . ARG A 1 307 ? -10.039 -8.617 7.449 1 97.38 307 ARG A CA 1
ATOM 2366 C C . ARG A 1 307 ? -9.867 -7.738 6.219 1 97.38 307 ARG A C 1
ATOM 2368 O O . ARG A 1 307 ? -10.844 -7.199 5.691 1 97.38 307 ARG A O 1
ATOM 2375 N N . GLN A 1 308 ? -8.609 -7.594 5.797 1 97.38 308 GLN A N 1
ATOM 2376 C CA . GLN A 1 308 ? -8.32 -6.801 4.609 1 97.38 308 GLN A CA 1
ATOM 2377 C C . GLN A 1 308 ? -9 -7.395 3.375 1 97.38 308 GLN A C 1
ATOM 2379 O O . GLN A 1 308 ? -9.5 -6.66 2.523 1 97.38 308 GLN A O 1
ATOM 2384 N N . LEU A 1 309 ? -8.953 -8.711 3.256 1 97.31 309 LEU A N 1
ATOM 2385 C CA . LEU A 1 309 ? -9.578 -9.391 2.127 1 97.31 309 LEU A CA 1
ATOM 2386 C C . LEU A 1 309 ? -11.078 -9.094 2.076 1 97.31 309 LEU A C 1
ATOM 2388 O O . LEU A 1 309 ? -11.633 -8.859 0.999 1 97.31 309 LEU A O 1
ATOM 2392 N N . ALA A 1 310 ? -11.719 -9.055 3.221 1 95.75 310 ALA A N 1
ATOM 2393 C CA . ALA A 1 310 ? -13.156 -8.797 3.291 1 95.75 310 ALA A CA 1
ATOM 2394 C C . ALA A 1 310 ? -13.5 -7.418 2.732 1 95.75 310 ALA A C 1
ATOM 2396 O O . ALA A 1 310 ? -14.461 -7.266 1.978 1 95.75 310 ALA A O 1
ATOM 2397 N N . VAL A 1 311 ? -12.711 -6.441 3.074 1 95.56 311 VAL A N 1
ATOM 2398 C CA . VAL A 1 311 ? -12.984 -5.094 2.588 1 95.56 311 VAL A CA 1
ATOM 2399 C C . VAL A 1 311 ? -12.625 -4.996 1.104 1 95.56 311 VAL A C 1
ATOM 2401 O O . VAL A 1 311 ? -13.312 -4.316 0.339 1 95.56 311 VAL A O 1
ATOM 2404 N N . THR A 1 312 ? -11.578 -5.66 0.706 1 95 312 THR A N 1
ATOM 2405 C CA . THR A 1 312 ? -11.18 -5.703 -0.697 1 95 312 THR A CA 1
ATOM 2406 C C . THR A 1 312 ? -12.305 -6.273 -1.559 1 95 312 THR A C 1
ATOM 2408 O O . THR A 1 312 ? -12.562 -5.785 -2.66 1 95 312 THR A O 1
ATOM 2411 N N . GLU A 1 313 ? -13 -7.273 -1.021 1 93.94 313 GLU A N 1
ATOM 2412 C CA . GLU A 1 313 ? -14.078 -7.941 -1.741 1 93.94 313 GLU A CA 1
ATOM 2413 C C . GLU A 1 313 ? -15.305 -7.043 -1.864 1 93.94 313 GLU A C 1
ATOM 2415 O O . GLU A 1 313 ? -16.141 -7.242 -2.746 1 93.94 313 GLU A O 1
ATOM 2420 N N . GLN A 1 314 ? -15.422 -6.008 -1.046 1 90.88 314 GLN A N 1
ATOM 2421 C CA . GLN A 1 314 ? -16.547 -5.074 -1.08 1 90.88 314 GLN A CA 1
ATOM 2422 C C . GLN A 1 314 ? -16.312 -3.982 -2.123 1 90.88 314 GLN A C 1
ATOM 2424 O O . GLN A 1 314 ? -17.266 -3.295 -2.523 1 90.88 314 GLN A O 1
ATOM 2429 N N . ASN A 1 315 ? -15.109 -3.771 -2.459 1 87.56 315 ASN A N 1
ATOM 2430 C CA . ASN A 1 315 ? -14.758 -2.691 -3.379 1 87.56 315 ASN A CA 1
ATOM 2431 C C . ASN A 1 315 ? -14.812 -3.154 -4.832 1 87.56 315 ASN A C 1
ATOM 2433 O O . ASN A 1 315 ? -14.914 -2.334 -5.746 1 87.56 315 ASN A O 1
ATOM 2437 N N . MET B 1 1 ? 0.398 20.328 31.844 1 51.88 1 MET B N 1
ATOM 2438 C CA . MET B 1 1 ? 0.515 21.016 30.562 1 51.88 1 MET B CA 1
ATOM 2439 C C . MET B 1 1 ? -0.848 21.156 29.891 1 51.88 1 MET B C 1
ATOM 2441 O O . MET B 1 1 ? -1.68 20.25 29.984 1 51.88 1 MET B O 1
ATOM 2445 N N . THR B 1 2 ? -1.174 22.406 29.438 1 69.69 2 THR B N 1
ATOM 2446 C CA . THR B 1 2 ? -2.539 22.766 29.078 1 69.69 2 THR B CA 1
ATOM 2447 C C . THR B 1 2 ? -2.971 22.047 27.812 1 69.69 2 THR B C 1
ATOM 2449 O O . THR B 1 2 ? -2.174 21.891 26.875 1 69.69 2 THR B O 1
ATOM 2452 N N . GLU B 1 3 ? -3.973 21.328 27.828 1 86.81 3 GLU B N 1
ATOM 2453 C CA . GLU B 1 3 ? -4.613 20.625 26.734 1 86.81 3 GLU B CA 1
ATOM 2454 C C . GLU B 1 3 ? -4.898 21.562 25.562 1 86.81 3 GLU B C 1
ATOM 2456 O O . GLU B 1 3 ? -5.199 22.75 25.766 1 86.81 3 GLU B O 1
ATOM 2461 N N . ILE B 1 4 ? -4.504 21.172 24.359 1 94.19 4 ILE B N 1
ATOM 2462 C CA . ILE B 1 4 ? -4.832 21.938 23.172 1 94.19 4 ILE B CA 1
ATOM 2463 C C . ILE B 1 4 ? -6.344 21.922 22.938 1 94.19 4 ILE B C 1
ATOM 2465 O O . ILE B 1 4 ? -6.949 20.859 22.844 1 94.19 4 ILE B O 1
ATOM 2469 N N . ARG B 1 5 ? -6.941 23.062 22.875 1 92.88 5 ARG B N 1
ATOM 2470 C CA . ARG B 1 5 ? -8.391 23.125 22.719 1 92.88 5 ARG B CA 1
ATOM 2471 C C . ARG B 1 5 ? -8.781 24.062 21.594 1 92.88 5 ARG B C 1
ATOM 2473 O O . ARG B 1 5 ? -9.672 23.766 20.797 1 92.88 5 ARG B O 1
ATOM 2480 N N . ASP B 1 6 ? -8.07 25.203 21.562 1 95.56 6 ASP B N 1
ATOM 2481 C CA . ASP B 1 6 ? -8.383 26.219 20.562 1 95.56 6 ASP B CA 1
ATOM 2482 C C . ASP B 1 6 ? -7.48 26.078 19.344 1 95.56 6 ASP B C 1
ATOM 2484 O O . ASP B 1 6 ? -6.277 26.328 19.422 1 95.56 6 ASP B O 1
ATOM 2488 N N . ILE B 1 7 ? -8.117 25.766 18.219 1 98.5 7 ILE B N 1
ATOM 2489 C CA . ILE B 1 7 ? -7.355 25.422 17.016 1 98.5 7 ILE B CA 1
ATOM 2490 C C . ILE B 1 7 ? -7.672 26.422 15.914 1 98.5 7 ILE B C 1
ATOM 2492 O O . ILE B 1 7 ? -8.836 26.766 15.68 1 98.5 7 ILE B O 1
ATOM 2496 N N . ALA B 1 8 ? -6.648 26.922 15.297 1 98.88 8 ALA B N 1
ATOM 2497 C CA . ALA B 1 8 ? -6.793 27.797 14.148 1 98.88 8 ALA B CA 1
ATOM 2498 C C . ALA B 1 8 ? -6.164 27.188 12.898 1 98.88 8 ALA B C 1
ATOM 2500 O O . ALA B 1 8 ? -5.094 26.578 12.969 1 98.88 8 ALA B O 1
ATOM 2501 N N . ILE B 1 9 ? -6.867 27.312 11.789 1 98.94 9 ILE B N 1
ATOM 2502 C CA . ILE B 1 9 ? -6.383 26.828 10.5 1 98.94 9 ILE B CA 1
ATOM 2503 C C . ILE B 1 9 ? -6.246 28 9.531 1 98.94 9 ILE B C 1
ATOM 2505 O O . ILE B 1 9 ? -7.184 28.781 9.367 1 98.94 9 ILE B O 1
ATOM 2509 N N . ILE B 1 10 ? -5.074 28.125 8.953 1 98.94 10 ILE B N 1
ATOM 2510 C CA . ILE B 1 10 ? -4.84 29.172 7.973 1 98.94 10 ILE B CA 1
ATOM 2511 C C . ILE B 1 10 ? -4.801 28.578 6.57 1 98.94 10 ILE B C 1
ATOM 2513 O O . ILE B 1 10 ? -3.875 27.828 6.23 1 98.94 10 ILE B O 1
ATOM 2517 N N . GLY B 1 11 ? -5.715 28.922 5.719 1 98.62 11 GLY B N 1
ATOM 2518 C CA . GLY B 1 11 ? -5.934 28.312 4.422 1 98.62 11 GLY B CA 1
ATOM 2519 C C . GLY B 1 11 ? -7.027 27.25 4.441 1 98.62 11 GLY B C 1
ATOM 2520 O O . GLY B 1 11 ? -7.035 26.375 5.309 1 98.62 11 GLY B O 1
ATOM 2521 N N . ALA B 1 12 ? -8.008 27.375 3.5 1 98.5 12 ALA B N 1
ATOM 2522 C CA . ALA B 1 12 ? -9.141 26.453 3.494 1 98.5 12 ALA B CA 1
ATOM 2523 C C . ALA B 1 12 ? -9.281 25.766 2.137 1 98.5 12 ALA B C 1
ATOM 2525 O O . ALA B 1 12 ? -10.383 25.391 1.733 1 98.5 12 ALA B O 1
ATOM 2526 N N . GLY B 1 13 ? -8.141 25.656 1.439 1 96.75 13 GLY B N 1
ATOM 2527 C CA . GLY B 1 13 ? -8.148 24.969 0.157 1 96.75 13 GLY B CA 1
ATOM 2528 C C . GLY B 1 13 ? -8.25 23.453 0.289 1 96.75 13 GLY B C 1
ATOM 2529 O O . GLY B 1 13 ? -9 22.953 1.129 1 96.75 13 GLY B O 1
ATOM 2530 N N . THR B 1 14 ? -7.562 22.719 -0.527 1 93.88 14 THR B N 1
ATOM 2531 C CA . THR B 1 14 ? -7.641 21.266 -0.667 1 93.88 14 THR B CA 1
ATOM 2532 C C . THR B 1 14 ? -7.398 20.578 0.674 1 93.88 14 THR B C 1
ATOM 2534 O O . THR B 1 14 ? -8.125 19.656 1.039 1 93.88 14 THR B O 1
ATOM 2537 N N . MET B 1 15 ? -6.438 21.031 1.437 1 97.44 15 MET B N 1
ATOM 2538 C CA . MET B 1 15 ? -6.082 20.375 2.691 1 97.44 15 MET B CA 1
ATOM 2539 C C . MET B 1 15 ? -6.797 21.031 3.869 1 97.44 15 MET B C 1
ATOM 2541 O O . MET B 1 15 ? -7.32 20.344 4.746 1 97.44 15 MET B O 1
ATOM 2545 N N . GLY B 1 16 ? -6.816 22.359 3.836 1 98.56 16 GLY B N 1
ATOM 2546 C CA . GLY B 1 16 ? -7.277 23.109 4.988 1 98.56 16 GLY B CA 1
ATOM 2547 C C . GLY B 1 16 ? -8.711 22.797 5.375 1 98.56 16 GLY B C 1
ATOM 2548 O O . GLY B 1 16 ? -9.023 22.688 6.562 1 98.56 16 GLY B O 1
ATOM 2549 N N . HIS B 1 17 ? -9.602 22.656 4.383 1 98.62 17 HIS B N 1
ATOM 2550 C CA . HIS B 1 17 ? -10.992 22.375 4.715 1 98.62 17 HIS B CA 1
ATOM 2551 C C . HIS B 1 17 ? -11.141 21.016 5.398 1 98.62 17 HIS B C 1
ATOM 2553 O O . HIS B 1 17 ? -11.938 20.875 6.324 1 98.62 17 HIS B O 1
ATOM 2559 N N . GLY B 1 18 ? -10.336 20.016 4.953 1 98.62 18 GLY B N 1
ATOM 2560 C CA . GLY B 1 18 ? -10.391 18.688 5.547 1 98.62 18 GLY B CA 1
ATOM 2561 C C . GLY B 1 18 ? -9.836 18.641 6.957 1 98.62 18 GLY B C 1
ATOM 2562 O O . GLY B 1 18 ? -10.344 17.922 7.812 1 98.62 18 GLY B O 1
ATOM 2563 N N . ILE B 1 19 ? -8.766 19.406 7.168 1 98.88 19 ILE B N 1
ATOM 2564 C CA . ILE B 1 19 ? -8.18 19.5 8.5 1 98.88 19 ILE B CA 1
ATOM 2565 C C . ILE B 1 19 ? -9.188 20.109 9.469 1 98.88 19 ILE B C 1
ATOM 2567 O O . ILE B 1 19 ? -9.422 19.578 10.555 1 98.88 19 ILE B O 1
ATOM 2571 N N . ALA B 1 20 ? -9.828 21.188 9.039 1 98.88 20 ALA B N 1
ATOM 2572 C CA . ALA B 1 20 ? -10.852 21.844 9.852 1 98.88 20 ALA B CA 1
ATOM 2573 C C . ALA B 1 20 ? -12 20.891 10.148 1 98.88 20 ALA B C 1
ATOM 2575 O O . ALA B 1 20 ? -12.438 20.781 11.297 1 98.88 20 ALA B O 1
ATOM 2576 N N . GLU B 1 21 ? -12.453 20.234 9.117 1 98.81 21 GLU B N 1
ATOM 2577 C CA . GLU B 1 21 ? -13.539 19.266 9.234 1 98.81 21 GLU B CA 1
ATOM 2578 C C . GLU B 1 21 ? -13.219 18.203 10.281 1 98.81 21 GLU B C 1
ATOM 2580 O O . GLU B 1 21 ? -14.07 17.844 11.102 1 98.81 21 GLU B O 1
ATOM 2585 N N . THR B 1 22 ? -12.023 17.672 10.273 1 98.75 22 THR B N 1
ATOM 2586 C CA . THR B 1 22 ? -11.625 16.578 11.156 1 98.75 22 THR B CA 1
ATOM 2587 C C . THR B 1 22 ? -11.672 17.031 12.617 1 98.75 22 THR B C 1
ATOM 2589 O O . THR B 1 22 ? -12.266 16.344 13.461 1 98.75 22 THR B O 1
ATOM 2592 N N . PHE B 1 23 ? -11.086 18.172 12.922 1 98.81 23 PHE B N 1
ATOM 2593 C CA . PHE B 1 23 ? -11.125 18.672 14.289 1 98.81 23 PHE B CA 1
ATOM 2594 C C . PHE B 1 23 ? -12.555 18.922 14.742 1 98.81 23 PHE B C 1
ATOM 2596 O O . PHE B 1 23 ? -12.938 18.547 15.852 1 98.81 23 PHE B O 1
ATOM 2603 N N . ALA B 1 24 ? -13.336 19.547 13.883 1 98.62 24 ALA B N 1
ATOM 2604 C CA . ALA B 1 24 ? -14.719 19.859 14.219 1 98.62 24 ALA B CA 1
ATOM 2605 C C . ALA B 1 24 ? -15.523 18.594 14.5 1 98.62 24 ALA B C 1
ATOM 2607 O O . ALA B 1 24 ? -16.328 18.562 15.43 1 98.62 24 ALA B O 1
ATOM 2608 N N . ARG B 1 25 ? -15.32 17.609 13.719 1 98.31 25 ARG B N 1
ATOM 2609 C CA . ARG B 1 25 ? -16.016 16.344 13.867 1 98.31 25 ARG B CA 1
ATOM 2610 C C . ARG B 1 25 ? -15.781 15.742 15.25 1 98.31 25 ARG B C 1
ATOM 2612 O O . ARG B 1 25 ? -16.641 15.055 15.789 1 98.31 25 ARG B O 1
ATOM 2619 N N . PHE B 1 26 ? -14.648 16 15.773 1 97.75 26 PHE B N 1
ATOM 2620 C CA . PHE B 1 26 ? -14.297 15.406 17.062 1 97.75 26 PHE B CA 1
ATOM 2621 C C . PHE B 1 26 ? -14.508 16.391 18.188 1 97.75 26 PHE B C 1
ATOM 2623 O O . PHE B 1 26 ? -13.938 16.25 19.281 1 97.75 26 PHE B O 1
ATOM 2630 N N . GLY B 1 27 ? -15.188 17.516 17.922 1 97.5 27 GLY B N 1
ATOM 2631 C CA . GLY B 1 27 ? -15.734 18.344 19 1 97.5 27 GLY B CA 1
ATOM 2632 C C . GLY B 1 27 ? -14.93 19.594 19.25 1 97.5 27 GLY B C 1
ATOM 2633 O O . GLY B 1 27 ? -15.234 20.359 20.172 1 97.5 27 GLY B O 1
ATOM 2634 N N . TYR B 1 28 ? -13.961 19.859 18.453 1 98 28 TYR B N 1
ATOM 2635 C CA . TYR B 1 28 ? -13.148 21.062 18.656 1 98 28 TYR B CA 1
ATOM 2636 C C . TYR B 1 28 ? -13.773 22.266 17.953 1 98 28 TYR B C 1
ATOM 2638 O O . TYR B 1 28 ? -14.352 22.125 16.875 1 98 28 TYR B O 1
ATOM 2646 N N . GLU B 1 29 ? -13.672 23.422 18.594 1 97 29 GLU B N 1
ATOM 2647 C CA . GLU B 1 29 ? -13.961 24.688 17.922 1 97 29 GLU B CA 1
ATOM 2648 C C . GLU B 1 29 ? -12.789 25.125 17.047 1 97 29 GLU B C 1
ATOM 2650 O O . GLU B 1 29 ? -11.656 25.234 17.531 1 97 29 GLU B O 1
ATOM 2655 N N . VAL B 1 30 ? -13.102 25.391 15.812 1 98.69 30 VAL B N 1
ATOM 2656 C CA . VAL B 1 30 ? -12.031 25.672 14.867 1 98.69 30 VAL B CA 1
ATOM 2657 C C . VAL B 1 30 ? -12.258 27.031 14.227 1 98.69 30 VAL B C 1
ATOM 2659 O O . VAL B 1 30 ? -13.344 27.328 13.711 1 98.69 30 VAL B O 1
ATOM 2662 N N . ARG B 1 31 ? -11.266 27.906 14.305 1 98.88 31 ARG B N 1
ATOM 2663 C CA . ARG B 1 31 ? -11.266 29.156 13.555 1 98.88 31 ARG B CA 1
ATOM 2664 C C . ARG B 1 31 ? -10.43 29.047 12.289 1 98.88 31 ARG B C 1
ATOM 2666 O O . ARG B 1 31 ? -9.328 28.5 12.32 1 98.88 31 ARG B O 1
ATOM 2673 N N . VAL B 1 32 ? -11.008 29.516 11.195 1 98.88 32 VAL B N 1
ATOM 2674 C CA . VAL B 1 32 ? -10.344 29.375 9.898 1 98.88 32 VAL B CA 1
ATOM 2675 C C . VAL B 1 32 ? -10.18 30.75 9.258 1 98.88 32 VAL B C 1
ATOM 2677 O O . VAL B 1 32 ? -11.109 31.562 9.258 1 98.88 32 VAL B O 1
ATOM 2680 N N . TYR B 1 33 ? -9 31 8.773 1 98.81 33 TYR B N 1
ATOM 2681 C CA . TYR B 1 33 ? -8.781 32.156 7.926 1 98.81 33 TYR B CA 1
ATOM 2682 C C . TYR B 1 33 ? -8.516 31.75 6.484 1 98.81 33 TYR B C 1
ATOM 2684 O O . TYR B 1 33 ? -7.617 30.953 6.219 1 98.81 33 TYR B O 1
ATOM 2692 N N . GLU B 1 34 ? -9.281 32.219 5.594 1 98.56 34 GLU B N 1
ATOM 2693 C CA . GLU B 1 34 ? -9.164 32.094 4.145 1 98.56 34 GLU B CA 1
ATOM 2694 C C . GLU B 1 34 ? -9.445 33.406 3.438 1 98.56 34 GLU B C 1
ATOM 2696 O O . GLU B 1 34 ? -10.555 33.938 3.537 1 98.56 34 GLU B O 1
ATOM 2701 N N . LYS B 1 35 ? -8.414 33.844 2.695 1 95.69 35 LYS B N 1
ATOM 2702 C CA . LYS B 1 35 ? -8.414 35.219 2.137 1 95.69 35 LYS B CA 1
ATOM 2703 C C . LYS B 1 35 ? -9.508 35.375 1.085 1 95.69 35 LYS B C 1
ATOM 2705 O O . LYS B 1 35 ? -10.094 36.438 0.95 1 95.69 35 LYS B O 1
ATOM 2710 N N . PHE B 1 36 ? -9.82 34.344 0.361 1 97.06 36 PHE B N 1
ATOM 2711 C CA . PHE B 1 36 ? -10.734 34.438 -0.768 1 97.06 36 PHE B CA 1
ATOM 2712 C C . PHE B 1 36 ? -12.117 33.906 -0.391 1 97.06 36 PHE B C 1
ATOM 2714 O O . PHE B 1 36 ? -12.266 32.75 -0 1 97.06 36 PHE B O 1
ATOM 2721 N N . ARG B 1 37 ? -13.133 34.719 -0.654 1 97 37 ARG B N 1
ATOM 2722 C CA . ARG B 1 37 ? -14.508 34.375 -0.325 1 97 37 ARG B CA 1
ATOM 2723 C C . ARG B 1 37 ? -14.953 33.125 -1.104 1 97 37 ARG B C 1
ATOM 2725 O O . ARG B 1 37 ? -15.648 32.25 -0.562 1 97 37 ARG B O 1
ATOM 2732 N N . ALA B 1 38 ? -14.547 33.094 -2.273 1 97.81 38 ALA B N 1
ATOM 2733 C CA . ALA B 1 38 ? -14.922 31.938 -3.107 1 97.81 38 ALA B CA 1
ATOM 2734 C C . ALA B 1 38 ? -14.383 30.641 -2.523 1 97.81 38 ALA B C 1
ATOM 2736 O O . ALA B 1 38 ? -15.055 29.609 -2.562 1 97.81 38 ALA B O 1
ATOM 2737 N N . THR B 1 39 ? -13.188 30.688 -2.025 1 98 39 THR B N 1
ATOM 2738 C CA . THR B 1 39 ? -12.578 29.5 -1.414 1 98 39 THR B CA 1
ATOM 2739 C C . THR B 1 39 ? -13.281 29.141 -0.109 1 98 39 THR B C 1
ATOM 2741 O O . THR B 1 39 ? -13.422 27.969 0.224 1 98 39 THR B O 1
ATOM 2744 N N . GLN B 1 40 ? -13.75 30.156 0.66 1 97.94 40 GLN B N 1
ATOM 2745 C CA . GLN B 1 40 ? -14.516 29.922 1.877 1 97.94 40 GLN B CA 1
ATOM 2746 C C . GLN B 1 40 ? -15.797 29.141 1.573 1 97.94 40 GLN B C 1
ATOM 2748 O O . GLN B 1 40 ? -16.094 28.141 2.23 1 97.94 40 GLN B O 1
ATOM 2753 N N . GLU B 1 41 ? -16.453 29.594 0.577 1 97.69 41 GLU B N 1
ATOM 2754 C CA . GLU B 1 41 ? -17.719 28.984 0.202 1 97.69 41 GLU B CA 1
ATOM 2755 C C . GLU B 1 41 ? -17.516 27.547 -0.29 1 97.69 41 GLU B C 1
ATOM 2757 O O . GLU B 1 41 ? -18.266 26.641 0.081 1 97.69 41 GLU B O 1
ATOM 2762 N N . LYS B 1 42 ? -16.516 27.422 -1.084 1 97.62 42 LYS B N 1
ATOM 2763 C CA . LYS B 1 42 ? -16.203 26.094 -1.59 1 97.62 42 LYS B CA 1
ATOM 2764 C C . LYS B 1 42 ? -15.836 25.141 -0.452 1 97.62 42 LYS B C 1
ATOM 2766 O O . LYS B 1 42 ? -16.219 23.969 -0.468 1 97.62 42 LYS B O 1
ATOM 2771 N N . ALA B 1 43 ? -15.07 25.625 0.496 1 98.44 43 ALA B N 1
ATOM 2772 C CA . ALA B 1 43 ? -14.656 24.812 1.646 1 98.44 43 ALA B CA 1
ATOM 2773 C C . ALA B 1 43 ? -15.867 24.328 2.436 1 98.44 43 ALA B C 1
ATOM 2775 O O . ALA B 1 43 ? -15.969 23.141 2.758 1 98.44 43 ALA B O 1
ATOM 2776 N N . LEU B 1 44 ? -16.781 25.234 2.688 1 97.88 44 LEU B N 1
ATOM 2777 C CA . LEU B 1 44 ? -17.969 24.875 3.455 1 97.88 44 LEU B CA 1
ATOM 2778 C C . LEU B 1 44 ? -18.828 23.875 2.701 1 97.88 44 LEU B C 1
ATOM 2780 O O . LEU B 1 44 ? -19.344 22.922 3.295 1 97.88 44 LEU B O 1
ATOM 2784 N N . ALA B 1 45 ? -18.953 24.062 1.435 1 97.69 45 ALA B N 1
ATOM 2785 C CA . ALA B 1 45 ? -19.719 23.141 0.604 1 97.69 45 ALA B CA 1
ATOM 2786 C C . ALA B 1 45 ? -19.078 21.75 0.593 1 97.69 45 ALA B C 1
ATOM 2788 O O . ALA B 1 45 ? -19.781 20.75 0.685 1 97.69 45 ALA B O 1
ATOM 2789 N N . SER B 1 46 ? -17.797 21.734 0.452 1 97.5 46 SER B N 1
ATOM 2790 C CA . SER B 1 46 ? -17.078 20.469 0.452 1 97.5 46 SER B CA 1
ATOM 2791 C C . SER B 1 46 ? -17.234 19.734 1.777 1 97.5 46 SER B C 1
ATOM 2793 O O . SER B 1 46 ? -17.484 18.531 1.797 1 97.5 46 SER B O 1
ATOM 2795 N N . ILE B 1 47 ? -17.125 20.469 2.881 1 98.62 47 ILE B N 1
ATOM 2796 C CA . ILE B 1 47 ? -17.266 19.859 4.203 1 98.62 47 ILE B CA 1
ATOM 2797 C C . ILE B 1 47 ? -18.656 19.281 4.363 1 98.62 47 ILE B C 1
ATOM 2799 O O . ILE B 1 47 ? -18.828 18.156 4.836 1 98.62 47 ILE B O 1
ATOM 2803 N N . ALA B 1 48 ? -19.641 20.031 3.939 1 98.38 48 ALA B N 1
ATOM 2804 C CA . ALA B 1 48 ? -21.016 19.562 4.043 1 98.38 48 ALA B CA 1
ATOM 2805 C C . ALA B 1 48 ? -21.234 18.266 3.25 1 98.38 48 ALA B C 1
ATOM 2807 O O . ALA B 1 48 ? -21.875 17.344 3.734 1 98.38 48 ALA B O 1
ATOM 2808 N N . GLU B 1 49 ? -20.719 18.25 2.086 1 97.62 49 GLU B N 1
ATOM 2809 C CA . GLU B 1 49 ? -20.828 17.062 1.237 1 97.62 49 GLU B CA 1
ATOM 2810 C C . GLU B 1 49 ? -20.125 15.867 1.857 1 97.62 49 GLU B C 1
ATOM 2812 O O . GLU B 1 49 ? -20.641 14.75 1.859 1 97.62 49 GLU B O 1
ATOM 2817 N N . GLU B 1 50 ? -18.938 16.109 2.336 1 98.19 50 GLU B N 1
ATOM 2818 C CA . GLU B 1 50 ? -18.141 15.055 2.947 1 98.19 50 GLU B CA 1
ATOM 2819 C C . GLU B 1 50 ? -18.797 14.508 4.203 1 98.19 50 GLU B C 1
ATOM 2821 O O . GLU B 1 50 ? -18.844 13.297 4.414 1 98.19 50 GLU B O 1
ATOM 2826 N N . LEU B 1 51 ? -19.344 15.383 5.043 1 98.69 51 LEU B N 1
ATOM 2827 C CA . LEU B 1 51 ? -20.078 14.953 6.23 1 98.69 51 LEU B CA 1
ATOM 2828 C C . LEU B 1 51 ? -21.328 14.172 5.844 1 98.69 51 LEU B C 1
ATOM 2830 O O . LEU B 1 51 ? -21.688 13.188 6.5 1 98.69 51 LEU B O 1
ATOM 2834 N N . GLY B 1 52 ? -22 14.648 4.816 1 98.56 52 GLY B N 1
ATOM 2835 C CA . GLY B 1 52 ? -23.156 13.914 4.316 1 98.56 52 GLY B CA 1
ATOM 2836 C C . GLY B 1 52 ? -22.828 12.484 3.928 1 98.56 52 GLY B C 1
ATOM 2837 O O . GLY B 1 52 ? -23.562 11.555 4.27 1 98.56 52 GLY B O 1
ATOM 2838 N N . LEU B 1 53 ? -21.75 12.32 3.236 1 98.31 53 LEU B N 1
ATOM 2839 C CA . LEU B 1 53 ? -21.328 10.984 2.826 1 98.31 53 LEU B CA 1
ATOM 2840 C C . LEU B 1 53 ? -20.984 10.125 4.039 1 98.31 53 LEU B C 1
ATOM 2842 O O . LEU B 1 53 ? -21.328 8.945 4.09 1 98.31 53 LEU B O 1
ATOM 2846 N N . LEU B 1 54 ? -20.266 10.672 4.973 1 98.56 54 LEU B N 1
ATOM 2847 C CA . LEU B 1 54 ? -19.953 9.953 6.199 1 98.56 54 LEU B CA 1
ATOM 2848 C C . LEU B 1 54 ? -21.219 9.492 6.91 1 98.56 54 LEU B C 1
ATOM 2850 O O . LEU B 1 54 ? -21.266 8.383 7.449 1 98.56 54 LEU B O 1
ATOM 2854 N N . ALA B 1 55 ? -22.219 10.367 6.941 1 98.62 55 ALA B N 1
ATOM 2855 C CA . ALA B 1 55 ? -23.5 10.008 7.555 1 98.62 55 ALA B CA 1
ATOM 2856 C C . ALA B 1 55 ? -24.172 8.867 6.793 1 98.62 55 ALA B C 1
ATOM 2858 O O . ALA B 1 55 ? -24.656 7.91 7.398 1 98.62 55 ALA B O 1
ATOM 2859 N N . GLU B 1 56 ? -24.156 9.023 5.48 1 98.25 56 GLU B N 1
ATOM 2860 C CA . GLU B 1 56 ? -24.719 7.98 4.625 1 98.25 56 GLU B CA 1
ATOM 2861 C C . GLU B 1 56 ? -24.062 6.633 4.883 1 98.25 56 GLU B C 1
ATOM 2863 O O . GLU B 1 56 ? -24.719 5.59 4.832 1 98.25 56 GLU B O 1
ATOM 2868 N N . MET B 1 57 ? -22.797 6.691 5.184 1 97.75 57 MET B N 1
ATOM 2869 C CA . MET B 1 57 ? -22 5.477 5.371 1 97.75 57 MET B CA 1
ATOM 2870 C C . MET B 1 57 ? -22.016 5.039 6.832 1 97.75 57 MET B C 1
ATOM 2872 O O . MET B 1 57 ? -21.312 4.102 7.211 1 97.75 57 MET B O 1
ATOM 2876 N N . GLY B 1 58 ? -22.641 5.691 7.672 1 97.62 58 GLY B N 1
ATOM 2877 C CA . GLY B 1 58 ? -22.875 5.289 9.055 1 97.62 58 GLY B CA 1
ATOM 2878 C C . GLY B 1 58 ? -21.719 5.641 9.969 1 97.62 58 GLY B C 1
ATOM 2879 O O . GLY B 1 58 ? -21.578 5.062 11.055 1 97.62 58 GLY B O 1
ATOM 2880 N N . ARG B 1 59 ? -20.922 6.551 9.531 1 97.25 59 ARG B N 1
ATOM 2881 C CA . ARG B 1 59 ? -19.75 6.918 10.328 1 97.25 59 ARG B CA 1
ATOM 2882 C C . ARG B 1 59 ? -20.094 8 11.344 1 97.25 59 ARG B C 1
ATOM 2884 O O . ARG B 1 59 ? -19.422 8.141 12.367 1 97.25 59 ARG B O 1
ATOM 2891 N N . ILE B 1 60 ? -21.109 8.828 11.055 1 97.81 60 ILE B N 1
ATOM 2892 C CA . ILE B 1 60 ? -21.641 9.828 11.969 1 97.81 60 ILE B CA 1
ATOM 2893 C C . ILE B 1 60 ? -23.172 9.859 11.875 1 97.81 60 ILE B C 1
ATOM 2895 O O . ILE B 1 60 ? -23.75 9.312 10.938 1 97.81 60 ILE B O 1
ATOM 2899 N N . GLU B 1 61 ? -23.766 10.531 12.812 1 98 61 GLU B N 1
ATOM 2900 C CA . GLU B 1 61 ? -25.219 10.742 12.758 1 98 61 GLU B CA 1
ATOM 2901 C C . GLU B 1 61 ? -25.562 11.922 11.852 1 98 61 GLU B C 1
ATOM 2903 O O . GLU B 1 61 ? -24.938 12.977 11.93 1 98 61 GLU B O 1
ATOM 2908 N N . THR B 1 62 ? -26.562 11.734 11.039 1 97.94 62 THR B N 1
ATOM 2909 C CA . THR B 1 62 ? -27.031 12.805 10.164 1 97.94 62 THR B CA 1
ATOM 2910 C C . THR B 1 62 ? -27.344 14.062 10.969 1 97.94 62 THR B C 1
ATOM 2912 O O . THR B 1 62 ? -27.047 15.172 10.523 1 97.94 62 THR B O 1
ATOM 2915 N N . ALA B 1 63 ? -27.828 13.883 12.125 1 97.56 63 ALA B N 1
ATOM 2916 C CA . ALA B 1 63 ? -28.281 14.992 12.969 1 97.56 63 ALA B CA 1
ATOM 2917 C C . ALA B 1 63 ? -27.094 15.797 13.484 1 97.56 63 ALA B C 1
ATOM 2919 O O . ALA B 1 63 ? -27.25 16.922 13.969 1 97.56 63 ALA B O 1
ATOM 2920 N N . SER B 1 64 ? -25.875 15.242 13.398 1 98.12 64 SER B N 1
ATOM 2921 C CA . SER B 1 64 ? -24.703 15.906 13.953 1 98.12 64 SER B CA 1
ATOM 2922 C C . SER B 1 64 ? -24.078 16.859 12.938 1 98.12 64 SER B C 1
ATOM 2924 O O . SER B 1 64 ? -23.234 17.688 13.297 1 98.12 64 SER B O 1
ATOM 2926 N N . ILE B 1 65 ? -24.484 16.844 11.734 1 98.31 65 ILE B N 1
ATOM 2927 C CA . ILE B 1 65 ? -23.828 17.547 10.648 1 98.31 65 ILE B CA 1
ATOM 2928 C C . ILE B 1 65 ? -23.844 19.047 10.914 1 98.31 65 ILE B C 1
ATOM 2930 O O . ILE B 1 65 ? -22.797 19.719 10.859 1 98.31 65 ILE B O 1
ATOM 2934 N N . ASP B 1 66 ? -24.969 19.578 11.25 1 98.06 66 ASP B N 1
ATOM 2935 C CA . ASP B 1 66 ? -25.094 21 11.484 1 98.06 66 ASP B CA 1
ATOM 2936 C C . ASP B 1 66 ? -24.25 21.438 12.672 1 98.06 66 ASP B C 1
ATOM 2938 O O . ASP B 1 66 ? -23.641 22.516 12.648 1 98.06 66 ASP B O 1
ATOM 2942 N N . ARG B 1 67 ? -24.297 20.609 13.688 1 98.25 67 ARG B N 1
ATOM 2943 C CA . ARG B 1 67 ? -23.5 20.906 14.867 1 98.25 67 ARG B CA 1
ATOM 2944 C C . ARG B 1 67 ? -22.016 20.938 14.531 1 98.25 67 ARG B C 1
ATOM 2946 O O . ARG B 1 67 ? -21.266 21.797 15.008 1 98.25 67 ARG B O 1
ATOM 2953 N N . ILE B 1 68 ? -21.562 20.016 13.727 1 98.56 68 ILE B N 1
ATOM 2954 C CA . ILE B 1 68 ? -20.172 19.938 13.328 1 98.56 68 ILE B CA 1
ATOM 2955 C C . ILE B 1 68 ? -19.797 21.172 12.5 1 98.56 68 ILE B C 1
ATOM 2957 O O . ILE B 1 68 ? -18.781 21.828 12.766 1 98.56 68 ILE B O 1
ATOM 2961 N N . LEU B 1 69 ? -20.641 21.516 11.547 1 98.44 69 LEU B N 1
ATOM 2962 C CA . LEU B 1 69 ? -20.406 22.703 10.719 1 98.44 69 LEU B CA 1
ATOM 2963 C C . LEU B 1 69 ? -20.375 23.969 11.562 1 98.44 69 LEU B C 1
ATOM 2965 O O . LEU B 1 69 ? -19.594 24.891 11.289 1 98.44 69 LEU B O 1
ATOM 2969 N N . GLY B 1 70 ? -21.156 23.953 12.578 1 98.19 70 GLY B N 1
ATOM 2970 C CA . GLY B 1 70 ? -21.25 25.109 13.461 1 98.19 70 GLY B CA 1
ATOM 2971 C C . GLY B 1 70 ? -19.984 25.344 14.281 1 98.19 70 GLY B C 1
ATOM 2972 O O . GLY B 1 70 ? -19.781 26.422 14.812 1 98.19 70 GLY B O 1
ATOM 2973 N N . ARG B 1 71 ? -19.172 24.328 14.383 1 98.38 71 ARG B N 1
ATOM 2974 C CA . ARG B 1 71 ? -17.922 24.422 15.148 1 98.38 71 ARG B CA 1
ATOM 2975 C C . ARG B 1 71 ? -16.828 25.078 14.32 1 98.38 71 ARG B C 1
ATOM 2977 O O . ARG B 1 71 ? -15.742 25.359 14.836 1 98.38 71 ARG B O 1
ATOM 2984 N N . ILE B 1 72 ? -17.078 25.328 13.055 1 98.62 72 ILE B N 1
ATOM 2985 C CA . ILE B 1 72 ? -16.109 25.938 12.164 1 98.62 72 ILE B CA 1
ATOM 2986 C C . ILE B 1 72 ? -16.484 27.406 11.914 1 98.62 72 ILE B C 1
ATOM 2988 O O . ILE B 1 72 ? -17.547 27.688 11.367 1 98.62 72 ILE B O 1
ATOM 2992 N N . THR B 1 73 ? -15.625 28.297 12.289 1 98.38 73 THR B N 1
ATOM 2993 C CA . THR B 1 73 ? -15.867 29.719 12.125 1 98.38 73 THR B CA 1
ATOM 2994 C C . THR B 1 73 ? -14.828 30.344 11.195 1 98.38 73 THR B C 1
ATOM 2996 O O . THR B 1 73 ? -13.633 30.312 11.484 1 98.38 73 THR B O 1
ATOM 2999 N N . PHE B 1 74 ? -15.273 30.891 10.117 1 98.44 74 PHE B N 1
ATOM 3000 C CA . PHE B 1 74 ? -14.398 31.656 9.25 1 98.44 74 PHE B CA 1
ATOM 3001 C C . PHE B 1 74 ? -14.258 33.094 9.758 1 98.44 74 PHE B C 1
ATOM 3003 O O . PHE B 1 74 ? -15.258 33.781 9.977 1 98.44 74 PHE B O 1
ATOM 3010 N N . CYS B 1 75 ? -13.039 33.5 9.938 1 98.19 75 CYS B N 1
ATOM 3011 C CA . CYS B 1 75 ? -12.766 34.812 10.484 1 98.19 75 CYS B CA 1
ATOM 3012 C C . CYS B 1 75 ? -12.344 35.781 9.391 1 98.19 75 CYS B C 1
ATOM 3014 O O . CYS B 1 75 ? -11.961 35.375 8.297 1 98.19 75 CYS B O 1
ATOM 3016 N N . GLU B 1 76 ? -12.359 37.094 9.719 1 96.44 76 GLU B N 1
ATOM 3017 C CA . GLU B 1 76 ? -12.172 38.125 8.727 1 96.44 76 GLU B CA 1
ATOM 3018 C C . GLU B 1 76 ? -10.695 38.406 8.484 1 96.44 76 GLU B C 1
ATOM 3020 O O . GLU B 1 76 ? -10.312 38.875 7.41 1 96.44 76 GLU B O 1
ATOM 3025 N N . ASP B 1 77 ? -9.969 38.156 9.492 1 97.75 77 ASP B N 1
ATOM 3026 C CA . ASP B 1 77 ? -8.547 38.438 9.344 1 97.75 77 ASP B CA 1
ATOM 3027 C C . ASP B 1 77 ? -7.703 37.5 10.188 1 97.75 77 ASP B C 1
ATOM 3029 O O . ASP B 1 77 ? -8.234 36.719 11 1 97.75 77 ASP B O 1
ATOM 3033 N N . LEU B 1 78 ? -6.43 37.531 9.914 1 98.5 78 LEU B N 1
ATOM 3034 C CA . LEU B 1 78 ? -5.477 36.625 10.555 1 98.5 78 LEU B CA 1
ATOM 3035 C C . LEU B 1 78 ? -5.461 36.844 12.062 1 98.5 78 LEU B C 1
ATOM 3037 O O . LEU B 1 78 ? -5.469 35.875 12.836 1 98.5 78 LEU B O 1
ATOM 3041 N N . ALA B 1 79 ? -5.508 38.062 12.562 1 98.5 79 ALA B N 1
ATOM 3042 C CA . ALA B 1 79 ? -5.387 38.406 13.977 1 98.5 79 ALA B CA 1
ATOM 3043 C C . ALA B 1 79 ? -6.535 37.812 14.781 1 98.5 79 ALA B C 1
ATOM 3045 O O . ALA B 1 79 ? -6.312 37.188 15.812 1 98.5 79 ALA B O 1
ATOM 3046 N N . SER B 1 80 ? -7.738 38 14.32 1 98.19 80 SER B N 1
ATOM 3047 C CA . SER B 1 80 ? -8.898 37.469 15.023 1 98.19 80 SER B CA 1
ATOM 3048 C C . SER B 1 80 ? -8.922 35.938 14.992 1 98.19 80 SER B C 1
ATOM 3050 O O . SER B 1 80 ? -9.43 35.312 15.914 1 98.19 80 SER B O 1
ATOM 3052 N N . THR B 1 81 ? -8.367 35.375 13.984 1 98.69 81 THR B N 1
ATOM 3053 C CA . THR B 1 81 ? -8.359 33.938 13.82 1 98.69 81 THR B CA 1
ATOM 3054 C C . THR B 1 81 ? -7.438 33.281 14.844 1 98.69 81 THR B C 1
ATOM 3056 O O . THR B 1 81 ? -7.77 32.25 15.406 1 98.69 81 THR B O 1
ATOM 3059 N N . VAL B 1 82 ? -6.305 33.906 15.117 1 98.62 82 VAL B N 1
ATOM 3060 C CA . VAL B 1 82 ? -5.281 33.188 15.867 1 98.62 82 VAL B CA 1
ATOM 3061 C C . VAL B 1 82 ? -5.281 33.656 17.328 1 98.62 82 VAL B C 1
ATOM 3063 O O . VAL B 1 82 ? -4.535 33.125 18.156 1 98.62 82 VAL B O 1
ATOM 3066 N N . LYS B 1 83 ? -6.086 34.625 17.609 1 96.62 83 LYS B N 1
ATOM 3067 C CA . LYS B 1 83 ? -6.129 35.188 18.969 1 96.62 83 LYS B CA 1
ATOM 3068 C C . LYS B 1 83 ? -6.457 34.094 19.984 1 96.62 83 LYS B C 1
ATOM 3070 O O . LYS B 1 83 ? -7.508 33.438 19.906 1 96.62 83 LYS B O 1
ATOM 3075 N N . GLY B 1 84 ? -5.566 33.812 20.891 1 96.25 84 GLY B N 1
ATOM 3076 C CA . GLY B 1 84 ? -5.816 32.875 21.969 1 96.25 84 GLY B CA 1
ATOM 3077 C C . GLY B 1 84 ? -5.73 31.438 21.531 1 96.25 84 GLY B C 1
ATOM 3078 O O . GLY B 1 84 ? -6.137 30.531 22.266 1 96.25 84 GLY B O 1
ATOM 3079 N N . SER B 1 85 ? -5.227 31.188 20.391 1 97.69 85 SER B N 1
ATOM 3080 C CA . SER B 1 85 ? -5.129 29.812 19.891 1 97.69 85 SER B CA 1
ATOM 3081 C C . SER B 1 85 ? -4.02 29.047 20.609 1 97.69 85 SER B C 1
ATOM 3083 O O . SER B 1 85 ? -2.963 29.609 20.906 1 97.69 85 SER B O 1
ATOM 3085 N N . ASP B 1 86 ? -4.293 27.734 20.875 1 97.69 86 ASP B N 1
ATOM 3086 C CA . ASP B 1 86 ? -3.271 26.844 21.406 1 97.69 86 ASP B CA 1
ATOM 3087 C C . ASP B 1 86 ? -2.443 26.234 20.266 1 97.69 86 ASP B C 1
ATOM 3089 O O . ASP B 1 86 ? -1.281 25.875 20.469 1 97.69 86 ASP B O 1
ATOM 3093 N N . PHE B 1 87 ? -3.035 26.062 19.156 1 98.5 87 PHE B N 1
ATOM 3094 C CA . PHE B 1 87 ? -2.443 25.359 18.031 1 98.5 87 PHE B CA 1
ATOM 3095 C C . PHE B 1 87 ? -2.885 25.969 16.703 1 98.5 87 PHE B C 1
ATOM 3097 O O . PHE B 1 87 ? -4.082 26.141 16.469 1 98.5 87 PHE B O 1
ATOM 3104 N N . VAL B 1 88 ? -1.91 26.328 15.859 1 98.81 88 VAL B N 1
ATOM 3105 C CA . VAL B 1 88 ? -2.178 26.906 14.547 1 98.81 88 VAL B CA 1
ATOM 3106 C C . VAL B 1 88 ? -1.556 26.031 13.461 1 98.81 88 VAL B C 1
ATOM 3108 O O . VAL B 1 88 ? -0.376 25.672 13.539 1 98.81 88 VAL B O 1
ATOM 3111 N N . ILE B 1 89 ? -2.359 25.641 12.453 1 98.88 89 ILE B N 1
ATOM 3112 C CA . ILE B 1 89 ? -1.865 24.891 11.305 1 98.88 89 ILE B CA 1
ATOM 3113 C C . ILE B 1 89 ? -2.045 25.703 10.031 1 98.88 89 ILE B C 1
ATOM 3115 O O . ILE B 1 89 ? -3.162 26.109 9.703 1 98.88 89 ILE B O 1
ATOM 3119 N N . GLU B 1 90 ? -0.99 25.969 9.375 1 98.81 90 GLU B N 1
ATOM 3120 C CA . GLU B 1 90 ? -1.141 26.625 8.078 1 98.81 90 GLU B CA 1
ATOM 3121 C C . GLU B 1 90 ? -1.185 25.594 6.949 1 98.81 90 GLU B C 1
ATOM 3123 O O . GLU B 1 90 ? -0.487 24.578 6.996 1 98.81 90 GLU B O 1
ATOM 3128 N N . ALA B 1 91 ? -2.068 25.766 6.02 1 98.38 91 ALA B N 1
ATOM 3129 C CA . ALA B 1 91 ? -2.219 24.969 4.805 1 98.38 91 ALA B CA 1
ATOM 3130 C C . ALA B 1 91 ? -2.34 25.875 3.574 1 98.38 91 ALA B C 1
ATOM 3132 O O . ALA B 1 91 ? -3.18 25.641 2.703 1 98.38 91 ALA B O 1
ATOM 3133 N N . ILE B 1 92 ? -1.526 26.938 3.549 1 98 92 ILE B N 1
ATOM 3134 C CA . ILE B 1 92 ? -1.537 27.859 2.416 1 98 92 ILE B CA 1
ATOM 3135 C C . ILE B 1 92 ? -0.679 27.297 1.286 1 98 92 ILE B C 1
ATOM 3137 O O . ILE B 1 92 ? -0.083 26.219 1.425 1 98 92 ILE B O 1
ATOM 3141 N N . PRO B 1 93 ? -0.609 27.906 0.115 1 95.44 93 PRO B N 1
ATOM 3142 C CA . PRO B 1 93 ? 0.144 27.375 -1.023 1 95.44 93 PRO B CA 1
ATOM 3143 C C . PRO B 1 93 ? 1.605 27.094 -0.683 1 95.44 93 PRO B C 1
ATOM 3145 O O . PRO B 1 93 ? 2.178 27.75 0.189 1 95.44 93 PRO B O 1
ATOM 3148 N N . GLU B 1 94 ? 2.129 26.156 -1.461 1 94.5 94 GLU B N 1
ATOM 3149 C CA . GLU B 1 94 ? 3.49 25.672 -1.232 1 94.5 94 GLU B CA 1
ATOM 3150 C C . GLU B 1 94 ? 4.52 26.656 -1.786 1 94.5 94 GLU B C 1
ATOM 3152 O O . GLU B 1 94 ? 5.223 26.359 -2.748 1 94.5 94 GLU B O 1
ATOM 3157 N N . ASP B 1 95 ? 4.57 27.75 -1.157 1 95.81 95 ASP B N 1
ATOM 3158 C CA . ASP B 1 95 ? 5.484 28.828 -1.522 1 95.81 95 ASP B CA 1
ATOM 3159 C C . ASP B 1 95 ? 6.273 29.312 -0.308 1 95.81 95 ASP B C 1
ATOM 3161 O O . ASP B 1 95 ? 5.688 29.812 0.656 1 95.81 95 ASP B O 1
ATOM 3165 N N . ILE B 1 96 ? 7.547 29.219 -0.403 1 96.94 96 ILE B N 1
ATOM 3166 C CA . ILE B 1 96 ? 8.414 29.484 0.741 1 96.94 96 ILE B CA 1
ATOM 3167 C C . ILE B 1 96 ? 8.273 30.938 1.186 1 96.94 96 ILE B C 1
ATOM 3169 O O . ILE B 1 96 ? 8.281 31.219 2.383 1 96.94 96 ILE B O 1
ATOM 3173 N N . GLY B 1 97 ? 8.172 31.844 0.224 1 97.69 97 GLY B N 1
ATOM 3174 C CA . GLY B 1 97 ? 8 33.25 0.565 1 97.69 97 GLY B CA 1
ATOM 3175 C C . GLY B 1 97 ? 6.711 33.531 1.311 1 97.69 97 GLY B C 1
ATOM 3176 O O . GLY B 1 97 ? 6.719 34.219 2.342 1 97.69 97 GLY B O 1
ATOM 3177 N N . MET B 1 98 ? 5.629 33 0.83 1 97.62 98 MET B N 1
ATOM 3178 C CA . MET B 1 98 ? 4.328 33.156 1.468 1 97.62 98 MET B CA 1
ATOM 3179 C C . MET B 1 98 ? 4.34 32.594 2.883 1 97.62 98 MET B C 1
ATOM 3181 O O . MET B 1 98 ? 3.814 33.219 3.811 1 97.62 98 MET B O 1
ATOM 3185 N N . LYS B 1 99 ? 4.953 31.5 3.051 1 98.06 99 LYS B N 1
ATOM 3186 C CA . LYS B 1 99 ? 4.941 30.844 4.352 1 98.06 99 LYS B CA 1
ATOM 3187 C C . LYS B 1 99 ? 5.859 31.547 5.34 1 98.06 99 LYS B C 1
ATOM 3189 O O . LYS B 1 99 ? 5.535 31.672 6.523 1 98.06 99 LYS B O 1
ATOM 3194 N N . ARG B 1 100 ? 6.934 32.062 4.887 1 97.94 100 ARG B N 1
ATOM 3195 C CA . ARG B 1 100 ? 7.816 32.875 5.734 1 97.94 100 ARG B CA 1
ATOM 3196 C C . ARG B 1 100 ? 7.094 34.094 6.277 1 97.94 100 ARG B C 1
ATOM 3198 O O . ARG B 1 100 ? 7.164 34.375 7.473 1 97.94 100 ARG B O 1
ATOM 3205 N N . ASP B 1 101 ? 6.461 34.75 5.367 1 98.12 101 ASP B N 1
ATOM 3206 C CA . ASP B 1 101 ? 5.703 35.938 5.766 1 98.12 101 ASP B CA 1
ATOM 3207 C C . ASP B 1 101 ? 4.617 35.594 6.777 1 98.12 101 ASP B C 1
ATOM 3209 O O . ASP B 1 101 ? 4.414 36.281 7.762 1 98.12 101 ASP B O 1
ATOM 3213 N N . LEU B 1 102 ? 3.99 34.5 6.547 1 98.5 102 LEU B N 1
ATOM 3214 C CA . LEU B 1 102 ? 2.924 34.062 7.438 1 98.5 102 LEU B CA 1
ATOM 3215 C C . LEU B 1 102 ? 3.473 33.75 8.82 1 98.5 102 LEU B C 1
ATOM 3217 O O . LEU B 1 102 ? 2.906 34.156 9.836 1 98.5 102 LEU B O 1
ATOM 3221 N N . PHE B 1 103 ? 4.547 33.031 8.945 1 98.56 103 PHE B N 1
ATOM 3222 C CA . PHE B 1 103 ? 5.09 32.625 10.242 1 98.56 103 PHE B CA 1
ATOM 3223 C C . PHE B 1 103 ? 5.582 33.844 11.023 1 98.56 103 PHE B C 1
ATOM 3225 O O . PHE B 1 103 ? 5.477 33.875 12.25 1 98.56 103 PHE B O 1
ATOM 3232 N N . ARG B 1 104 ? 6.082 34.812 10.312 1 98.06 104 ARG B N 1
ATOM 3233 C CA . ARG B 1 104 ? 6.449 36.062 10.969 1 98.06 104 ARG B CA 1
ATOM 3234 C C . ARG B 1 104 ? 5.23 36.75 11.578 1 98.06 104 ARG B C 1
ATOM 3236 O O . ARG B 1 104 ? 5.281 37.25 12.711 1 98.06 104 ARG B O 1
ATOM 3243 N N . ALA B 1 105 ? 4.223 36.781 10.781 1 98.44 105 ALA B N 1
ATOM 3244 C CA . ALA B 1 105 ? 2.98 37.375 11.266 1 98.44 105 ALA B CA 1
ATOM 3245 C C . ALA B 1 105 ? 2.426 36.625 12.461 1 98.44 105 ALA B C 1
ATOM 3247 O O . ALA B 1 105 ? 1.994 37.219 13.445 1 98.44 105 ALA B O 1
ATOM 3248 N N . LEU B 1 106 ? 2.451 35.281 12.406 1 98.69 106 LEU B N 1
ATOM 3249 C CA . LEU B 1 106 ? 1.941 34.438 13.477 1 98.69 106 LEU B CA 1
ATOM 3250 C C . LEU B 1 106 ? 2.768 34.625 14.75 1 98.69 106 LEU B C 1
ATOM 3252 O O . LEU B 1 106 ? 2.225 34.625 15.852 1 98.69 106 LEU B O 1
ATOM 3256 N N . ASP B 1 107 ? 4.066 34.719 14.562 1 97.94 107 ASP B N 1
ATOM 3257 C CA . ASP B 1 107 ? 4.961 34.969 15.688 1 97.94 107 ASP B CA 1
ATOM 3258 C C . ASP B 1 107 ? 4.559 36.219 16.453 1 97.94 107 ASP B C 1
ATOM 3260 O O . ASP B 1 107 ? 4.566 36.25 17.688 1 97.94 107 ASP B O 1
ATOM 3264 N N . ALA B 1 108 ? 4.16 37.219 15.727 1 97.5 108 ALA B N 1
ATOM 3265 C CA . ALA B 1 108 ? 3.797 38.5 16.312 1 97.5 108 ALA B CA 1
ATOM 3266 C C . ALA B 1 108 ? 2.412 38.438 16.953 1 97.5 108 ALA B C 1
ATOM 3268 O O . ALA B 1 108 ? 2.164 39.062 17.969 1 97.5 108 ALA B O 1
ATOM 3269 N N . LEU B 1 109 ? 1.542 37.688 16.406 1 98.38 109 LEU B N 1
ATOM 3270 C CA . LEU B 1 109 ? 0.128 37.75 16.75 1 98.38 109 LEU B CA 1
ATOM 3271 C C . LEU B 1 109 ? -0.202 36.75 17.859 1 98.38 109 LEU B C 1
ATOM 3273 O O . LEU B 1 109 ? -1.123 36.969 18.641 1 98.38 109 LEU B O 1
ATOM 3277 N N . CYS B 1 110 ? 0.493 35.625 17.906 1 97.88 110 CYS B N 1
ATOM 3278 C CA . CYS B 1 110 ? 0.128 34.531 18.797 1 97.88 110 CYS B CA 1
ATOM 3279 C C . CYS B 1 110 ? 0.879 34.625 20.125 1 97.88 110 CYS B C 1
ATOM 3281 O O . CYS B 1 110 ? 1.98 35.156 20.188 1 97.88 110 CYS B O 1
ATOM 3283 N N . ASP B 1 111 ? 0.288 34.031 21.141 1 95.56 111 ASP B N 1
ATOM 3284 C CA . ASP B 1 111 ? 0.959 33.906 22.438 1 95.56 111 ASP B CA 1
ATOM 3285 C C . ASP B 1 111 ? 2.195 33.031 22.344 1 95.56 111 ASP B C 1
ATOM 3287 O O . ASP B 1 111 ? 2.273 32.156 21.469 1 95.56 111 ASP B O 1
ATOM 3291 N N . PRO B 1 112 ? 3.145 33.188 23.219 1 92.69 112 PRO B N 1
ATOM 3292 C CA . PRO B 1 112 ? 4.383 32.406 23.172 1 92.69 112 PRO B CA 1
ATOM 3293 C C . PRO B 1 112 ? 4.141 30.922 23.297 1 92.69 112 PRO B C 1
ATOM 3295 O O . PRO B 1 112 ? 4.941 30.109 22.797 1 92.69 112 PRO B O 1
ATOM 3298 N N . GLY B 1 113 ? 3.086 30.562 23.891 1 92 113 GLY B N 1
ATOM 3299 C CA . GLY B 1 113 ? 2.818 29.156 24.125 1 92 113 GLY B CA 1
ATOM 3300 C C . GLY B 1 113 ? 2.082 28.484 22.969 1 92 113 GLY B C 1
ATOM 3301 O O . GLY B 1 113 ? 1.922 27.266 22.953 1 92 113 GLY B O 1
ATOM 3302 N N . THR B 1 114 ? 1.699 29.297 21.969 1 97 114 THR B N 1
ATOM 3303 C CA . THR B 1 114 ? 0.976 28.75 20.828 1 97 114 THR B CA 1
ATOM 3304 C C . THR B 1 114 ? 1.902 27.906 19.953 1 97 114 THR B C 1
ATOM 3306 O O . THR B 1 114 ? 3.008 28.328 19.625 1 97 114 THR B O 1
ATOM 3309 N N . ILE B 1 115 ? 1.509 26.688 19.656 1 97.75 115 ILE B N 1
ATOM 3310 C CA . ILE B 1 115 ? 2.256 25.844 18.734 1 97.75 115 ILE B CA 1
ATOM 3311 C C . ILE B 1 115 ? 1.89 26.188 17.297 1 97.75 115 ILE B C 1
ATOM 3313 O O . ILE B 1 115 ? 0.708 26.281 16.953 1 97.75 115 ILE B O 1
ATOM 3317 N N . LEU B 1 116 ? 2.902 26.469 16.516 1 98.38 116 LEU B N 1
ATOM 3318 C CA . LEU B 1 116 ? 2.732 26.812 15.109 1 98.38 116 LEU B CA 1
ATOM 3319 C C . LEU B 1 116 ? 3.191 25.672 14.211 1 98.38 116 LEU B C 1
ATOM 3321 O O . LEU B 1 116 ? 4.344 25.234 14.289 1 98.38 116 LEU B O 1
ATOM 3325 N N . ALA B 1 117 ? 2.27 25.219 13.297 1 98.5 117 ALA B N 1
ATOM 3326 C CA . ALA B 1 117 ? 2.584 24.062 12.477 1 98.5 117 ALA B CA 1
ATOM 3327 C C . ALA B 1 117 ? 2.365 24.344 11 1 98.5 117 ALA B C 1
ATOM 3329 O O . ALA B 1 117 ? 1.515 25.172 10.641 1 98.5 117 ALA B O 1
ATOM 3330 N N . SER B 1 118 ? 3.176 23.688 10.203 1 98.62 118 SER B N 1
ATOM 3331 C CA . SER B 1 118 ? 3.008 23.75 8.75 1 98.62 118 SER B CA 1
ATOM 3332 C C . SER B 1 118 ? 2.59 22.391 8.195 1 98.62 118 SER B C 1
ATOM 3334 O O . SER B 1 118 ? 3.156 21.359 8.562 1 98.62 118 SER B O 1
ATOM 3336 N N . ASN B 1 119 ? 1.645 22.453 7.254 1 98.38 119 ASN B N 1
ATOM 3337 C CA . ASN B 1 119 ? 1.201 21.25 6.547 1 98.38 119 ASN B CA 1
ATOM 3338 C C . ASN B 1 119 ? 2.014 21.016 5.277 1 98.38 119 ASN B C 1
ATOM 3340 O O . ASN B 1 119 ? 1.567 20.297 4.375 1 98.38 119 ASN B O 1
ATOM 3344 N N . THR B 1 120 ? 3.223 21.578 5.223 1 96.75 120 THR B N 1
ATOM 3345 C CA . THR B 1 120 ? 4.062 21.438 4.043 1 96.75 120 THR B CA 1
ATOM 3346 C C . THR B 1 120 ? 4.434 19.969 3.83 1 96.75 120 THR B C 1
ATOM 3348 O O . THR B 1 120 ? 4.543 19.203 4.789 1 96.75 120 THR B O 1
ATOM 3351 N N . SER B 1 121 ? 4.625 19.641 2.494 1 92.31 121 SER B N 1
ATOM 3352 C CA . SER B 1 121 ? 5.047 18.281 2.146 1 92.31 121 SER B CA 1
ATOM 3353 C C . SER B 1 121 ? 6.504 18.25 1.705 1 92.31 121 SER B C 1
ATOM 3355 O O . SER B 1 121 ? 7.086 17.172 1.535 1 92.31 121 SER B O 1
ATOM 3357 N N . SER B 1 122 ? 7.102 19.422 1.564 1 89 122 SER B N 1
ATOM 3358 C CA . SER B 1 122 ? 8.383 19.359 0.877 1 89 122 SER B CA 1
ATOM 3359 C C . SER B 1 122 ? 9.328 20.453 1.368 1 89 122 SER B C 1
ATOM 3361 O O . SER B 1 122 ? 10.547 20.344 1.212 1 89 122 SER B O 1
ATOM 3363 N N . LEU B 1 123 ? 8.773 21.531 1.946 1 93.19 123 LEU B N 1
ATOM 3364 C CA . LEU B 1 123 ? 9.602 22.672 2.289 1 93.19 123 LEU B CA 1
ATOM 3365 C C . LEU B 1 123 ? 10.336 22.438 3.605 1 93.19 123 LEU B C 1
ATOM 3367 O O . LEU B 1 123 ? 9.836 21.734 4.48 1 93.19 123 LEU B O 1
ATOM 3371 N N . ASP B 1 124 ? 11.422 23.078 3.715 1 94.75 124 ASP B N 1
ATOM 3372 C CA . ASP B 1 124 ? 12.258 23 4.91 1 94.75 124 ASP B CA 1
ATOM 3373 C C . ASP B 1 124 ? 11.672 23.828 6.051 1 94.75 124 ASP B C 1
ATOM 3375 O O . ASP B 1 124 ? 11.32 25 5.855 1 94.75 124 ASP B O 1
ATOM 3379 N N . LEU B 1 125 ? 11.57 23.172 7.188 1 96.12 125 LEU B N 1
ATOM 3380 C CA . LEU B 1 125 ? 10.984 23.844 8.344 1 96.12 125 LEU B CA 1
ATOM 3381 C C . LEU B 1 125 ? 11.742 25.125 8.664 1 96.12 125 LEU B C 1
ATOM 3383 O O . LEU B 1 125 ? 11.133 26.172 8.844 1 96.12 125 LEU B O 1
ATOM 3387 N N . PHE B 1 126 ? 13.047 25.047 8.688 1 95.88 126 PHE B N 1
ATOM 3388 C CA . PHE B 1 126 ? 13.859 26.156 9.156 1 95.88 126 PHE B CA 1
ATOM 3389 C C . PHE B 1 126 ? 13.883 27.281 8.133 1 95.88 126 PHE B C 1
ATOM 3391 O O . PHE B 1 126 ? 14 28.453 8.492 1 95.88 126 PHE B O 1
ATOM 3398 N N . ASP B 1 127 ? 13.688 26.891 6.906 1 95.5 127 ASP B N 1
ATOM 3399 C CA . ASP B 1 127 ? 13.5 27.922 5.891 1 95.5 127 ASP B CA 1
ATOM 3400 C C . ASP B 1 127 ? 12.18 28.656 6.094 1 95.5 127 ASP B C 1
ATOM 3402 O O . ASP B 1 127 ? 12.117 29.891 5.965 1 95.5 127 ASP B O 1
ATOM 3406 N N . MET B 1 128 ? 11.148 27.984 6.461 1 96.5 128 MET B N 1
ATOM 3407 C CA . MET B 1 128 ? 9.812 28.547 6.629 1 96.5 128 MET B CA 1
ATOM 3408 C C . MET B 1 128 ? 9.758 29.469 7.848 1 96.5 128 MET B C 1
ATOM 3410 O O . MET B 1 128 ? 9.031 30.453 7.848 1 96.5 128 MET B O 1
ATOM 3414 N N . ILE B 1 129 ? 10.586 29.156 8.812 1 96.75 129 ILE B N 1
ATOM 3415 C CA . ILE B 1 129 ? 10.461 29.906 10.055 1 96.75 129 ILE B CA 1
ATOM 3416 C C . ILE B 1 129 ? 11.664 30.828 10.219 1 96.75 129 ILE B C 1
ATOM 3418 O O . ILE B 1 129 ? 12 31.234 11.336 1 96.75 129 ILE B O 1
ATOM 3422 N N . ASP B 1 130 ? 12.18 31 8.953 1 93.25 130 ASP B N 1
ATOM 3423 C CA . ASP B 1 130 ? 13.297 31.938 8.93 1 93.25 130 ASP B CA 1
ATOM 3424 C C . ASP B 1 130 ? 12.836 33.344 9.273 1 93.25 130 ASP B C 1
ATOM 3426 O O . ASP B 1 130 ? 12.008 33.938 8.57 1 93.25 130 ASP B O 1
ATOM 3430 N N . GLY B 1 131 ? 12.828 33.844 10.508 1 92.5 131 GLY B N 1
ATOM 3431 C CA . GLY B 1 131 ? 12.477 35.219 10.906 1 92.5 131 GLY B CA 1
ATOM 3432 C C . GLY B 1 131 ? 11.656 35.25 12.18 1 92.5 131 GLY B C 1
ATOM 3433 O O . GLY B 1 131 ? 11.375 36.344 12.703 1 92.5 131 GLY B O 1
ATOM 3434 N N . VAL B 1 132 ? 11.188 34.125 12.5 1 96 132 VAL B N 1
ATOM 3435 C CA . VAL B 1 132 ? 10.492 34.125 13.789 1 96 132 VAL B CA 1
ATOM 3436 C C . VAL B 1 132 ? 11.508 34.312 14.914 1 96 132 VAL B C 1
ATOM 3438 O O . VAL B 1 132 ? 12.703 34.031 14.734 1 96 132 VAL B O 1
ATOM 3441 N N . ARG B 1 133 ? 11.062 34.781 16.094 1 96.31 133 ARG B N 1
ATOM 3442 C CA . ARG B 1 133 ? 11.945 34.969 17.25 1 96.31 133 ARG B CA 1
ATOM 3443 C C . ARG B 1 133 ? 12.508 33.656 17.734 1 96.31 133 ARG B C 1
ATOM 3445 O O . ARG B 1 133 ? 11.805 32.625 17.719 1 96.31 133 ARG B O 1
ATOM 3452 N N . PRO B 1 134 ? 13.727 33.625 18.141 1 95.31 134 PRO B N 1
ATOM 3453 C CA . PRO B 1 134 ? 14.391 32.406 18.562 1 95.31 134 PRO B CA 1
ATOM 3454 C C . PRO B 1 134 ? 13.578 31.609 19.594 1 95.31 134 PRO B C 1
ATOM 3456 O O . PRO B 1 134 ? 13.547 30.391 19.562 1 95.31 134 PRO B O 1
ATOM 3459 N N . GLU B 1 135 ? 12.922 32.312 20.422 1 95 135 GLU B N 1
ATOM 3460 C CA . GLU B 1 135 ? 12.156 31.672 21.484 1 95 135 GLU B CA 1
ATOM 3461 C C . GLU B 1 135 ? 10.93 30.953 20.922 1 95 135 GLU B C 1
ATOM 3463 O O . GLU B 1 135 ? 10.367 30.062 21.562 1 95 135 GLU B O 1
ATOM 3468 N N . ARG B 1 136 ? 10.523 31.328 19.75 1 96.06 136 ARG B N 1
ATOM 3469 C CA . ARG B 1 136 ? 9.344 30.75 19.109 1 96.06 136 ARG B CA 1
ATOM 3470 C C . ARG B 1 136 ? 9.695 29.484 18.344 1 96.06 136 ARG B C 1
ATOM 3472 O O . ARG B 1 136 ? 8.82 28.656 18.078 1 96.06 136 ARG B O 1
ATOM 3479 N N . VAL B 1 137 ? 10.977 29.328 18.031 1 96.31 137 VAL B N 1
ATOM 3480 C CA . VAL B 1 137 ? 11.422 28.219 17.188 1 96.31 137 VAL B CA 1
ATOM 3481 C C . VAL B 1 137 ? 11.07 26.891 17.844 1 96.31 137 VAL B C 1
ATOM 3483 O O . VAL B 1 137 ? 10.664 25.953 17.156 1 96.31 137 VAL B O 1
ATOM 3486 N N . LYS B 1 138 ? 11.156 26.812 19.125 1 95.81 138 LYS B N 1
ATOM 3487 C CA . LYS B 1 138 ? 10.898 25.594 19.875 1 95.81 138 LYS B CA 1
ATOM 3488 C C . LYS B 1 138 ? 9.422 25.219 19.828 1 95.81 138 LYS B C 1
ATOM 3490 O O . LYS B 1 138 ? 9.055 24.109 20.219 1 95.81 138 LYS B O 1
ATOM 3495 N N . SER B 1 139 ? 8.516 26.141 19.312 1 96 139 SER B N 1
ATOM 3496 C CA . SER B 1 139 ? 7.082 25.891 19.25 1 96 139 SER B CA 1
ATOM 3497 C C . SER B 1 139 ? 6.617 25.703 17.797 1 96 139 SER B C 1
ATOM 3499 O O . SER B 1 139 ? 5.422 25.75 17.516 1 96 139 SER B O 1
ATOM 3501 N N . CYS B 1 140 ? 7.59 25.516 16.891 1 97.69 140 CYS B N 1
ATOM 3502 C CA . CYS B 1 140 ? 7.27 25.344 15.477 1 97.69 140 CYS B CA 1
ATOM 3503 C C . CYS B 1 140 ? 7.539 23.906 15.031 1 97.69 140 CYS B C 1
ATOM 3505 O O . CYS B 1 140 ? 8.523 23.297 15.453 1 97.69 140 CYS B O 1
ATOM 3507 N N . LEU B 1 141 ? 6.652 23.344 14.188 1 97.62 141 LEU B N 1
ATOM 3508 C CA . LEU B 1 141 ? 6.91 22 13.68 1 97.62 141 LEU B CA 1
ATOM 3509 C C . LEU B 1 141 ? 6.223 21.797 12.336 1 97.62 141 LEU B C 1
ATOM 3511 O O . LEU B 1 141 ? 5.363 22.578 11.938 1 97.62 141 LEU B O 1
ATOM 3515 N N . ILE B 1 142 ? 6.676 20.797 11.609 1 98.19 142 ILE B N 1
ATOM 3516 C CA . ILE B 1 142 ? 5.934 20.266 10.469 1 98.19 142 ILE B CA 1
ATOM 3517 C C . ILE B 1 142 ? 4.895 19.266 10.961 1 98.19 142 ILE B C 1
ATOM 3519 O O . ILE B 1 142 ? 5.199 18.391 11.773 1 98.19 142 ILE B O 1
ATOM 3523 N N . CYS B 1 143 ? 3.725 19.469 10.523 1 98.25 143 CYS B N 1
ATOM 3524 C CA . CYS B 1 143 ? 2.572 18.594 10.711 1 98.25 143 CYS B CA 1
ATOM 3525 C C . CYS B 1 143 ? 1.907 18.281 9.375 1 98.25 143 CYS B C 1
ATOM 3527 O O . CYS B 1 143 ? 1.011 19 8.938 1 98.25 143 CYS B O 1
ATOM 3529 N N . HIS B 1 144 ? 2.383 17.141 8.82 1 98.56 144 HIS B N 1
ATOM 3530 C CA . HIS B 1 144 ? 1.973 16.891 7.441 1 98.56 144 HIS B CA 1
ATOM 3531 C C . HIS B 1 144 ? 0.812 15.906 7.383 1 98.56 144 HIS B C 1
ATOM 3533 O O . HIS B 1 144 ? 0.952 14.75 7.785 1 98.56 144 HIS B O 1
ATOM 3539 N N . TRP B 1 145 ? -0.319 16.438 6.879 1 98.62 145 TRP B N 1
ATOM 3540 C CA . TRP B 1 145 ? -1.516 15.641 6.617 1 98.62 145 TRP B CA 1
ATOM 3541 C C . TRP B 1 145 ? -1.519 15.117 5.184 1 98.62 145 TRP B C 1
ATOM 3543 O O . TRP B 1 145 ? -0.75 15.594 4.344 1 98.62 145 TRP B O 1
ATOM 3553 N N . TYR B 1 146 ? -2.305 14.125 4.938 1 97.56 146 TYR B N 1
ATOM 3554 C CA . TYR B 1 146 ? -2.398 13.547 3.602 1 97.56 146 TYR B CA 1
ATOM 3555 C C . TYR B 1 146 ? -3.816 13.664 3.055 1 97.56 146 TYR B C 1
ATOM 3557 O O . TYR B 1 146 ? -4.789 13.477 3.791 1 97.56 146 TYR B O 1
ATOM 3565 N N . ASN B 1 147 ? -3.977 13.961 1.826 1 95.56 147 ASN B N 1
ATOM 3566 C CA . ASN B 1 147 ? -5.25 14.133 1.134 1 95.56 147 ASN B CA 1
ATOM 3567 C C . ASN B 1 147 ? -5.914 12.789 0.844 1 95.56 147 ASN B C 1
ATOM 3569 O O . ASN B 1 147 ? -5.266 11.867 0.351 1 95.56 147 ASN B O 1
ATOM 3573 N N . PRO B 1 148 ? -7.156 12.727 1.147 1 96.62 148 PRO B N 1
ATOM 3574 C CA . PRO B 1 148 ? -8.031 13.695 1.81 1 96.62 148 PRO B CA 1
ATOM 3575 C C . PRO B 1 148 ? -7.855 13.711 3.326 1 96.62 148 PRO B C 1
ATOM 3577 O O . PRO B 1 148 ? -7.953 12.664 3.975 1 96.62 148 PRO B O 1
ATOM 3580 N N . ALA B 1 149 ? -7.734 14.805 3.85 1 98.06 149 ALA B N 1
ATOM 3581 C CA . ALA B 1 149 ? -7.316 14.969 5.242 1 98.06 149 ALA B CA 1
ATOM 3582 C C . ALA B 1 149 ? -8.328 14.344 6.195 1 98.06 149 ALA B C 1
ATOM 3584 O O . ALA B 1 149 ? -7.961 13.836 7.258 1 98.06 149 ALA B O 1
ATOM 3585 N N . HIS B 1 150 ? -9.602 14.359 5.812 1 98.12 150 HIS B N 1
ATOM 3586 C CA . HIS B 1 150 ? -10.633 13.891 6.723 1 98.12 150 HIS B CA 1
ATOM 3587 C C . HIS B 1 150 ? -10.727 12.367 6.719 1 98.12 150 HIS B C 1
ATOM 3589 O O . HIS B 1 150 ? -11.438 11.781 7.539 1 98.12 150 HIS B O 1
ATOM 3595 N N . LEU B 1 151 ? -9.93 11.695 5.824 1 98 151 LEU B N 1
ATOM 3596 C CA . LEU B 1 151 ? -10.07 10.242 5.727 1 98 151 LEU B CA 1
ATOM 3597 C C . LEU B 1 151 ? -8.727 9.555 5.957 1 98 151 LEU B C 1
ATOM 3599 O O . LEU B 1 151 ? -8.656 8.523 6.625 1 98 151 LEU B O 1
ATOM 3603 N N . VAL B 1 152 ? -7.609 10.023 5.391 1 98 152 VAL B N 1
ATOM 3604 C CA . VAL B 1 152 ? -6.305 9.383 5.531 1 98 152 VAL B CA 1
ATOM 3605 C C . VAL B 1 152 ? -5.824 9.484 6.977 1 98 152 VAL B C 1
ATOM 3607 O O . VAL B 1 152 ? -5.73 10.586 7.527 1 98 152 VAL B O 1
ATOM 3610 N N . PRO B 1 153 ? -5.465 8.445 7.574 1 98.25 153 PRO B N 1
ATOM 3611 C CA . PRO B 1 153 ? -5.188 8.469 9.016 1 98.25 153 PRO B CA 1
ATOM 3612 C C . PRO B 1 153 ? -3.828 9.086 9.344 1 98.25 153 PRO B C 1
ATOM 3614 O O . PRO B 1 153 ? -3.633 9.602 10.445 1 98.25 153 PRO B O 1
ATOM 3617 N N . LEU B 1 154 ? -2.914 9.148 8.523 1 98.69 154 LEU B N 1
ATOM 3618 C CA . LEU B 1 154 ? -1.512 9.422 8.812 1 98.69 154 LEU B CA 1
ATOM 3619 C C . LEU B 1 154 ? -1.281 10.922 8.992 1 98.69 154 LEU B C 1
ATOM 3621 O O . LEU B 1 154 ? -1.796 11.734 8.219 1 98.69 154 LEU B O 1
ATOM 3625 N N . VAL B 1 155 ? -0.54 11.266 10.008 1 98.81 155 VAL B N 1
ATOM 3626 C CA . VAL B 1 155 ? 0.035 12.594 10.164 1 98.81 155 VAL B CA 1
ATOM 3627 C C . VAL B 1 155 ? 1.513 12.477 10.531 1 98.81 155 VAL B C 1
ATOM 3629 O O . VAL B 1 155 ? 1.869 11.781 11.484 1 98.81 155 VAL B O 1
ATOM 3632 N N . GLU B 1 156 ? 2.361 13.109 9.836 1 98.75 156 GLU B N 1
ATOM 3633 C CA . GLU B 1 156 ? 3.795 13.102 10.117 1 98.75 156 GLU B CA 1
ATOM 3634 C C . GLU B 1 156 ? 4.215 14.344 10.891 1 98.75 156 GLU B C 1
ATOM 3636 O O . GLU B 1 156 ? 3.994 15.469 10.438 1 98.75 156 GLU B O 1
ATOM 3641 N N . LEU B 1 157 ? 4.82 14.156 12.008 1 98.56 157 LEU B N 1
ATOM 3642 C CA . LEU B 1 157 ? 5.27 15.234 12.883 1 98.56 157 LEU B CA 1
ATOM 3643 C C . LEU B 1 157 ? 6.793 15.312 12.906 1 98.56 157 LEU B C 1
ATOM 3645 O O . LEU B 1 157 ? 7.465 14.312 13.156 1 98.56 157 LEU B O 1
ATOM 3649 N N . SER B 1 158 ? 7.309 16.516 12.672 1 97.38 158 SER B N 1
ATOM 3650 C CA . SER B 1 158 ? 8.758 16.688 12.688 1 97.38 158 SER B CA 1
ATOM 3651 C C . SER B 1 158 ? 9.305 16.641 14.109 1 97.38 158 SER B C 1
ATOM 3653 O O . SER B 1 158 ? 8.688 17.188 15.031 1 97.38 158 SER B O 1
ATOM 3655 N N . GLN B 1 159 ? 10.383 15.984 14.25 1 94.88 159 GLN B N 1
ATOM 3656 C CA . GLN B 1 159 ? 11.172 15.961 15.477 1 94.88 159 GLN B CA 1
ATOM 3657 C C . GLN B 1 159 ? 12.656 16.141 15.18 1 94.88 159 GLN B C 1
ATOM 3659 O O . GLN B 1 159 ? 13.445 15.195 15.336 1 94.88 159 GLN B O 1
ATOM 3664 N N . PHE B 1 160 ? 13 17.391 14.766 1 87.25 160 PHE B N 1
ATOM 3665 C CA . PHE B 1 160 ? 14.352 17.656 14.289 1 87.25 160 PHE B CA 1
ATOM 3666 C C . PHE B 1 160 ? 15.133 18.469 15.312 1 87.25 160 PHE B C 1
ATOM 3668 O O . PHE B 1 160 ? 15.977 19.297 14.938 1 87.25 160 PHE B O 1
ATOM 3675 N N . GLY B 1 161 ? 14.789 18.531 16.516 1 84 161 GLY B N 1
ATOM 3676 C CA . GLY B 1 161 ? 15.617 19.141 17.547 1 84 161 GLY B CA 1
ATOM 3677 C C . GLY B 1 161 ? 15.133 20.516 17.953 1 84 161 GLY B C 1
ATOM 3678 O O . GLY B 1 161 ? 15.656 21.109 18.906 1 84 161 GLY B O 1
ATOM 3679 N N . ASN B 1 162 ? 14.055 20.969 17.344 1 88.12 162 ASN B N 1
ATOM 3680 C CA . ASN B 1 162 ? 13.594 22.312 17.672 1 88.12 162 ASN B CA 1
ATOM 3681 C C . ASN B 1 162 ? 12.578 22.312 18.812 1 88.12 162 ASN B C 1
ATOM 3683 O O . ASN B 1 162 ? 12.461 23.297 19.547 1 88.12 162 ASN B O 1
ATOM 3687 N N . MET B 1 163 ? 11.867 21.297 18.906 1 92.81 163 MET B N 1
ATOM 3688 C CA . MET B 1 163 ? 10.719 21.234 19.812 1 92.81 163 MET B CA 1
ATOM 3689 C C . MET B 1 163 ? 10.969 20.234 20.938 1 92.81 163 MET B C 1
ATOM 3691 O O . MET B 1 163 ? 11.43 19.125 20.703 1 92.81 163 MET B O 1
ATOM 3695 N N . PRO B 1 164 ? 10.664 20.734 22.188 1 93.38 164 PRO B N 1
ATOM 3696 C CA . PRO B 1 164 ? 10.805 19.797 23.312 1 93.38 164 PRO B CA 1
ATOM 3697 C C . PRO B 1 164 ? 9.812 18.641 23.219 1 93.38 164 PRO B C 1
ATOM 3699 O O . PRO B 1 164 ? 8.719 18.797 22.688 1 93.38 164 PRO B O 1
ATOM 3702 N N . ASP B 1 165 ? 10.172 17.562 23.859 1 94.19 165 ASP B N 1
ATOM 3703 C CA . ASP B 1 165 ? 9.398 16.312 23.781 1 94.19 165 ASP B CA 1
ATOM 3704 C C . ASP B 1 165 ? 8 16.516 24.359 1 94.19 165 ASP B C 1
ATOM 3706 O O . ASP B 1 165 ? 7.027 15.953 23.844 1 94.19 165 ASP B O 1
ATOM 3710 N N . ASP B 1 166 ? 7.953 17.234 25.344 1 93.62 166 ASP B N 1
ATOM 3711 C CA . ASP B 1 166 ? 6.668 17.406 26.016 1 93.62 166 ASP B CA 1
ATOM 3712 C C . ASP B 1 166 ? 5.672 18.141 25.109 1 93.62 166 ASP B C 1
ATOM 3714 O O . ASP B 1 166 ? 4.48 17.812 25.109 1 93.62 166 ASP B O 1
ATOM 3718 N N . ALA B 1 167 ? 6.16 19.156 24.422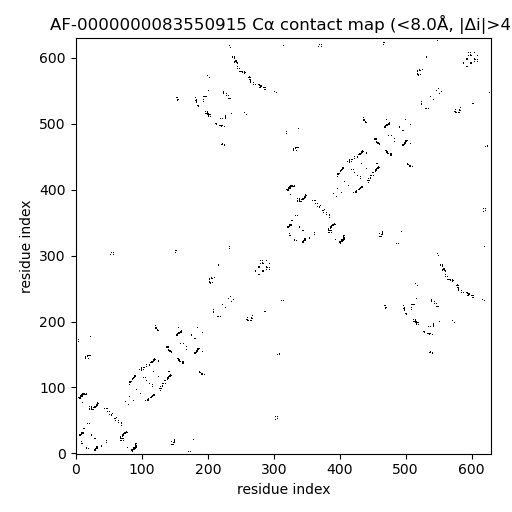 1 94.12 167 ALA B N 1
ATOM 3719 C CA . ALA B 1 167 ? 5.309 19.875 23.469 1 94.12 167 ALA B CA 1
ATOM 3720 C C . ALA B 1 167 ? 4.855 18.953 22.344 1 94.12 167 ALA B C 1
ATOM 3722 O O . ALA B 1 167 ? 3.686 18.953 21.953 1 94.12 167 ALA B O 1
ATOM 3723 N N . LEU B 1 168 ? 5.762 18.156 21.828 1 96.81 168 LEU B N 1
ATOM 3724 C CA . LEU B 1 168 ? 5.418 17.219 20.766 1 96.81 168 LEU B CA 1
ATOM 3725 C C . LEU B 1 168 ? 4.41 16.188 21.266 1 96.81 168 LEU B C 1
ATOM 3727 O O . LEU B 1 168 ? 3.486 15.82 20.531 1 96.81 168 LEU B O 1
ATOM 3731 N N . GLU B 1 169 ? 4.559 15.734 22.406 1 96.56 169 GLU B N 1
ATOM 3732 C CA . GLU B 1 169 ? 3.648 14.75 22.984 1 96.56 169 GLU B CA 1
ATOM 3733 C C . GLU B 1 169 ? 2.232 15.305 23.094 1 96.56 169 GLU B C 1
ATOM 3735 O O . GLU B 1 169 ? 1.255 14.578 22.922 1 96.56 169 GLU B O 1
ATOM 3740 N N . ARG B 1 170 ? 2.176 16.594 23.391 1 96.19 170 ARG B N 1
ATOM 3741 C CA . ARG B 1 170 ? 0.871 17.234 23.438 1 96.19 170 ARG B CA 1
ATOM 3742 C C . ARG B 1 170 ? 0.201 17.234 22.078 1 96.19 170 ARG B C 1
ATOM 3744 O O . ARG B 1 170 ? -1.001 16.969 21.969 1 96.19 170 ARG B O 1
ATOM 3751 N N . VAL B 1 171 ? 0.991 17.484 21.109 1 97.88 171 VAL B N 1
ATOM 3752 C CA . VAL B 1 171 ? 0.487 17.453 19.734 1 97.88 171 VAL B CA 1
ATOM 3753 C C . VAL B 1 171 ? 0.066 16.047 19.359 1 97.88 171 VAL B C 1
ATOM 3755 O O . VAL B 1 171 ? -1.009 15.836 18.797 1 97.88 171 VAL B O 1
ATOM 3758 N N . GLU B 1 172 ? 0.839 15.086 19.719 1 98.06 172 GLU B N 1
ATOM 3759 C CA . GLU B 1 172 ? 0.529 13.695 19.438 1 98.06 172 GLU B CA 1
ATOM 3760 C C . GLU B 1 172 ? -0.776 13.266 20.109 1 98.06 172 GLU B C 1
ATOM 3762 O O . GLU B 1 172 ? -1.597 12.578 19.5 1 98.06 172 GLU B O 1
ATOM 3767 N N . ARG B 1 173 ? -0.943 13.641 21.328 1 97.69 173 ARG B N 1
ATOM 3768 C CA . ARG B 1 173 ? -2.162 13.305 22.062 1 97.69 173 ARG B CA 1
ATOM 3769 C C . ARG B 1 173 ? -3.389 13.914 21.391 1 97.69 173 ARG B C 1
ATOM 3771 O O . ARG B 1 173 ? -4.438 13.273 21.297 1 97.69 173 ARG B O 1
ATOM 3778 N N . LEU B 1 174 ? -3.227 15.141 20.953 1 98.06 174 LEU B N 1
ATOM 3779 C CA . LEU B 1 174 ? -4.309 15.789 20.219 1 98.06 174 LEU B CA 1
ATOM 3780 C C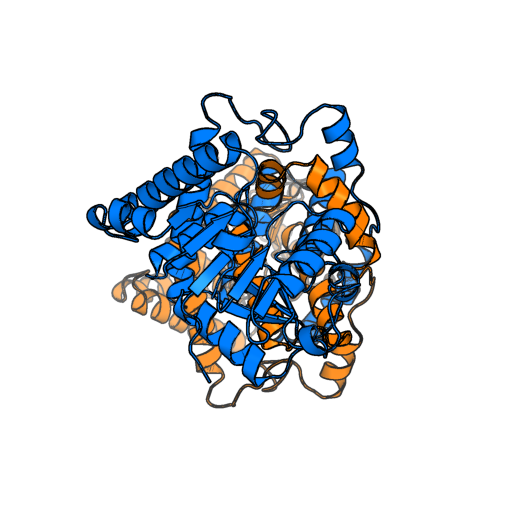 . LEU B 1 174 ? -4.719 14.953 19.016 1 98.06 174 LEU B C 1
ATOM 3782 O O . LEU B 1 174 ? -5.902 14.656 18.828 1 98.06 174 LEU B O 1
ATOM 3786 N N . PHE B 1 175 ? -3.775 14.531 18.234 1 98.38 175 PHE B N 1
ATOM 3787 C CA . PHE B 1 175 ? -4.059 13.859 16.969 1 98.38 175 PHE B CA 1
ATOM 3788 C C . PHE B 1 175 ? -4.562 12.445 17.203 1 98.38 175 PHE B C 1
ATOM 3790 O O . PHE B 1 175 ? -5.469 11.977 16.516 1 98.38 175 PHE B O 1
ATOM 3797 N N . THR B 1 176 ? -3.986 11.766 18.156 1 97.19 176 THR B N 1
ATOM 3798 C CA . THR B 1 176 ? -4.488 10.438 18.5 1 97.19 176 THR B CA 1
ATOM 3799 C C . THR B 1 176 ? -5.93 10.516 18.984 1 97.19 176 THR B C 1
ATOM 3801 O O . THR B 1 176 ? -6.734 9.617 18.703 1 97.19 176 THR B O 1
ATOM 3804 N N . GLY B 1 177 ? -6.242 11.586 19.672 1 97 177 GLY B N 1
ATOM 3805 C CA . GLY B 1 177 ? -7.582 11.789 20.203 1 97 177 GLY B CA 1
ATOM 3806 C C . GLY B 1 177 ? -8.625 11.984 19.125 1 97 177 GLY B C 1
ATOM 3807 O O . GLY B 1 177 ? -9.82 11.805 19.359 1 97 177 GLY B O 1
ATOM 3808 N N . ILE B 1 178 ? -8.148 12.344 17.938 1 97.31 178 ILE B N 1
ATOM 3809 C CA . ILE B 1 178 ? -9.109 12.57 16.875 1 97.31 178 ILE B CA 1
ATOM 3810 C C . ILE B 1 178 ? -8.977 11.469 15.82 1 97.31 178 ILE B C 1
ATOM 3812 O O . ILE B 1 178 ? -9.328 11.672 14.656 1 97.31 178 ILE B O 1
ATOM 3816 N N . GLY B 1 179 ? -8.367 10.375 16.156 1 96.69 179 GLY B N 1
ATOM 3817 C CA . GLY B 1 179 ? -8.383 9.18 15.32 1 96.69 179 GLY B CA 1
ATOM 3818 C C . GLY B 1 179 ? -7.219 9.117 14.352 1 96.69 179 GLY B C 1
ATOM 3819 O O . GLY B 1 179 ? -7.18 8.25 13.477 1 96.69 179 GLY B O 1
ATOM 3820 N N . LYS B 1 180 ? -6.285 10.031 14.438 1 98.44 180 LYS B N 1
ATOM 3821 C CA . LYS B 1 180 ? -5.133 10.031 13.539 1 98.44 180 LYS B CA 1
ATOM 3822 C C . LYS B 1 180 ? -4.016 9.141 14.078 1 98.44 180 LYS B C 1
ATOM 3824 O O . LYS B 1 180 ? -4.004 8.805 15.266 1 98.44 180 LYS B O 1
ATOM 3829 N N . LYS B 1 181 ? -3.191 8.656 13.156 1 98.31 181 LYS B N 1
ATOM 3830 C CA . LYS B 1 181 ? -1.956 7.938 13.453 1 98.31 181 LYS B CA 1
ATOM 3831 C C . LYS B 1 181 ? -0.735 8.82 13.211 1 98.31 181 LYS B C 1
ATOM 3833 O O . LYS B 1 181 ? -0.47 9.219 12.078 1 98.31 181 LYS B O 1
ATOM 3838 N N . THR B 1 182 ? -0.031 9.125 14.281 1 98.56 182 THR B N 1
ATOM 3839 C CA . THR B 1 182 ? 1.11 10.023 14.133 1 98.56 182 THR B CA 1
ATOM 3840 C C . THR B 1 182 ? 2.412 9.227 14.047 1 98.56 182 THR B C 1
ATOM 3842 O O . THR B 1 182 ? 2.525 8.148 14.633 1 98.56 182 THR B O 1
ATOM 3845 N N . ILE B 1 183 ? 3.328 9.719 13.281 1 98.56 183 ILE B N 1
ATOM 3846 C CA . ILE B 1 183 ? 4.703 9.227 13.312 1 98.56 183 ILE B CA 1
ATOM 3847 C C . ILE B 1 183 ? 5.664 10.398 13.492 1 98.56 183 ILE B C 1
ATOM 3849 O O . ILE B 1 183 ? 5.312 11.547 13.211 1 98.56 183 ILE B O 1
ATOM 3853 N N . ARG B 1 184 ? 6.824 10.141 14.039 1 98.31 184 ARG B N 1
ATOM 3854 C CA . ARG B 1 184 ? 7.855 11.156 14.25 1 98.31 184 ARG B CA 1
ATOM 3855 C C . ARG B 1 184 ? 8.914 11.102 13.156 1 98.31 184 ARG B C 1
ATOM 3857 O O . ARG B 1 184 ? 9.516 10.047 12.914 1 98.31 184 ARG B O 1
ATOM 3864 N N . VAL B 1 185 ? 9.125 12.133 12.469 1 98.06 185 VAL B N 1
ATOM 3865 C CA . VAL B 1 185 ? 10.195 12.281 11.484 1 98.06 185 VAL B CA 1
ATOM 3866 C C . VAL B 1 185 ? 11.438 12.875 12.148 1 98.06 185 VAL B C 1
ATOM 3868 O O . VAL B 1 185 ? 11.398 14.008 12.633 1 98.06 185 VAL B O 1
ATOM 3871 N N . LEU B 1 186 ? 12.477 12.211 12.07 1 97.44 186 LEU B N 1
ATOM 3872 C CA . LEU B 1 186 ? 13.633 12.547 12.898 1 97.44 186 LEU B CA 1
ATOM 3873 C C . LEU B 1 186 ? 14.672 13.312 12.094 1 97.44 186 LEU B C 1
ATOM 3875 O O . LEU B 1 186 ? 15.609 13.883 12.656 1 97.44 186 LEU B O 1
ATOM 3879 N N . ALA B 1 187 ? 14.508 13.289 10.758 1 94.31 187 ALA B N 1
ATOM 3880 C CA . ALA B 1 187 ? 15.445 13.984 9.883 1 94.31 187 ALA B CA 1
ATOM 3881 C C . ALA B 1 187 ? 14.727 15.008 9.008 1 94.31 187 ALA B C 1
ATOM 3883 O O . ALA B 1 187 ? 13.617 14.75 8.516 1 94.31 187 ALA B O 1
ATOM 3884 N N . ASN B 1 188 ? 15.359 16.172 8.891 1 93.12 188 ASN B N 1
ATOM 3885 C CA . ASN B 1 188 ? 14.82 17.203 8 1 93.12 188 ASN B CA 1
ATOM 3886 C C . ASN B 1 188 ? 15.133 16.891 6.539 1 93.12 188 ASN B C 1
ATOM 3888 O O . ASN B 1 188 ? 16.078 17.438 5.973 1 93.12 188 ASN B O 1
ATOM 3892 N N . ILE B 1 189 ? 14.336 16.062 5.887 1 93.69 189 ILE B N 1
ATOM 3893 C CA . ILE B 1 189 ? 14.578 15.586 4.527 1 93.69 189 ILE B CA 1
ATOM 3894 C C . ILE B 1 189 ? 13.359 15.891 3.656 1 93.69 189 ILE B C 1
ATOM 3896 O O . ILE B 1 189 ? 12.227 15.883 4.141 1 93.69 189 ILE B O 1
ATOM 3900 N N . PRO B 1 190 ? 13.602 16.156 2.387 1 94.06 190 PRO B N 1
ATOM 3901 C CA . PRO B 1 190 ? 12.469 16.422 1.501 1 94.06 190 PRO B CA 1
ATOM 3902 C C . PRO B 1 190 ? 11.539 15.211 1.366 1 94.06 190 PRO B C 1
ATOM 3904 O O . PRO B 1 190 ? 12.008 14.07 1.249 1 94.06 190 PRO B O 1
ATOM 3907 N N . GLY B 1 191 ? 10.297 15.445 1.417 1 96.06 191 GLY B N 1
ATOM 3908 C CA . GLY B 1 191 ? 9.312 14.398 1.201 1 96.06 191 GLY B CA 1
ATOM 3909 C C . GLY B 1 191 ? 8.961 13.641 2.467 1 96.06 191 GLY B C 1
ATOM 3910 O O . GLY B 1 191 ? 8.055 12.805 2.463 1 96.06 191 GLY B O 1
ATOM 3911 N N . LEU B 1 192 ? 9.688 13.906 3.559 1 97.44 192 LEU B N 1
ATOM 3912 C CA . LEU B 1 192 ? 9.461 13.227 4.832 1 97.44 192 LEU B CA 1
ATOM 3913 C C . LEU B 1 192 ? 9.57 11.719 4.668 1 97.44 192 LEU B C 1
ATOM 3915 O O . LEU B 1 192 ? 10.594 11.211 4.203 1 97.44 192 LEU B O 1
ATOM 3919 N N . ILE B 1 193 ? 8.562 10.938 5.203 1 98.44 193 ILE B N 1
ATOM 3920 C CA . ILE B 1 193 ? 8.703 9.484 5.133 1 98.44 193 ILE B CA 1
ATOM 3921 C C . ILE B 1 193 ? 7.77 8.938 4.059 1 98.44 193 ILE B C 1
ATOM 3923 O O . ILE B 1 193 ? 8.227 8.367 3.064 1 98.44 193 ILE B O 1
ATOM 3927 N N . ALA B 1 194 ? 6.512 9.164 4.141 1 98.5 194 ALA B N 1
ATOM 3928 C CA . ALA B 1 194 ? 5.496 8.508 3.324 1 98.5 194 ALA B CA 1
ATOM 3929 C C . ALA B 1 194 ? 5.582 8.969 1.871 1 98.5 194 ALA B C 1
ATOM 3931 O O . ALA B 1 194 ? 5.391 8.172 0.95 1 98.5 194 ALA B O 1
ATOM 3932 N N . ASN B 1 195 ? 5.859 10.258 1.649 1 98.12 195 ASN B N 1
ATOM 3933 C CA . ASN B 1 195 ? 5.961 10.75 0.28 1 98.12 195 ASN B CA 1
ATOM 3934 C C . ASN B 1 195 ? 7.156 10.133 -0.447 1 98.12 195 ASN B C 1
ATOM 3936 O O . ASN B 1 195 ? 7.094 9.891 -1.653 1 98.12 195 ASN B O 1
ATOM 3940 N N . ARG B 1 196 ? 8.227 9.977 0.286 1 98.38 196 ARG B N 1
ATOM 3941 C CA . ARG B 1 196 ? 9.391 9.32 -0.304 1 98.38 196 ARG B CA 1
ATOM 3942 C C . ARG B 1 196 ? 9.055 7.895 -0.725 1 98.38 196 ARG B C 1
ATOM 3944 O O . ARG B 1 196 ? 9.406 7.469 -1.828 1 98.38 196 ARG B O 1
ATOM 3951 N N . ILE B 1 197 ? 8.375 7.129 0.116 1 98.69 197 ILE B N 1
ATOM 3952 C CA . ILE B 1 197 ? 7.969 5.766 -0.198 1 98.69 197 ILE B CA 1
ATOM 3953 C C . ILE B 1 197 ? 7.023 5.773 -1.398 1 98.69 197 ILE B C 1
ATOM 3955 O O . ILE B 1 197 ? 7.18 4.973 -2.324 1 98.69 197 ILE B O 1
ATOM 3959 N N . GLN B 1 198 ? 6.059 6.691 -1.404 1 98.44 198 GLN B N 1
ATOM 3960 C CA . GLN B 1 198 ? 5.109 6.836 -2.502 1 98.44 198 GLN B CA 1
ATOM 3961 C C . GLN B 1 198 ? 5.828 7.074 -3.826 1 98.44 198 GLN B C 1
ATOM 3963 O O . GLN B 1 198 ? 5.434 6.531 -4.859 1 98.44 198 GLN B O 1
ATOM 3968 N N . GLN B 1 199 ? 6.848 7.855 -3.803 1 98.31 199 GLN B N 1
ATOM 3969 C CA . GLN B 1 199 ? 7.57 8.156 -5.035 1 98.31 199 GLN B CA 1
ATOM 3970 C C . GLN B 1 199 ? 8.352 6.941 -5.52 1 98.31 199 GLN B C 1
ATOM 3972 O O . GLN B 1 199 ? 8.547 6.762 -6.727 1 98.31 199 GLN B O 1
ATOM 3977 N N . GLY B 1 200 ? 8.852 6.117 -4.551 1 98.56 200 GLY B N 1
ATOM 3978 C CA . GLY B 1 200 ? 9.445 4.852 -4.957 1 98.56 200 GLY B CA 1
ATOM 3979 C C . GLY B 1 200 ? 8.484 3.979 -5.75 1 98.56 200 GLY B C 1
ATOM 3980 O O . GLY B 1 200 ? 8.883 3.373 -6.75 1 98.56 200 GLY B O 1
ATOM 3981 N N . ILE B 1 201 ? 7.242 3.934 -5.379 1 98.75 201 ILE B N 1
ATOM 3982 C CA . ILE B 1 201 ? 6.195 3.197 -6.078 1 98.75 201 ILE B CA 1
ATOM 3983 C C . ILE B 1 201 ? 5.949 3.822 -7.449 1 98.75 201 ILE B C 1
ATOM 3985 O O . ILE B 1 201 ? 6.012 3.137 -8.469 1 98.75 201 ILE B O 1
ATOM 3989 N N . ALA B 1 202 ? 5.754 5.129 -7.457 1 98.69 202 ALA B N 1
ATOM 3990 C CA . ALA B 1 202 ? 5.418 5.848 -8.68 1 98.69 202 ALA B CA 1
ATOM 3991 C C . ALA B 1 202 ? 6.512 5.688 -9.734 1 98.69 202 ALA B C 1
ATOM 3993 O O . ALA B 1 202 ? 6.223 5.465 -10.914 1 98.69 202 ALA B O 1
ATOM 3994 N N . ARG B 1 203 ? 7.723 5.777 -9.258 1 98.75 203 ARG B N 1
ATOM 3995 C CA . ARG B 1 203 ? 8.867 5.648 -10.148 1 98.75 203 ARG B CA 1
ATOM 3996 C C . ARG B 1 203 ? 8.812 4.336 -10.93 1 98.75 203 ARG B C 1
ATOM 3998 O O . ARG B 1 203 ? 8.953 4.328 -12.156 1 98.75 203 ARG B O 1
ATOM 4005 N N . GLU B 1 204 ? 8.562 3.256 -10.25 1 98.75 204 GLU B N 1
ATOM 4006 C CA . GLU B 1 204 ? 8.531 1.958 -10.922 1 98.75 204 GLU B CA 1
ATOM 4007 C C . GLU B 1 204 ? 7.258 1.792 -11.742 1 98.75 204 GLU B C 1
ATOM 4009 O O . GLU B 1 204 ? 7.289 1.231 -12.844 1 98.75 204 GLU B O 1
ATOM 4014 N N . VAL B 1 205 ? 6.148 2.275 -11.258 1 98.81 205 VAL B N 1
ATOM 4015 C CA . VAL B 1 205 ? 4.871 2.15 -11.953 1 98.81 205 VAL B CA 1
ATOM 4016 C C . VAL B 1 205 ? 4.949 2.852 -13.312 1 98.81 205 VAL B C 1
ATOM 4018 O O . VAL B 1 205 ? 4.547 2.291 -14.328 1 98.81 205 VAL B O 1
ATOM 4021 N N . PHE B 1 206 ? 5.488 4.078 -13.336 1 98.75 206 PHE B N 1
ATOM 4022 C CA . PHE B 1 206 ? 5.598 4.797 -14.602 1 98.75 206 PHE B CA 1
ATOM 4023 C C . PHE B 1 206 ? 6.559 4.086 -15.547 1 98.75 206 PHE B C 1
ATOM 4025 O O . PHE B 1 206 ? 6.32 4.027 -16.75 1 98.75 206 PHE B O 1
ATOM 4032 N N . SER B 1 207 ? 7.613 3.52 -15.008 1 98.44 207 SER B N 1
ATOM 4033 C CA . SER B 1 207 ? 8.562 2.754 -15.812 1 98.44 207 SER B CA 1
ATOM 4034 C C . SER B 1 207 ? 7.895 1.536 -16.438 1 98.44 207 SER B C 1
ATOM 4036 O O . SER B 1 207 ? 8.133 1.227 -17.609 1 98.44 207 SER B O 1
ATOM 4038 N N . LEU B 1 208 ? 7.055 0.859 -15.68 1 98.62 208 LEU B N 1
ATOM 4039 C CA . LEU B 1 208 ? 6.344 -0.316 -16.172 1 98.62 208 LEU B CA 1
ATOM 4040 C C . LEU B 1 208 ? 5.414 0.053 -17.328 1 98.62 208 LEU B C 1
ATOM 4042 O O . LEU B 1 208 ? 5.273 -0.71 -18.281 1 98.62 208 LEU B O 1
ATOM 4046 N N . ILE B 1 209 ? 4.777 1.219 -17.234 1 98.44 209 ILE B N 1
ATOM 4047 C CA . ILE B 1 209 ? 3.932 1.697 -18.328 1 98.44 209 ILE B CA 1
ATOM 4048 C C . ILE B 1 209 ? 4.781 1.96 -19.562 1 98.44 209 ILE B C 1
ATOM 4050 O O . ILE B 1 209 ? 4.426 1.545 -20.672 1 98.44 209 ILE B O 1
ATOM 4054 N N . GLU B 1 210 ? 5.859 2.588 -19.391 1 97.19 210 GLU B N 1
ATOM 4055 C CA . GLU B 1 210 ? 6.738 2.945 -20.5 1 97.19 210 GLU B CA 1
ATOM 4056 C C . GLU B 1 210 ? 7.258 1.702 -21.219 1 97.19 210 GLU B C 1
ATOM 4058 O O . GLU B 1 210 ? 7.426 1.706 -22.438 1 97.19 210 GLU B O 1
ATOM 4063 N N . MET B 1 211 ? 7.465 0.625 -20.469 1 95.38 211 MET B N 1
ATOM 4064 C CA . MET B 1 211 ? 7.973 -0.635 -21 1 95.38 211 MET B CA 1
ATOM 4065 C C . MET B 1 211 ? 6.871 -1.403 -21.734 1 95.38 211 MET B C 1
ATOM 4067 O O . MET B 1 211 ? 7.152 -2.34 -22.484 1 95.38 211 MET B O 1
ATOM 4071 N N . GLY B 1 212 ? 5.633 -0.979 -21.516 1 97.06 212 GLY B N 1
ATOM 4072 C CA . GLY B 1 212 ? 4.531 -1.772 -22.031 1 97.06 212 GLY B CA 1
ATOM 4073 C C . GLY B 1 212 ? 4.391 -3.117 -21.344 1 97.06 212 GLY B C 1
ATOM 4074 O O . GLY B 1 212 ? 4.02 -4.109 -21.984 1 97.06 212 GLY B O 1
ATOM 4075 N N . ALA B 1 213 ? 4.723 -3.133 -20.031 1 97.75 213 ALA B N 1
ATOM 4076 C CA . ALA B 1 213 ? 4.805 -4.387 -19.297 1 97.75 213 ALA B CA 1
ATOM 4077 C C . ALA B 1 213 ? 3.412 -4.922 -18.969 1 97.75 213 ALA B C 1
ATOM 4079 O O . ALA B 1 213 ? 3.238 -6.117 -18.719 1 97.75 213 ALA B O 1
ATOM 4080 N N . ALA B 1 214 ? 2.432 -4.094 -18.891 1 98.25 214 ALA B N 1
ATOM 4081 C CA . ALA B 1 214 ? 1.031 -4.402 -18.609 1 98.25 214 ALA B CA 1
ATOM 4082 C C . ALA B 1 214 ? 0.135 -3.205 -18.906 1 98.25 214 ALA B C 1
ATOM 4084 O O . ALA B 1 214 ? 0.624 -2.09 -19.109 1 98.25 214 ALA B O 1
ATOM 4085 N N . SER B 1 215 ? -1.187 -3.432 -19 1 98.19 215 SER B N 1
ATOM 4086 C CA . SER B 1 215 ? -2.119 -2.318 -19.141 1 98.19 215 SER B CA 1
ATOM 4087 C C . SER B 1 215 ? -2.156 -1.468 -17.875 1 98.19 215 SER B C 1
ATOM 4089 O O . SER B 1 215 ? -1.784 -1.934 -16.797 1 98.19 215 SER B O 1
ATOM 4091 N N . PRO B 1 216 ? -2.566 -0.135 -18 1 98.44 216 PRO B N 1
ATOM 4092 C CA . PRO B 1 216 ? -2.721 0.688 -16.797 1 98.44 216 PRO B CA 1
ATOM 4093 C C . PRO B 1 216 ? -3.611 0.034 -15.742 1 98.44 216 PRO B C 1
ATOM 4095 O O . PRO B 1 216 ? -3.293 0.069 -14.555 1 98.44 216 PRO B O 1
ATOM 4098 N N . GLU B 1 217 ? -4.691 -0.604 -16.172 1 98.38 217 GLU B N 1
ATOM 4099 C CA . GLU B 1 217 ? -5.605 -1.283 -15.258 1 98.38 217 GLU B CA 1
ATOM 4100 C C . GLU B 1 217 ? -4.91 -2.43 -14.531 1 98.38 217 GLU B C 1
ATOM 4102 O O . GLU B 1 217 ? -5.078 -2.596 -13.32 1 98.38 217 GLU B O 1
ATOM 4107 N N . ASP B 1 218 ? -4.098 -3.152 -15.273 1 98.62 218 ASP B N 1
ATOM 4108 C CA . ASP B 1 218 ? -3.414 -4.309 -14.695 1 98.62 218 ASP B CA 1
ATOM 4109 C C . ASP B 1 218 ? -2.301 -3.871 -13.742 1 98.62 218 ASP B C 1
ATOM 4111 O O . ASP B 1 218 ? -2.059 -4.52 -12.727 1 98.62 218 ASP B O 1
ATOM 4115 N N . ILE B 1 219 ? -1.634 -2.789 -14.078 1 98.75 219 ILE B N 1
ATOM 4116 C CA . ILE B 1 219 ? -0.587 -2.273 -13.195 1 98.75 219 ILE B CA 1
ATOM 4117 C C . ILE B 1 219 ? -1.201 -1.813 -11.875 1 98.75 219 ILE B C 1
ATOM 4119 O O . ILE B 1 219 ? -0.692 -2.139 -10.805 1 98.75 219 ILE B O 1
ATOM 4123 N N . ASP B 1 220 ? -2.295 -1.075 -11.945 1 98.62 220 ASP B N 1
ATOM 4124 C CA . ASP B 1 220 ? -2.988 -0.672 -10.727 1 98.62 220 ASP B CA 1
ATOM 4125 C C . ASP B 1 220 ? -3.463 -1.889 -9.93 1 98.62 220 ASP B C 1
ATOM 4127 O O . ASP B 1 220 ? -3.334 -1.927 -8.711 1 98.62 220 ASP B O 1
ATOM 4131 N N . ALA B 1 221 ? -3.967 -2.869 -10.617 1 98.56 221 ALA B N 1
ATOM 4132 C CA . ALA B 1 221 ? -4.441 -4.078 -9.953 1 98.56 221 ALA B CA 1
ATOM 4133 C C . ALA B 1 221 ? -3.289 -4.812 -9.273 1 98.56 221 ALA B C 1
ATOM 4135 O O . ALA B 1 221 ? -3.445 -5.328 -8.164 1 98.56 221 ALA B O 1
ATOM 4136 N N . ALA B 1 222 ? -2.146 -4.883 -9.938 1 98.69 222 ALA B N 1
ATOM 4137 C CA . ALA B 1 222 ? -0.976 -5.535 -9.352 1 98.69 222 ALA B CA 1
ATOM 4138 C C . ALA B 1 222 ? -0.608 -4.906 -8.016 1 98.69 222 ALA B C 1
ATOM 4140 O O . ALA B 1 222 ? -0.31 -5.617 -7.047 1 98.69 222 ALA B O 1
ATOM 4141 N N . LEU B 1 223 ? -0.663 -3.6 -8.008 1 98.69 223 LEU B N 1
ATOM 4142 C CA . LEU B 1 223 ? -0.355 -2.881 -6.773 1 98.69 223 LEU B CA 1
ATOM 4143 C C . LEU B 1 223 ? -1.437 -3.115 -5.723 1 98.69 223 LEU B C 1
ATOM 4145 O O . LEU B 1 223 ? -1.137 -3.512 -4.594 1 98.69 223 LEU B O 1
ATOM 4149 N N . LYS B 1 224 ? -2.717 -2.936 -6.09 1 98.25 224 LYS B N 1
ATOM 4150 C CA . LYS B 1 224 ? -3.861 -2.973 -5.184 1 98.25 224 LYS B CA 1
ATOM 4151 C C . LYS B 1 224 ? -3.988 -4.336 -4.516 1 98.25 224 LYS B C 1
ATOM 4153 O O . LYS B 1 224 ? -4.145 -4.426 -3.295 1 98.25 224 LYS B O 1
ATOM 4158 N N . TYR B 1 225 ? -3.828 -5.363 -5.312 1 98.38 225 TYR B N 1
ATOM 4159 C CA . TYR B 1 225 ? -4.172 -6.703 -4.844 1 98.38 225 TYR B CA 1
ATOM 4160 C C . TYR B 1 225 ? -2.918 -7.492 -4.48 1 98.38 225 TYR B C 1
ATOM 4162 O O . TYR B 1 225 ? -3.004 -8.648 -4.07 1 98.38 225 TYR B O 1
ATOM 4170 N N . GLY B 1 226 ? -1.737 -6.879 -4.648 1 97.81 226 GLY B N 1
ATOM 4171 C CA . GLY B 1 226 ? -0.464 -7.465 -4.262 1 97.81 226 GLY B CA 1
ATOM 4172 C C . GLY B 1 226 ? 0.181 -6.766 -3.082 1 97.81 226 GLY B C 1
ATOM 4173 O O . GLY B 1 226 ? -0.224 -6.969 -1.937 1 97.81 226 GLY B O 1
ATOM 4174 N N . PRO B 1 227 ? 1.105 -5.859 -3.373 1 97.81 227 PRO B N 1
ATOM 4175 C CA . PRO B 1 227 ? 1.83 -5.258 -2.25 1 97.81 227 PRO B CA 1
ATOM 4176 C C . PRO B 1 227 ? 0.937 -4.387 -1.371 1 97.81 227 PRO B C 1
ATOM 4178 O O . PRO B 1 227 ? 1.022 -4.449 -0.142 1 97.81 227 PRO B O 1
ATOM 4181 N N . ALA B 1 228 ? 0.108 -3.578 -1.917 1 98.12 228 ALA B N 1
ATOM 4182 C CA . ALA B 1 228 ? -0.687 -2.658 -1.107 1 98.12 228 ALA B CA 1
ATOM 4183 C C . ALA B 1 228 ? -1.706 -3.414 -0.259 1 98.12 228 ALA B C 1
ATOM 4185 O O . ALA B 1 228 ? -2.018 -3.004 0.861 1 98.12 228 ALA B O 1
ATOM 4186 N N . PHE B 1 229 ? -2.225 -4.559 -0.756 1 97.75 229 PHE B N 1
ATOM 4187 C CA . PHE B 1 229 ? -3.107 -5.43 0.013 1 97.75 229 PHE B CA 1
ATOM 4188 C C . PHE B 1 229 ? -2.443 -5.859 1.316 1 97.75 229 PHE B C 1
ATOM 4190 O O . PHE B 1 229 ? -3.072 -5.836 2.377 1 97.75 229 PHE B O 1
ATOM 4197 N N . ARG B 1 230 ? -1.221 -6.219 1.2 1 96.62 230 ARG B N 1
ATOM 4198 C CA . ARG B 1 230 ? -0.477 -6.672 2.371 1 96.62 230 ARG B CA 1
ATOM 4199 C C . ARG B 1 230 ? -0.037 -5.492 3.23 1 96.62 230 ARG B C 1
ATOM 4201 O O . ARG B 1 230 ? -0.223 -5.5 4.449 1 96.62 230 ARG B O 1
ATOM 4208 N N . TYR B 1 231 ? 0.43 -4.418 2.66 1 97.81 231 TYR B N 1
AT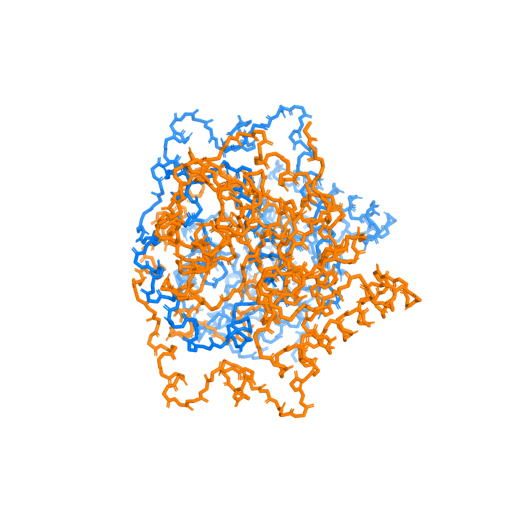OM 4209 C CA . TYR B 1 231 ? 1.077 -3.312 3.359 1 97.81 231 TYR B CA 1
ATOM 4210 C C . TYR B 1 231 ? 0.052 -2.457 4.094 1 97.81 231 TYR B C 1
ATOM 4212 O O . TYR B 1 231 ? 0.389 -1.764 5.055 1 97.81 231 TYR B O 1
ATOM 4220 N N . ALA B 1 232 ? -1.17 -2.531 3.676 1 96.38 232 ALA B N 1
ATOM 4221 C CA . ALA B 1 232 ? -2.211 -1.781 4.375 1 96.38 232 ALA B CA 1
ATOM 4222 C C . ALA B 1 232 ? -2.426 -2.322 5.785 1 96.38 232 ALA B C 1
ATOM 4224 O O . ALA B 1 232 ? -3.061 -1.67 6.617 1 96.38 232 ALA B O 1
ATOM 4225 N N . THR B 1 233 ? -1.803 -3.525 6.102 1 94.75 233 THR B N 1
ATOM 4226 C CA . THR B 1 233 ? -2.023 -4.125 7.41 1 94.75 233 THR B CA 1
ATOM 4227 C C . THR B 1 233 ? -0.696 -4.367 8.125 1 94.75 233 THR B C 1
ATOM 4229 O O . THR B 1 233 ? -0.644 -4.391 9.359 1 94.75 233 THR B O 1
ATOM 4232 N N . THR B 1 234 ? 0.371 -4.602 7.492 1 91.81 234 THR B N 1
ATOM 4233 C CA . THR B 1 234 ? 1.573 -5.125 8.133 1 91.81 234 THR B CA 1
ATOM 4234 C C . THR B 1 234 ? 2.715 -4.117 8.039 1 91.81 234 THR B C 1
ATOM 4236 O O . THR B 1 234 ? 3.447 -3.91 9.016 1 91.81 234 THR B O 1
ATOM 4239 N N . GLY B 1 235 ? 2.906 -3.404 6.934 1 95.56 235 GLY B N 1
ATOM 4240 C CA . GLY B 1 235 ? 4.074 -2.59 6.637 1 95.56 235 GLY B CA 1
ATOM 4241 C C . GLY B 1 235 ? 5.172 -3.357 5.93 1 95.56 235 GLY B C 1
ATOM 4242 O O . GLY B 1 235 ? 5.039 -4.555 5.676 1 95.56 235 GLY B O 1
ATOM 4243 N N . GLN B 1 236 ? 6.262 -2.732 5.602 1 98.12 236 GLN B N 1
ATOM 4244 C CA . GLN B 1 236 ? 7.328 -3.328 4.801 1 98.12 236 GLN B CA 1
ATOM 4245 C C . GLN B 1 236 ? 8.328 -4.07 5.684 1 98.12 236 GLN B C 1
ATOM 4247 O O . GLN B 1 236 ? 8.797 -5.152 5.328 1 98.12 236 GLN B O 1
ATOM 4252 N N . LEU B 1 237 ? 8.688 -3.49 6.84 1 98.44 237 LEU B N 1
ATOM 4253 C CA . LEU B 1 237 ? 9.711 -4.078 7.695 1 98.44 237 LEU B CA 1
ATOM 4254 C C . LEU B 1 237 ? 9.188 -5.336 8.383 1 98.44 237 LEU B C 1
ATOM 4256 O O . LEU B 1 237 ? 9.906 -6.324 8.516 1 98.44 237 LEU B O 1
ATOM 4260 N N . GLU B 1 238 ? 7.969 -5.289 8.797 1 97.12 238 GLU B N 1
ATOM 4261 C CA . GLU B 1 238 ? 7.352 -6.492 9.352 1 97.12 238 GLU B CA 1
ATOM 4262 C C . GLU B 1 238 ? 7.297 -7.609 8.32 1 97.12 238 GLU B C 1
ATOM 4264 O O . GLU B 1 238 ? 7.609 -8.766 8.625 1 97.12 238 GLU B O 1
ATOM 4269 N N . ILE B 1 239 ? 6.938 -7.301 7.105 1 96.81 239 ILE B N 1
ATOM 4270 C CA . ILE B 1 239 ? 6.875 -8.281 6.023 1 96.81 239 ILE B CA 1
ATOM 4271 C C . ILE B 1 239 ? 8.266 -8.836 5.75 1 96.81 239 ILE B C 1
ATOM 4273 O O . ILE B 1 239 ? 8.43 -10.031 5.484 1 96.81 239 ILE B O 1
ATOM 4277 N N . ALA B 1 240 ? 9.219 -7.957 5.777 1 97.69 240 ALA B N 1
ATOM 4278 C CA . ALA B 1 240 ? 10.594 -8.398 5.57 1 97.69 240 ALA B CA 1
ATOM 4279 C C . ALA B 1 240 ? 11.016 -9.406 6.637 1 97.69 240 ALA B C 1
ATOM 4281 O O . ALA B 1 240 ? 11.641 -10.422 6.328 1 97.69 240 ALA B O 1
ATOM 4282 N N . ASP B 1 241 ? 10.648 -9.125 7.883 1 97.12 241 ASP B N 1
ATOM 4283 C CA . ASP B 1 241 ? 10.953 -10.039 8.977 1 97.12 241 ASP B CA 1
ATOM 4284 C C . ASP B 1 241 ? 10.258 -11.383 8.781 1 97.12 241 ASP B C 1
ATOM 4286 O O . ASP B 1 241 ? 10.812 -12.43 9.117 1 97.12 241 ASP B O 1
ATOM 4290 N N . PHE B 1 242 ? 9.055 -11.367 8.242 1 94.19 242 PHE B N 1
ATOM 4291 C CA . PHE B 1 242 ? 8.297 -12.586 7.992 1 94.19 242 PHE B CA 1
ATOM 4292 C C . PHE B 1 242 ? 8.961 -13.43 6.91 1 94.19 242 PHE B C 1
ATOM 4294 O O . PHE B 1 242 ? 9.023 -14.656 7.023 1 94.19 242 PHE B O 1
ATOM 4301 N N . GLY B 1 243 ? 9.445 -12.781 5.906 1 93.31 243 GLY B N 1
ATOM 4302 C CA . GLY B 1 243 ? 10 -13.469 4.754 1 93.31 243 GLY B CA 1
ATOM 4303 C C . GLY B 1 243 ? 11.445 -13.898 4.957 1 93.31 243 GLY B C 1
ATOM 4304 O O . GLY B 1 243 ? 11.93 -14.812 4.281 1 93.31 243 GLY B O 1
ATOM 4305 N N . GLY B 1 244 ? 12.117 -13.234 5.891 1 96.88 244 GLY B N 1
ATOM 4306 C CA . GLY B 1 244 ? 13.539 -13.469 6.09 1 96.88 244 GLY B CA 1
ATOM 4307 C C . GLY B 1 244 ? 14.414 -12.453 5.395 1 96.88 244 GLY B C 1
ATOM 4308 O O . GLY B 1 244 ? 14.344 -12.289 4.176 1 96.88 244 GLY B O 1
ATOM 4309 N N . LEU B 1 245 ? 15.273 -11.844 6.152 1 98.5 245 LEU B N 1
ATOM 4310 C CA . LEU B 1 245 ? 16.078 -10.742 5.633 1 98.5 245 LEU B CA 1
ATOM 4311 C C . LEU B 1 245 ? 17.141 -11.258 4.656 1 98.5 245 LEU B C 1
ATOM 4313 O O . LEU B 1 245 ? 17.562 -10.531 3.76 1 98.5 245 LEU B O 1
ATOM 4317 N N . ASP B 1 246 ? 17.531 -12.531 4.82 1 97.88 246 ASP B N 1
ATOM 4318 C CA . ASP B 1 246 ? 18.438 -13.148 3.854 1 97.88 246 ASP B CA 1
ATOM 4319 C C . ASP B 1 246 ? 17.781 -13.266 2.48 1 97.88 246 ASP B C 1
ATOM 4321 O O . ASP B 1 246 ? 18.422 -13.031 1.456 1 97.88 246 ASP B O 1
ATOM 4325 N N . ILE B 1 247 ? 16.531 -13.633 2.459 1 95.69 247 ILE B N 1
ATOM 4326 C CA . ILE B 1 247 ? 15.773 -13.742 1.212 1 95.69 247 ILE B CA 1
ATOM 4327 C C . ILE B 1 247 ? 15.617 -12.359 0.578 1 95.69 247 ILE B C 1
ATOM 4329 O O . ILE B 1 247 ? 15.852 -12.195 -0.621 1 95.69 247 ILE B O 1
ATOM 4333 N N . TRP B 1 248 ? 15.312 -11.336 1.367 1 97.81 248 TRP B N 1
ATOM 4334 C CA . TRP B 1 248 ? 15.148 -9.977 0.868 1 97.81 248 TRP B CA 1
ATOM 4335 C C . TRP B 1 248 ? 16.453 -9.453 0.276 1 97.81 248 TRP B C 1
ATOM 4337 O O . TRP B 1 248 ? 16.453 -8.727 -0.721 1 97.81 248 TRP B O 1
ATOM 4347 N N . CYS B 1 249 ? 17.547 -9.797 0.95 1 98.25 249 CYS B N 1
ATOM 4348 C CA . CYS B 1 249 ? 18.844 -9.398 0.442 1 98.25 249 CYS B CA 1
ATOM 4349 C C . CYS B 1 249 ? 19.109 -10 -0.934 1 98.25 249 CYS B C 1
ATOM 4351 O O . CYS B 1 249 ? 19.469 -9.281 -1.868 1 98.25 249 CYS B O 1
ATOM 4353 N N . THR B 1 250 ? 18.844 -11.258 -1.066 1 96.19 250 THR B N 1
ATOM 4354 C CA . THR B 1 250 ? 19.047 -11.969 -2.324 1 96.19 250 THR B CA 1
ATOM 4355 C C . THR B 1 250 ? 18.156 -11.406 -3.42 1 96.19 250 THR B C 1
ATOM 4357 O O . THR B 1 250 ? 18.625 -11.125 -4.527 1 96.19 250 THR B O 1
ATOM 4360 N N . VAL B 1 251 ? 16.906 -11.227 -3.15 1 96 251 VAL B N 1
ATOM 4361 C CA . VAL B 1 251 ? 15.953 -10.695 -4.121 1 96 251 VAL B CA 1
ATOM 4362 C C . VAL B 1 251 ? 16.359 -9.273 -4.512 1 96 251 VAL B C 1
ATOM 4364 O O . VAL B 1 251 ? 16.281 -8.898 -5.684 1 96 251 VAL B O 1
ATOM 4367 N N . GLY B 1 252 ? 16.719 -8.43 -3.486 1 97.44 252 GLY B N 1
ATOM 4368 C CA . GLY B 1 252 ? 17.188 -7.086 -3.771 1 97.44 252 GLY B CA 1
ATOM 4369 C C . GLY B 1 252 ? 18.344 -7.051 -4.75 1 97.44 252 GLY B C 1
ATOM 4370 O O . GLY B 1 252 ? 18.312 -6.301 -5.73 1 97.44 252 GLY B O 1
ATOM 4371 N N . ASP B 1 253 ? 19.344 -7.902 -4.527 1 97.75 253 ASP B N 1
ATOM 4372 C CA . ASP B 1 253 ? 20.516 -7.945 -5.398 1 97.75 253 ASP B CA 1
ATOM 4373 C C . ASP B 1 253 ? 20.125 -8.352 -6.82 1 97.75 253 ASP B C 1
ATOM 4375 O O . ASP B 1 253 ? 20.734 -7.883 -7.785 1 97.75 253 ASP B O 1
ATOM 4379 N N . ASN B 1 254 ? 19.156 -9.148 -6.938 1 95.5 254 ASN B N 1
ATOM 4380 C CA . ASN B 1 254 ? 18.734 -9.656 -8.242 1 95.5 254 ASN B CA 1
ATOM 4381 C C . ASN B 1 254 ? 17.859 -8.656 -8.977 1 95.5 254 ASN B C 1
ATOM 4383 O O . ASN B 1 254 ? 17.969 -8.492 -10.188 1 95.5 254 ASN B O 1
ATOM 4387 N N . LEU B 1 255 ? 17.016 -7.93 -8.289 1 97.19 255 LEU B N 1
ATOM 4388 C CA . LEU B 1 255 ? 15.938 -7.203 -8.945 1 97.19 255 LEU B CA 1
ATOM 4389 C C . LEU B 1 255 ? 16.25 -5.715 -9.031 1 97.19 255 LEU B C 1
ATOM 4391 O O . LEU B 1 255 ? 15.828 -5.035 -9.969 1 97.19 255 LEU B O 1
ATOM 4395 N N . LEU B 1 256 ? 16.984 -5.141 -8.07 1 98.31 256 LEU B N 1
ATOM 4396 C CA . LEU B 1 256 ? 17.203 -3.701 -8 1 98.31 256 LEU B CA 1
ATOM 4397 C C . LEU B 1 256 ? 17.891 -3.199 -9.266 1 98.31 256 LEU B C 1
ATOM 4399 O O . LEU B 1 256 ? 17.562 -2.127 -9.773 1 98.31 256 LEU B O 1
ATOM 4403 N N . PRO B 1 257 ? 18.844 -3.98 -9.875 1 97.81 257 PRO B N 1
ATOM 4404 C CA . PRO B 1 257 ? 19.422 -3.523 -11.141 1 97.81 257 PRO B CA 1
ATOM 4405 C C . PRO B 1 257 ? 18.422 -3.463 -12.281 1 97.81 257 PRO B C 1
ATOM 4407 O O . PRO B 1 257 ? 18.656 -2.809 -13.297 1 97.81 257 PRO B O 1
ATOM 4410 N N . ALA B 1 258 ? 17.297 -4.164 -12.109 1 96.88 258 ALA B N 1
ATOM 4411 C CA . ALA B 1 258 ? 16.344 -4.301 -13.203 1 96.88 258 ALA B CA 1
ATOM 4412 C C . ALA B 1 258 ? 15.18 -3.314 -13.055 1 96.88 258 ALA B C 1
ATOM 4414 O O . ALA B 1 258 ? 14.367 -3.162 -13.961 1 96.88 258 ALA B O 1
ATOM 4415 N N . ILE B 1 259 ? 15.031 -2.598 -11.93 1 98 259 ILE B N 1
ATOM 4416 C CA . ILE B 1 259 ? 13.914 -1.669 -11.758 1 98 259 ILE B CA 1
ATOM 4417 C C . ILE B 1 259 ? 14.414 -0.233 -11.906 1 98 259 ILE B C 1
ATOM 4419 O O . ILE B 1 259 ? 15.625 0.018 -11.875 1 98 259 ILE B O 1
ATOM 4423 N N . SER B 1 260 ? 13.531 0.69 -12.055 1 98.5 260 SER B N 1
ATOM 4424 C CA . SER B 1 260 ? 13.852 2.072 -12.406 1 98.5 260 SER B CA 1
ATOM 4425 C C . SER B 1 260 ? 14.672 2.74 -11.312 1 98.5 260 SER B C 1
ATOM 4427 O O . SER B 1 260 ? 14.391 2.57 -10.125 1 98.5 260 SER B O 1
ATOM 4429 N N . SER B 1 261 ? 15.688 3.445 -11.68 1 98.44 261 SER B N 1
ATOM 4430 C CA . SER B 1 261 ? 16.5 4.285 -10.805 1 98.44 261 SER B CA 1
ATOM 4431 C C . SER B 1 261 ? 16.516 5.73 -11.289 1 98.44 261 SER B C 1
ATOM 4433 O O . SER B 1 261 ? 17.469 6.469 -11 1 98.44 261 SER B O 1
ATOM 4435 N N . ALA B 1 262 ? 15.469 6.078 -12.047 1 98 262 ALA B N 1
ATOM 4436 C CA . ALA B 1 262 ? 15.375 7.414 -12.633 1 98 262 ALA B CA 1
ATOM 4437 C C . ALA B 1 262 ? 15.445 8.492 -11.547 1 98 262 ALA B C 1
ATOM 4439 O O . ALA B 1 262 ? 14.883 8.328 -10.469 1 98 262 ALA B O 1
ATOM 4440 N N . GLN B 1 263 ? 16.062 9.625 -11.898 1 98.19 263 GLN B N 1
ATOM 4441 C CA . GLN B 1 263 ? 16.234 10.711 -10.938 1 98.19 263 GLN B CA 1
ATOM 4442 C C . GLN B 1 263 ? 15.438 11.945 -11.344 1 98.19 263 GLN B C 1
ATOM 4444 O O . GLN B 1 263 ? 15.641 13.023 -10.797 1 98.19 263 GLN B O 1
ATOM 4449 N N . LYS B 1 264 ? 14.688 11.781 -12.352 1 98.19 264 LYS B N 1
ATOM 4450 C CA . LYS B 1 264 ? 13.734 12.797 -12.797 1 98.19 264 LYS B CA 1
ATOM 4451 C C . LYS B 1 264 ? 12.375 12.188 -13.109 1 98.19 264 LYS B C 1
ATOM 4453 O O . LYS B 1 264 ? 12.258 10.969 -13.258 1 98.19 264 LYS B O 1
ATOM 4458 N N . ALA B 1 265 ? 11.375 13.023 -13.211 1 97.94 265 ALA B N 1
ATOM 4459 C CA . ALA B 1 265 ? 10.023 12.555 -13.531 1 97.94 265 ALA B CA 1
ATOM 4460 C C . ALA B 1 265 ? 9.992 11.875 -14.898 1 97.94 265 ALA B C 1
ATOM 4462 O O . ALA B 1 265 ? 10.781 12.211 -15.781 1 97.94 265 ALA B O 1
ATOM 4463 N N . SER B 1 266 ? 9.117 10.961 -15.078 1 97.38 266 SER B N 1
ATOM 4464 C CA . SER B 1 266 ? 8.977 10.148 -16.281 1 97.38 266 SER B CA 1
ATOM 4465 C C . SER B 1 266 ? 8.633 11.016 -17.5 1 97.38 266 SER B C 1
ATOM 4467 O O . SER B 1 266 ? 7.828 11.945 -17.391 1 97.38 266 SER B O 1
ATOM 4469 N N . ASP B 1 267 ? 9.156 10.711 -18.656 1 96.88 267 ASP B N 1
ATOM 4470 C CA . ASP B 1 267 ? 8.812 11.375 -19.906 1 96.88 267 ASP B CA 1
ATOM 4471 C C . ASP B 1 267 ? 7.352 11.125 -20.266 1 96.88 267 ASP B C 1
ATOM 4473 O O . ASP B 1 267 ? 6.723 11.945 -20.953 1 96.88 267 ASP B O 1
ATOM 4477 N N . LEU B 1 268 ? 6.918 10 -19.75 1 97.62 268 LEU B N 1
ATOM 4478 C CA . LEU B 1 268 ? 5.508 9.672 -19.953 1 97.62 268 LEU B CA 1
ATOM 4479 C C . LEU B 1 268 ? 4.613 10.766 -19.375 1 97.62 268 LEU B C 1
ATOM 4481 O O . LEU B 1 268 ? 3.615 11.141 -20 1 97.62 268 LEU B O 1
ATOM 4485 N N . LEU B 1 269 ? 4.906 11.281 -18.203 1 98.25 269 LEU B N 1
ATOM 4486 C CA . LEU B 1 269 ? 4.137 12.352 -17.578 1 98.25 269 LEU B CA 1
ATOM 4487 C C . LEU B 1 269 ? 4.207 13.625 -18.406 1 98.25 269 LEU B C 1
ATOM 4489 O O . LEU B 1 269 ? 3.189 14.289 -18.625 1 98.25 269 LEU B O 1
ATOM 4493 N N . ARG B 1 270 ? 5.363 13.945 -18.906 1 98.12 270 ARG B N 1
ATOM 4494 C CA . ARG B 1 270 ? 5.555 15.141 -19.719 1 98.12 270 ARG B CA 1
ATOM 4495 C C . ARG B 1 270 ? 4.75 15.055 -21.016 1 98.12 270 ARG B C 1
ATOM 4497 O O . ARG B 1 270 ? 4.172 16.047 -21.469 1 98.12 270 ARG B O 1
ATOM 4504 N N . GLN B 1 271 ? 4.797 13.891 -21.594 1 98.19 271 GLN B N 1
ATOM 4505 C CA . GLN B 1 271 ? 4.008 13.672 -22.797 1 98.19 271 GLN B CA 1
ATOM 4506 C C . GLN B 1 271 ? 2.521 13.898 -22.531 1 98.19 271 GLN B C 1
ATOM 4508 O O . GLN B 1 271 ? 1.837 14.57 -23.297 1 98.19 271 GLN B O 1
ATOM 4513 N N . LYS B 1 272 ? 2.035 13.352 -21.453 1 98.38 272 LYS B N 1
ATOM 4514 C CA . LYS B 1 272 ? 0.628 13.508 -21.094 1 98.38 272 LYS B CA 1
ATOM 4515 C C . LYS B 1 272 ? 0.288 14.969 -20.812 1 98.38 272 LYS B C 1
ATOM 4517 O O . LYS B 1 272 ? -0.794 15.438 -21.172 1 98.38 272 LYS B O 1
ATOM 4522 N N . ILE B 1 273 ? 1.153 15.672 -20.156 1 98.44 273 ILE B N 1
ATOM 4523 C CA . ILE B 1 273 ? 0.966 17.094 -19.875 1 98.44 273 ILE B CA 1
ATOM 4524 C C . ILE B 1 273 ? 0.878 17.875 -21.172 1 98.44 273 ILE B C 1
ATOM 4526 O O . ILE B 1 273 ? -0.01 18.719 -21.344 1 98.44 273 ILE B O 1
ATOM 4530 N N . ALA B 1 274 ? 1.762 17.562 -22.125 1 98.5 274 ALA B N 1
ATOM 4531 C CA . ALA B 1 274 ? 1.779 18.234 -23.422 1 98.5 274 ALA B CA 1
ATOM 4532 C C . ALA B 1 274 ? 0.468 18.016 -24.172 1 98.5 274 ALA B C 1
ATOM 4534 O O . ALA B 1 274 ? 0.022 18.891 -24.922 1 98.5 274 ALA B O 1
ATOM 4535 N N . GLU B 1 275 ? -0.179 16.938 -23.938 1 98.5 275 GLU B N 1
ATOM 4536 C CA . GLU B 1 275 ? -1.438 16.578 -24.578 1 98.5 275 GLU B CA 1
ATOM 4537 C C . GLU B 1 275 ? -2.635 17.078 -23.781 1 98.5 275 GLU B C 1
ATOM 4539 O O . GLU B 1 275 ? -3.783 16.797 -24.125 1 98.5 275 GLU B O 1
ATOM 4544 N N . ASN B 1 276 ? -2.389 17.734 -22.719 1 98.44 276 ASN B N 1
ATOM 4545 C CA . ASN B 1 276 ? -3.398 18.234 -21.797 1 98.44 276 ASN B CA 1
ATOM 4546 C C . ASN B 1 276 ? -4.215 17.109 -21.188 1 98.44 276 ASN B C 1
ATOM 4548 O O . ASN B 1 276 ? -5.434 17.219 -21.047 1 98.44 276 ASN B O 1
ATOM 4552 N N . LYS B 1 277 ? -3.592 16.016 -20.969 1 98.44 277 LYS B N 1
ATOM 4553 C CA . LYS B 1 277 ? -4.16 14.867 -20.266 1 98.44 277 LYS B CA 1
ATOM 4554 C C . LYS B 1 277 ? -3.658 14.805 -18.812 1 98.44 277 LYS B C 1
ATOM 4556 O O . LYS B 1 277 ? -2.715 14.07 -18.516 1 98.44 277 LYS B O 1
ATOM 4561 N N . LEU B 1 278 ? -4.312 15.531 -17.953 1 98 278 LEU B N 1
ATOM 4562 C CA . LEU B 1 278 ? -3.803 15.742 -16.609 1 98 278 LEU B CA 1
ATOM 4563 C C . LEU B 1 278 ? -4.547 14.867 -15.594 1 98 278 LEU B C 1
ATOM 4565 O O . LEU B 1 278 ? -4.215 14.859 -14.414 1 98 278 LEU B O 1
ATOM 4569 N N . GLY B 1 279 ? -5.535 14.078 -16 1 97.19 279 GLY B N 1
ATOM 4570 C CA . GLY B 1 279 ? -6.328 13.227 -15.125 1 97.19 279 GLY B CA 1
ATOM 4571 C C . GLY B 1 279 ? -7.77 13.68 -15.008 1 97.19 279 GLY B C 1
ATOM 4572 O O . GLY B 1 279 ? -8.383 14.094 -15.992 1 97.19 279 GLY B O 1
ATOM 4573 N N . LEU B 1 280 ? -8.352 13.625 -13.914 1 95.5 280 LEU B N 1
ATOM 4574 C CA . LEU B 1 280 ? -9.758 13.914 -13.641 1 95.5 280 LEU B CA 1
ATOM 4575 C C . LEU B 1 280 ? -10.109 15.344 -14.023 1 95.5 280 LEU B C 1
ATOM 4577 O O . LEU B 1 280 ? -11.164 15.602 -14.609 1 95.5 280 LEU B O 1
ATOM 4581 N N . LYS B 1 281 ? -9.195 16.312 -13.719 1 93.5 281 LYS B N 1
ATOM 4582 C CA . LYS B 1 281 ? -9.492 17.734 -13.891 1 93.5 281 LYS B CA 1
ATOM 4583 C C . LYS B 1 281 ? -9.625 18.094 -15.359 1 93.5 281 LYS B C 1
ATOM 4585 O O . LYS B 1 281 ? -10.234 19.125 -15.703 1 93.5 281 LYS B O 1
ATOM 4590 N N . THR B 1 282 ? -9.039 17.25 -16.281 1 96.5 282 THR B N 1
ATOM 4591 C CA . THR B 1 282 ? -9.148 17.516 -17.703 1 96.5 282 THR B CA 1
ATOM 4592 C C . THR B 1 282 ? -9.945 16.422 -18.406 1 96.5 282 THR B C 1
ATOM 4594 O O . THR B 1 282 ? -10.078 16.422 -19.625 1 96.5 282 THR B O 1
ATOM 4597 N N . GLY B 1 283 ? -10.375 15.461 -17.656 1 96.12 283 GLY B N 1
ATOM 4598 C CA . GLY B 1 283 ? -11.25 14.422 -18.172 1 96.12 283 GLY B CA 1
ATOM 4599 C C . GLY B 1 283 ? -10.492 13.203 -18.656 1 96.12 283 GLY B C 1
ATOM 4600 O O . GLY B 1 283 ? -11.109 12.195 -19.016 1 96.12 283 GLY B O 1
ATOM 4601 N N . GLU B 1 284 ? -9.164 13.344 -18.719 1 97.31 284 GLU B N 1
ATOM 4602 C CA . GLU B 1 284 ? -8.383 12.188 -19.172 1 97.31 284 GLU B CA 1
ATOM 4603 C C . GLU B 1 284 ? -6.953 12.25 -18.641 1 97.31 284 GLU B C 1
ATOM 4605 O O . GLU B 1 284 ? -6.355 13.328 -18.578 1 97.31 284 GLU B O 1
ATOM 4610 N N . GLY B 1 285 ? -6.375 11.18 -18.25 1 97.88 285 GLY B N 1
ATOM 4611 C CA . GLY B 1 285 ? -4.984 10.914 -17.922 1 97.88 285 GLY B CA 1
ATOM 4612 C C . GLY B 1 285 ? -4.527 9.531 -18.344 1 97.88 285 GLY B C 1
ATOM 4613 O O . GLY B 1 285 ? -4.535 9.195 -19.531 1 97.88 285 GLY B O 1
ATOM 4614 N N . PHE B 1 286 ? -4.324 8.656 -17.328 1 98.25 286 PHE B N 1
ATOM 4615 C CA . PHE B 1 286 ? -4.098 7.25 -17.641 1 98.25 286 PHE B CA 1
ATOM 4616 C C . PHE B 1 286 ? -5.414 6.539 -17.938 1 98.25 286 PHE B C 1
ATOM 4618 O O . PHE B 1 286 ? -5.438 5.527 -18.625 1 98.25 286 PHE B O 1
ATOM 4625 N N . PHE B 1 287 ? -6.457 7.125 -17.359 1 97.5 287 PHE B N 1
ATOM 4626 C CA . PHE B 1 287 ? -7.816 6.656 -17.609 1 97.5 287 PHE B CA 1
ATOM 4627 C C . PHE B 1 287 ? -8.688 7.781 -18.156 1 97.5 287 PHE B C 1
ATOM 4629 O O . PHE B 1 287 ? -8.289 8.945 -18.141 1 97.5 287 PHE B O 1
ATOM 4636 N N . ALA B 1 288 ? -9.875 7.395 -18.656 1 96.88 288 ALA B N 1
ATOM 4637 C CA . ALA B 1 288 ? -10.828 8.375 -19.172 1 96.88 288 ALA B CA 1
ATOM 4638 C C . ALA B 1 288 ? -11.977 8.594 -18.188 1 96.88 288 ALA B C 1
ATOM 4640 O O . ALA B 1 288 ? -12.461 7.637 -17.562 1 96.88 288 ALA B O 1
ATOM 4641 N N . TYR B 1 289 ? -12.305 9.898 -18.047 1 95.19 289 TYR B N 1
ATOM 4642 C CA . TYR B 1 289 ? -13.367 10.289 -17.125 1 95.19 289 TYR B CA 1
ATOM 4643 C C . TYR B 1 289 ? -14.43 11.125 -17.844 1 95.19 289 TYR B C 1
ATOM 4645 O O . TYR B 1 289 ? -14.18 12.266 -18.219 1 95.19 289 TYR B O 1
ATOM 4653 N N . ALA B 1 290 ? -15.609 10.539 -17.984 1 92.31 290 ALA B N 1
ATOM 4654 C CA . ALA B 1 290 ? -16.703 11.297 -18.594 1 92.31 290 ALA B CA 1
ATOM 4655 C C . ALA B 1 290 ? -17.094 12.484 -17.719 1 92.31 290 ALA B C 1
ATOM 4657 O O . ALA B 1 290 ? -17.094 12.391 -16.484 1 92.31 290 ALA B O 1
ATOM 4658 N N . ASP B 1 291 ? -17.438 13.594 -18.281 1 87.06 291 ASP B N 1
ATOM 4659 C CA . ASP B 1 291 ? -17.719 14.836 -17.578 1 87.06 291 ASP B CA 1
ATOM 4660 C C . ASP B 1 291 ? -18.844 14.641 -16.547 1 87.06 291 ASP B C 1
ATOM 4662 O O . ASP B 1 291 ? -18.766 15.148 -15.43 1 87.06 291 ASP B O 1
ATOM 4666 N N . ASP B 1 292 ? -19.797 13.984 -16.906 1 86.62 292 ASP B N 1
ATOM 4667 C CA . ASP B 1 292 ? -20.969 13.844 -16.047 1 86.62 292 ASP B CA 1
ATOM 4668 C C . ASP B 1 292 ? -20.719 12.82 -14.938 1 86.62 292 ASP B C 1
ATOM 4670 O O . ASP B 1 292 ? -21.562 12.602 -14.078 1 86.62 292 ASP B O 1
ATOM 4674 N N . ARG B 1 293 ? -19.484 12.297 -15.008 1 85.94 293 ARG B N 1
ATOM 4675 C CA . ARG B 1 293 ? -19.219 11.242 -14.031 1 85.94 293 ARG B CA 1
ATOM 4676 C C . ARG B 1 293 ? -18.141 11.672 -13.039 1 85.94 293 ARG B C 1
ATOM 4678 O O . ARG B 1 293 ? -17.844 10.945 -12.094 1 85.94 293 ARG B O 1
ATOM 4685 N N . ARG B 1 294 ? -17.656 12.859 -13.156 1 84.81 294 ARG B N 1
ATOM 4686 C CA . ARG B 1 294 ? -16.5 13.266 -12.352 1 84.81 294 ARG B CA 1
ATOM 4687 C C . ARG B 1 294 ? -16.875 13.328 -10.867 1 84.81 294 ARG B C 1
ATOM 4689 O O . ARG B 1 294 ? -16.125 12.859 -10.016 1 84.81 294 ARG B O 1
ATOM 4696 N N . SER B 1 295 ? -18.016 13.906 -10.547 1 86.56 295 SER B N 1
ATOM 4697 C CA . SER B 1 295 ? -18.453 13.969 -9.156 1 86.56 295 SER B CA 1
ATOM 4698 C C . SER B 1 295 ? -18.672 12.57 -8.578 1 86.56 295 SER B C 1
ATOM 4700 O O . SER B 1 295 ? -18.328 12.312 -7.426 1 86.56 295 SER B O 1
ATOM 4702 N N . GLN B 1 296 ? -19.172 11.75 -9.398 1 92.19 296 GLN B N 1
ATOM 4703 C CA . GLN B 1 296 ? -19.422 10.375 -8.969 1 92.19 296 GLN B CA 1
ATOM 4704 C C . GLN B 1 296 ? -18.125 9.625 -8.727 1 92.19 296 GLN B C 1
ATOM 4706 O O . GLN B 1 296 ? -18.031 8.805 -7.812 1 92.19 296 GLN B O 1
ATOM 4711 N N . VAL B 1 297 ? -17.125 9.906 -9.547 1 92.69 297 VAL B N 1
ATOM 4712 C CA . VAL B 1 297 ? -15.828 9.266 -9.414 1 92.69 297 VAL B CA 1
ATOM 4713 C C . VAL B 1 297 ? -15.211 9.625 -8.062 1 92.69 297 VAL B C 1
ATOM 4715 O O . VAL B 1 297 ? -14.695 8.758 -7.359 1 92.69 297 VAL B O 1
ATOM 4718 N N . THR B 1 298 ? -15.289 10.867 -7.691 1 91.94 298 THR B N 1
ATOM 4719 C CA . THR B 1 298 ? -14.758 11.336 -6.414 1 91.94 298 THR B CA 1
ATOM 4720 C C . THR B 1 298 ? -15.523 10.711 -5.25 1 91.94 298 THR B C 1
ATOM 4722 O O . THR B 1 298 ? -14.922 10.281 -4.266 1 91.94 298 THR B O 1
ATOM 4725 N N . ARG B 1 299 ? -16.812 10.672 -5.367 1 94.62 299 ARG B N 1
ATOM 4726 C CA . ARG B 1 299 ? -17.641 10.062 -4.34 1 94.62 299 ARG B CA 1
ATOM 4727 C C . ARG B 1 299 ? -17.297 8.594 -4.141 1 94.62 299 ARG B C 1
ATOM 4729 O O . ARG B 1 299 ? -17.141 8.133 -3.01 1 94.62 299 ARG B O 1
ATOM 4736 N N . ASP B 1 300 ? -17.156 7.895 -5.262 1 94.88 300 ASP B N 1
ATOM 4737 C CA . ASP B 1 300 ? -16.812 6.477 -5.207 1 94.88 300 ASP B CA 1
ATOM 4738 C C . ASP B 1 300 ? -15.438 6.273 -4.555 1 94.88 300 ASP B C 1
ATOM 4740 O O . ASP B 1 300 ? -15.25 5.332 -3.787 1 94.88 300 ASP B O 1
ATOM 4744 N N . PHE B 1 301 ? -14.57 7.172 -4.91 1 94.31 301 PHE B N 1
ATOM 4745 C CA . PHE B 1 301 ? -13.242 7.145 -4.312 1 94.31 301 PHE B CA 1
ATOM 4746 C C . PHE B 1 301 ? -13.32 7.289 -2.799 1 94.31 301 PHE B C 1
ATOM 4748 O O . PHE B 1 301 ? -12.703 6.52 -2.061 1 94.31 301 PHE B O 1
ATOM 4755 N N . HIS B 1 302 ? -14.07 8.211 -2.299 1 96.56 302 HIS B N 1
ATOM 4756 C CA . HIS B 1 302 ? -14.219 8.438 -0.866 1 96.56 302 HIS B CA 1
ATOM 4757 C C . HIS B 1 302 ? -14.906 7.254 -0.191 1 96.56 302 HIS B C 1
ATOM 4759 O O . HIS B 1 302 ? -14.539 6.871 0.921 1 96.56 302 HIS B O 1
ATOM 4765 N N . ILE B 1 303 ? -15.883 6.648 -0.852 1 97.69 303 ILE B N 1
ATOM 4766 C CA . ILE B 1 303 ? -16.578 5.492 -0.302 1 97.69 303 ILE B CA 1
ATOM 4767 C C . ILE B 1 303 ? -15.586 4.363 -0.048 1 97.69 303 ILE B C 1
ATOM 4769 O O . ILE B 1 303 ? -15.586 3.76 1.028 1 97.69 303 ILE B O 1
ATOM 4773 N N . ARG B 1 304 ? -14.711 4.109 -1.023 1 97.25 304 ARG B N 1
ATOM 4774 C CA . ARG B 1 304 ? -13.703 3.059 -0.873 1 97.25 304 ARG B CA 1
ATOM 4775 C C . ARG B 1 304 ? -12.75 3.373 0.278 1 97.25 304 ARG B C 1
ATOM 4777 O O . ARG B 1 304 ? -12.375 2.48 1.04 1 97.25 304 ARG B O 1
ATOM 4784 N N . LEU B 1 305 ? -12.375 4.625 0.406 1 97.44 305 LEU B N 1
ATOM 4785 C CA . LEU B 1 305 ? -11.484 5.02 1.488 1 97.44 305 LEU B CA 1
ATOM 4786 C C . LEU B 1 305 ? -12.164 4.867 2.842 1 97.44 305 LEU B C 1
ATOM 4788 O O . LEU B 1 305 ? -11.531 4.488 3.826 1 97.44 305 LEU B O 1
ATOM 4792 N N . ILE B 1 306 ? -13.469 5.195 2.904 1 98.06 306 ILE B N 1
ATOM 4793 C CA . ILE B 1 306 ? -14.211 5.062 4.152 1 98.06 306 ILE B CA 1
ATOM 4794 C C . ILE B 1 306 ? -14.281 3.592 4.559 1 98.06 306 ILE B C 1
ATOM 4796 O O . ILE B 1 306 ? -14.094 3.254 5.727 1 98.06 306 ILE B O 1
ATOM 4800 N N . ARG B 1 307 ? -14.492 2.703 3.621 1 97.44 307 ARG B N 1
ATOM 4801 C CA . ARG B 1 307 ? -14.492 1.271 3.9 1 97.44 307 ARG B CA 1
ATOM 4802 C C . ARG B 1 307 ? -13.117 0.816 4.391 1 97.44 307 ARG B C 1
ATOM 4804 O O . ARG B 1 307 ? -13.023 0.037 5.344 1 97.44 307 ARG B O 1
ATOM 4811 N N . GLN B 1 308 ? -12.078 1.301 3.713 1 97.44 308 GLN B N 1
ATOM 4812 C CA . GLN B 1 308 ? -10.711 0.965 4.109 1 97.44 308 GLN B CA 1
ATOM 4813 C C . GLN B 1 308 ? -10.422 1.451 5.527 1 97.44 308 GLN B C 1
ATOM 4815 O O . GLN B 1 308 ? -9.75 0.762 6.297 1 97.44 308 GLN B O 1
ATOM 4820 N N . LEU B 1 309 ? -10.867 2.662 5.832 1 97.25 309 LEU B N 1
ATOM 4821 C CA . LEU B 1 309 ? -10.656 3.229 7.16 1 97.25 309 LEU B CA 1
ATOM 4822 C C . LEU B 1 309 ? -11.289 2.35 8.234 1 97.25 309 LEU B C 1
ATOM 4824 O O . LEU B 1 309 ? -10.695 2.125 9.289 1 97.25 309 LEU B O 1
ATOM 4828 N N . ALA B 1 310 ? -12.453 1.812 7.957 1 95.62 310 ALA B N 1
ATOM 4829 C CA . ALA B 1 310 ? -13.156 0.964 8.914 1 95.62 310 ALA B CA 1
ATOM 4830 C C . ALA B 1 310 ? -12.352 -0.286 9.242 1 95.62 310 ALA B C 1
ATOM 4832 O O . ALA B 1 310 ? -12.242 -0.679 10.406 1 95.62 310 ALA B O 1
ATOM 4833 N N . VAL B 1 311 ? -11.766 -0.887 8.25 1 95.38 311 VAL B N 1
ATOM 4834 C CA . VAL B 1 311 ? -10.992 -2.098 8.484 1 95.38 311 VAL B CA 1
ATOM 4835 C C . VAL B 1 311 ? -9.672 -1.738 9.172 1 95.38 311 VAL B C 1
ATOM 4837 O O . VAL B 1 311 ? -9.188 -2.477 10.031 1 95.38 311 VAL B O 1
ATOM 4840 N N . THR B 1 312 ? -9.094 -0.628 8.789 1 94.75 312 THR B N 1
ATOM 4841 C CA . THR B 1 312 ? -7.867 -0.142 9.414 1 94.75 312 THR B CA 1
ATOM 4842 C C . THR B 1 312 ? -8.07 0.061 10.914 1 94.75 312 THR B C 1
ATOM 4844 O O . THR B 1 312 ? -7.188 -0.259 11.711 1 94.75 312 THR B O 1
ATOM 4847 N N . GLU B 1 313 ? -9.258 0.534 11.289 1 93.75 313 GLU B N 1
ATOM 4848 C CA . GLU B 1 313 ? -9.586 0.819 12.68 1 93.75 313 GLU B CA 1
ATOM 4849 C C . GLU B 1 313 ? -9.766 -0.469 13.484 1 93.75 313 GLU B C 1
ATOM 4851 O O . GLU B 1 313 ? -9.648 -0.465 14.711 1 93.75 313 GLU B O 1
ATOM 4856 N N . GLN B 1 314 ? -9.984 -1.592 12.82 1 90.56 314 GLN B N 1
ATOM 4857 C CA . GLN B 1 314 ? -10.156 -2.885 13.477 1 90.56 314 GLN B CA 1
ATOM 4858 C C . GLN B 1 314 ? -8.812 -3.541 13.766 1 90.56 314 GLN B C 1
ATOM 4860 O O . GLN B 1 314 ? -8.727 -4.469 14.57 1 90.56 314 GLN B O 1
ATOM 4865 N N . ASN B 1 315 ? -7.836 -3.135 13.055 1 87.38 315 ASN B N 1
ATOM 4866 C CA . ASN B 1 315 ? -6.52 -3.75 13.18 1 87.38 315 ASN B CA 1
ATOM 4867 C C . ASN B 1 315 ? -5.68 -3.064 14.25 1 87.38 315 ASN B C 1
ATOM 4869 O O . ASN B 1 315 ? -4.719 -3.646 14.758 1 87.38 315 ASN B O 1
#

InterPro domains:
  IPR006108 3-hydroxyacyl-CoA dehydrogenase, C-terminal [PF00725] (191-289)
  IPR006176 3-hydroxyacyl-CoA dehydrogenase, NAD binding [PF02737] (7-185)
  IPR008927 6-phosphogluconate dehydrogenase-like, C-terminal domain superfamily [SSF48179] (190-300)
  IPR013328 6-phosphogluconate dehydrogenase, domain 2 [G3DSA:1.10.1040.10] (194-314)
  IPR022694 3-hydroxyacyl-CoA dehydrogenase [PIRSF000105] (3-295)
  IPR036291 NAD(P)-binding domain superfamily [SSF51735] (1-185)

Radius of gyration: 26.36 Å; Cα contacts (8 Å, |Δi|>4): 1202; chains: 2; bounding box: 54×80×60 Å

Sequence (630 aa):
MTEIRDIAIIGAGTMGHGIAETFARFGYEVRVYEKFRATQEKALASIAEELGLLAEMGRIETASIDRILGRITFCEDLASTVKGSDFVIEAIPEDIGMKRDLFRALDALCDPGTILASNTSSLDLFDMIDGVRPERVKSCLICHWYNPAHLVPLVELSQFGNMPDDALERVERLFTGIGKKTIRVLANIPGLIANRIQQGIAREVFSLIEMGAASPEDIDAALKYGPAFRYATTGQLEIADFGGLDIWCTVGDNLLPAISSAQKASDLLRQKIAENKLGLKTGEGFFAYADDRRSQVTRDFHIRLIRQLAVTEQNMTEIRDIAIIGAGTMGHGIAETFARFGYEVRVYEKFRATQEKALASIAEELGLLAEMGRIETASIDRILGRITFCEDLASTVKGSDFVIEAIPEDIGMKRDLFRALDALCDPGTILASNTSSLDLFDMIDGVRPERVKSCLICHWYNPAHLVPLVELSQFGNMPDDALERVERLFTGIGKKTIRVLANIPGLIANRIQQGIAREVFSLIEMGAASPEDIDAALKYGPAFRYATTGQLEIADFGGLDIWCTVGDNLLPAISSAQKASDLLRQKIAENKLGLKTGEGFFAYADDRRSQVTRDFHIRLIRQLAVTEQN

Secondary structure (DSSP, 8-state):
-PPP--EEEE--STTHHHHHHHHHHTT--EEEE-S-HHHHHHHHHHHHHHHHHHHHTTSS-GGGHHHHHHTEEE-SSHHHHHTT-SEEEE---S-HHHHHHHHHHHHHHS-TT-EEEE--SSS-HHHHTTTS-HHHHTTEEEEEE-SSTTT--EEEEE-SSSS-HHHHHHHHHHHHHTT-EEEEE-S--TTTTHHHHHHHHHHHHHHHHHHT-S-HHHHHHHHHHTHHHHHTTS-HHHHHHHH-HHHHHHHHHHHGGGS---SS--HHHHHHHHTT--BGGGTBSSSB--GGGHHHHHHHHHHHHHHHHHHHHH-/-PPP--EEEE--STTHHHHHHHHHHTT--EEEE-S-HHHHHHHHHHHHHHHHHHHHTTSS-GGGHHHHHHTEEE-SSHHHHHTT-SEEEE---S-HHHHHHHHHHHHHHS-TT-EEEE--SSS-HHHHTTTS-HHHHTTEEEEEE-SSTTT--EEEEE-SSSS-HHHHHHHHHHHHHTT-EEEEE-S--TTTTHHHHHHHHHHHHHHHHHHT-S-HHHHHHHHHHTHHHHHTTS-HHHHHHHH-HHHHHHHHHHHGGGS---SS--HHHHHHHHTT--BGGGTBSSSB--GGGHHHHHHHHHHHHHHHHHHHHH-

Organism: NCBI:txid2306993

pLDDT: mean 96.64, std 3.93, range [51.88, 98.94]

Foldseek 3Di:
DDAFAEEEEEDQAQARLLVLLLCLVLPGQYEYEDQDPVSVVVSLVVSLVLVVLCCVVVNDPPVCSVVSSVSYHYDDDDLVRQAPGQEYEYDDDPDLVVLLVVLQVCLVRHDLNRAYEYQDQFDFQCSSPVHRDLSSQQRYWYWHADPPRNQAQEIEIEDAPRHDPVNVVSVVVSSVSSRHDYDYQHDRHGRGDVRVVVVVLVQQLLVCVVVPVDQNVVSVVCVVVPPCVVCLAQNDVRVCVVVDVVVVVVVCVVPVVVTDPDPDDDVLCVVCVVVVANDLVSQHHSHGHDPVCSVVVVSVVVVVSNVSSVVSVVD/DDAFAEEEEEDQAQARLLVLLLCLVLPGQYEYEDQDPVSVVVSLVVSLVLVVLCCVVVNDPPVCSVVSSVSYHYDDDDLVRQAPGQEYEYDDDPDLVVLLVVLQVCLVRHDLNRAYEYQDQFDFQCSSPVRRDLSSQQRYWYWHADPPRNQAQEIEIEDAPSHDPVNVVSVVVSSVSSRHDYDYFHDRHGRGPVRVVVVVLVQQLLVCVVVPVDQNVVSVVCVVVPPCVVCLAQNDVRVCVVVDVVVVVVVCVVPVVVTDPDPDDDVLCVVCVVVVANDLVSQHHSHGHDPVCSVVVVSVVVVVSNVSSVVSVVD

Solvent-accessible surface area (backbone atoms only — not comparable to full-atom values): 32218 Å² total; per-residue (Å²): 132,86,77,79,60,38,37,18,34,35,24,35,52,87,52,21,30,24,49,51,45,44,45,17,68,66,70,31,51,31,28,28,26,48,94,45,67,68,49,48,53,49,26,53,52,50,45,51,51,53,49,49,50,36,25,75,71,65,74,46,59,70,83,46,48,64,60,32,55,65,27,53,42,79,37,94,40,67,63,75,25,37,54,82,28,39,34,36,40,38,40,58,75,99,38,65,69,63,42,20,55,47,39,38,52,46,55,71,59,34,56,86,80,28,32,42,31,32,42,58,67,57,71,55,65,68,65,30,48,55,73,40,56,78,83,47,45,42,33,42,42,42,44,27,64,39,87,55,37,66,66,42,37,30,32,43,32,58,51,64,79,47,48,54,67,69,62,51,50,50,52,48,52,53,39,49,73,63,68,34,45,75,32,55,32,41,46,95,50,71,31,62,64,36,52,42,34,44,45,28,32,49,49,31,52,55,47,38,51,74,69,53,31,36,52,69,69,34,50,22,45,31,38,17,36,38,49,18,47,52,21,39,70,60,15,62,58,57,48,38,18,69,68,24,33,60,53,50,36,54,51,28,47,66,43,34,67,75,46,70,55,65,49,50,44,60,66,67,42,53,51,30,46,76,68,58,28,28,4,59,93,59,31,23,43,87,57,81,41,58,78,91,39,49,69,55,51,53,50,51,51,49,52,46,48,52,52,47,45,56,52,55,72,72,106,131,85,78,81,59,38,37,20,35,34,24,34,54,87,52,21,31,23,48,48,46,43,45,17,68,67,71,30,50,32,26,29,26,48,95,44,68,69,48,49,53,49,25,52,51,49,44,53,52,52,49,49,51,37,24,74,69,67,74,46,60,70,83,45,47,65,61,31,56,66,28,53,42,79,37,94,40,67,64,75,27,38,55,82,29,38,34,36,39,38,40,58,76,99,38,64,67,62,41,20,54,48,39,38,51,45,55,70,60,35,55,84,80,28,33,40,30,32,40,56,66,58,70,56,66,68,65,30,48,54,73,40,55,76,82,47,46,42,34,43,41,42,44,25,65,37,88,55,36,65,65,42,36,31,32,42,32,54,50,68,78,48,48,54,66,69,63,51,47,52,53,47,51,54,39,48,72,63,67,34,46,76,32,58,32,42,47,95,51,71,30,59,64,36,53,42,34,44,46,29,32,48,52,32,51,54,47,39,51,75,68,52,32,35,51,72,69,33,50,22,46,32,37,18,35,36,48,19,46,50,21,39,70,58,14,63,58,56,48,38,18,69,68,23,32,60,53,52,36,53,50,29,48,67,44,33,66,74,47,70,54,65,49,51,44,59,65,67,42,53,52,30,45,75,68,58,27,28,4,60,93,59,30,24,42,85,56,83,41,58,79,92,39,49,69,55,51,54,50,53,51,49,52,47,50,53,54,46,46,56,51,57,73,74,105

Nearest PDB structures (foldseek):
  4om8-assembly1_A  TM=9.232E-01  e=6.145E-30  Mesorhizobium japonicum MAFF 303099
  6hrd-assembly2_C  TM=8.381E-01  e=4.063E-22  Mycobacterium tuberculosis H37Rv
  1wdk-assembly1_B  TM=7.723E-01  e=5.587E-19  Pseudomonas fragi
  8bnu-assembly1_C  TM=8.105E-01  e=1.137E-18  Escherichia coli K-12
  1wdk-assembly1_A  TM=7.503E-01  e=1.359E-18  Pseudomonas fragi